Protein AF-A0A328VHL5-F1 (afdb_monomer_lite)

Radius of gyration: 34.49 Å; chains: 1; bounding box: 57×52×121 Å

Sequence (382 aa):
MWSIDPDNGRLPDLHAGSNGHANGQIAYGSPEPPWTVTADKSSWSPPAPPASGGRRRARRRLLLVALAATLLLALIAGAAFYYGSALHSTPEKSLAAFCSALSQGDPGSAYRYLDSALQRQASFLVFSGVLGKTERCSYEALHVRGTTATAVLRLTRAGQLQTQQVSLNEQGGIWLISEDETLTALPRSLSALCSGLEKGKAEAAYAKLTPLFQRHVSLGLFRLLVDGITSCSSQLERVAPTQAKALVVVRYQLEAQPEQGTALLVPAMDDWLIDALSSLSTPERSLLSFCKALQQGTYSIAYELLSLDFQAHFGSLRQFVNIVSPVIKSNGGIKSCSVGAVQKRADRFMVDGVITYANGKTETDEDELVLEADLWRLNSLS

pLDDT: mean 86.32, std 19.09, range [33.53, 98.44]

Structure (mmCIF, N/CA/C/O backbone):
data_AF-A0A328VHL5-F1
#
_entry.id   AF-A0A328VHL5-F1
#
loop_
_atom_site.group_PDB
_atom_site.id
_atom_site.type_symbol
_atom_site.label_atom_id
_atom_site.label_alt_id
_atom_site.label_comp_id
_atom_site.label_asym_id
_atom_site.label_entity_id
_atom_site.label_seq_id
_atom_site.pdbx_PDB_ins_code
_atom_site.Cartn_x
_atom_site.Cartn_y
_atom_site.Cartn_z
_atom_site.occupancy
_atom_site.B_iso_or_equiv
_atom_site.auth_seq_id
_atom_site.auth_comp_id
_atom_site.auth_asym_id
_atom_site.auth_atom_id
_atom_site.pdbx_PDB_model_num
ATOM 1 N N . MET A 1 1 ? -25.154 3.915 31.415 1.00 35.66 1 MET A N 1
ATOM 2 C CA . MET A 1 1 ? -25.114 4.938 32.504 1.00 35.66 1 MET A CA 1
ATOM 3 C C . MET A 1 1 ? -23.721 5.561 32.516 1.00 35.66 1 MET A C 1
ATOM 5 O O . MET A 1 1 ? -23.059 5.564 33.551 1.00 35.66 1 MET A O 1
ATOM 9 N N . TRP A 1 2 ? -23.287 6.052 31.350 1.00 39.56 2 TRP A N 1
ATOM 10 C CA . TRP A 1 2 ? -21.989 6.691 31.127 1.00 39.56 2 TRP A CA 1
ATOM 11 C C . TRP A 1 2 ? -22.145 8.148 30.689 1.00 39.56 2 TRP A C 1
ATOM 13 O O . TRP A 1 2 ? -21.194 8.735 30.191 1.00 39.56 2 TRP A O 1
ATOM 23 N N . SER A 1 3 ? -23.304 8.752 30.972 1.00 33.69 3 SER A N 1
ATOM 24 C CA . SER A 1 3 ? -23.569 10.163 30.712 1.00 33.69 3 SER A CA 1
ATOM 25 C C . SER A 1 3 ? -22.716 11.018 31.649 1.00 33.69 3 SER A C 1
ATOM 27 O O . SER A 1 3 ? -23.155 11.453 32.715 1.00 33.69 3 SER A O 1
ATOM 29 N N . ILE A 1 4 ? -21.458 11.217 31.273 1.00 43.84 4 ILE A N 1
ATOM 30 C CA . ILE A 1 4 ? -20.609 12.280 31.783 1.00 43.84 4 ILE A CA 1
ATOM 31 C C . ILE A 1 4 ? -21.061 13.520 31.019 1.00 43.84 4 ILE A C 1
ATOM 33 O O . ILE A 1 4 ? -20.635 13.749 29.895 1.00 43.84 4 ILE A O 1
ATOM 37 N N . ASP A 1 5 ? -22.002 14.258 31.604 1.00 36.72 5 ASP A N 1
ATOM 38 C CA . ASP A 1 5 ? -22.516 15.514 31.056 1.00 36.72 5 ASP A CA 1
ATOM 39 C C . ASP A 1 5 ? -21.376 16.561 31.061 1.00 36.72 5 ASP A C 1
ATOM 41 O O . ASP A 1 5 ? -20.951 16.969 32.151 1.00 36.72 5 ASP A O 1
ATOM 45 N N . PRO A 1 6 ? -20.798 16.956 29.905 1.00 43.09 6 PRO A N 1
ATOM 46 C CA . PRO A 1 6 ? -19.601 17.798 29.880 1.00 43.09 6 PRO A CA 1
ATOM 47 C C . PRO A 1 6 ? -19.900 19.299 30.036 1.00 43.09 6 PRO A C 1
ATOM 49 O O . PRO A 1 6 ? -18.969 20.096 30.170 1.00 43.09 6 PRO A O 1
ATOM 52 N N . ASP A 1 7 ? -21.166 19.719 30.051 1.00 43.19 7 ASP A N 1
ATOM 53 C CA . ASP A 1 7 ? -21.522 21.135 29.970 1.00 43.19 7 ASP A CA 1
ATOM 54 C C . ASP A 1 7 ? -21.804 21.768 31.338 1.00 43.19 7 ASP A C 1
ATOM 56 O O . ASP A 1 7 ? -22.934 21.863 31.810 1.00 43.19 7 ASP A O 1
ATOM 60 N N . ASN A 1 8 ? -20.754 22.307 31.966 1.00 39.56 8 ASN A N 1
ATOM 61 C CA . ASN A 1 8 ? -20.912 23.345 32.994 1.00 39.56 8 ASN A CA 1
ATOM 62 C C . ASN A 1 8 ? -19.814 24.422 32.951 1.00 39.56 8 ASN A C 1
ATOM 64 O O . ASN A 1 8 ? -19.371 24.942 33.976 1.00 39.56 8 ASN A O 1
ATOM 68 N N . GLY A 1 9 ? -19.388 24.799 31.743 1.00 37.69 9 GLY A N 1
ATOM 69 C CA . GLY A 1 9 ? -18.376 25.833 31.535 1.00 37.69 9 GLY A CA 1
ATOM 70 C C . GLY A 1 9 ? -18.680 26.735 30.346 1.00 37.69 9 GLY A C 1
ATOM 71 O O . GLY A 1 9 ? -18.034 26.628 29.313 1.00 37.69 9 GLY A O 1
ATOM 72 N N . ARG A 1 10 ? -19.635 27.662 30.502 1.00 43.75 10 ARG A N 1
ATOM 73 C CA . ARG A 1 10 ? -19.815 28.802 29.584 1.00 43.75 10 ARG A CA 1
ATOM 74 C C . ARG A 1 10 ? -18.494 29.565 29.421 1.00 43.75 10 ARG A C 1
ATOM 76 O O . ARG A 1 10 ? -18.049 30.220 30.363 1.00 43.75 10 ARG A O 1
ATOM 83 N N . LEU A 1 11 ? -17.950 29.572 28.209 1.00 40.38 11 LEU A N 1
ATOM 84 C CA . LEU A 1 11 ? -16.999 30.574 27.724 1.00 40.38 11 LEU A CA 1
ATOM 85 C C . LEU A 1 11 ? -17.484 31.126 26.370 1.00 40.38 11 LEU A C 1
ATOM 87 O O . LEU A 1 11 ? -18.180 30.418 25.645 1.00 40.38 11 LEU A O 1
ATOM 91 N N . PRO A 1 12 ? -17.204 32.408 26.074 1.00 46.34 12 PRO A N 1
ATOM 92 C CA . PRO A 1 12 ? -17.903 33.168 25.044 1.00 46.34 12 PRO A CA 1
ATOM 93 C C . PRO A 1 12 ? -17.405 32.901 23.619 1.00 46.34 12 PRO A C 1
ATOM 95 O O . PRO A 1 12 ? -16.234 32.608 23.383 1.00 46.34 12 PRO A O 1
ATOM 98 N N . ASP A 1 13 ? -18.345 33.092 22.694 1.00 39.69 13 ASP A N 1
ATOM 99 C CA . ASP A 1 13 ? -18.243 32.992 21.243 1.00 39.69 13 ASP A CA 1
ATOM 100 C C . ASP A 1 13 ? -17.010 33.682 20.640 1.00 39.69 13 ASP A C 1
ATOM 102 O O . ASP A 1 13 ? -16.784 34.884 20.812 1.00 39.69 13 ASP A O 1
ATOM 106 N N . LEU A 1 14 ? -16.274 32.931 19.819 1.00 37.25 14 LEU A N 1
ATOM 107 C CA . LEU A 1 14 ? -15.347 33.463 18.825 1.00 37.25 14 LEU A CA 1
ATOM 108 C C . LEU A 1 14 ? -15.795 32.994 17.439 1.00 37.25 14 LEU A C 1
ATOM 110 O O . LEU A 1 14 ? -15.586 31.855 17.031 1.00 37.25 14 LEU A O 1
ATOM 114 N N . HIS A 1 15 ? -16.430 33.916 16.718 1.00 40.69 15 HIS A N 1
ATOM 115 C CA . HIS A 1 15 ? -16.778 33.782 15.310 1.00 40.69 15 HIS A CA 1
ATOM 116 C C . HIS A 1 15 ? -15.520 33.622 14.443 1.00 40.69 15 HIS A C 1
ATOM 118 O O . HIS A 1 15 ? -14.730 34.558 14.312 1.00 40.69 15 HIS A O 1
ATOM 124 N N . ALA A 1 16 ? -15.383 32.473 13.779 1.00 37.38 16 ALA A N 1
ATOM 125 C CA . ALA A 1 16 ? -14.480 32.290 12.647 1.00 37.38 16 ALA A CA 1
ATOM 126 C C . ALA A 1 16 ? -15.303 32.174 11.354 1.00 37.38 16 ALA A C 1
ATOM 128 O O . ALA A 1 16 ? -16.179 31.321 11.220 1.00 37.38 16 ALA A O 1
ATOM 129 N N . GLY A 1 17 ? -15.047 33.098 10.426 1.00 33.69 17 GLY A N 1
ATOM 130 C CA . GLY A 1 17 ? -15.765 33.251 9.167 1.00 33.69 17 GLY A CA 1
ATOM 131 C C . GLY A 1 17 ? -15.572 32.075 8.209 1.00 33.69 17 GLY A C 1
ATOM 132 O O . GLY A 1 17 ? -14.455 31.720 7.841 1.00 33.69 17 GLY A O 1
ATOM 133 N N . SER A 1 18 ? -16.700 31.525 7.769 1.00 34.22 18 SER A N 1
ATOM 134 C CA . SER A 1 18 ? -16.831 30.555 6.683 1.00 34.22 18 SER A CA 1
ATOM 135 C C . SER A 1 18 ? -16.753 31.269 5.329 1.00 34.22 18 SER A C 1
ATOM 137 O O . SER A 1 18 ? -17.639 32.057 4.998 1.00 34.22 18 SER A O 1
ATOM 139 N N . ASN A 1 19 ? -15.745 30.945 4.516 1.00 39.47 19 ASN A N 1
ATOM 140 C CA . ASN A 1 19 ? -15.672 31.349 3.112 1.00 39.47 19 ASN A CA 1
ATOM 141 C C . ASN A 1 19 ? -15.980 30.162 2.184 1.00 39.47 19 ASN A C 1
ATOM 143 O O . ASN A 1 19 ? -15.134 29.310 1.942 1.00 39.47 19 ASN A O 1
ATOM 147 N N . GLY A 1 20 ? -17.206 30.171 1.652 1.00 33.53 20 GLY A N 1
ATOM 148 C CA . GLY A 1 20 ? -17.540 29.938 0.241 1.00 33.53 20 GLY A CA 1
ATOM 149 C C . GLY A 1 20 ? -17.137 28.623 -0.433 1.00 33.53 20 GLY A C 1
ATOM 150 O O . GLY A 1 20 ? -16.123 28.565 -1.123 1.00 33.53 20 GLY A O 1
ATOM 151 N N . HIS A 1 21 ? -18.039 27.637 -0.417 1.00 33.88 21 HIS A N 1
ATOM 152 C CA . HIS A 1 21 ? -18.101 26.607 -1.458 1.00 33.88 21 HIS A CA 1
ATOM 153 C C . HIS A 1 21 ? -18.924 27.107 -2.654 1.00 33.88 21 HIS A C 1
ATOM 155 O O . HIS A 1 21 ? -20.128 27.339 -2.545 1.00 33.88 21 HIS A O 1
ATOM 161 N N . ALA A 1 22 ? -18.273 27.246 -3.810 1.00 38.09 22 ALA A N 1
ATOM 162 C CA . ALA A 1 22 ? -18.936 27.411 -5.097 1.00 38.09 22 ALA A CA 1
ATOM 163 C C . ALA A 1 22 ? -19.363 26.033 -5.630 1.00 38.09 22 ALA A C 1
ATOM 165 O O . ALA A 1 22 ? -18.534 25.222 -6.040 1.00 38.09 22 ALA A O 1
ATOM 166 N N . ASN A 1 23 ? -20.672 25.782 -5.612 1.00 38.12 23 ASN A N 1
ATOM 167 C CA . ASN A 1 23 ? -21.317 24.665 -6.296 1.00 38.12 23 ASN A CA 1
ATOM 168 C C . ASN A 1 23 ? -21.364 24.960 -7.804 1.00 38.12 23 ASN A C 1
ATOM 170 O O . ASN A 1 23 ? -22.138 25.804 -8.251 1.00 38.12 23 ASN A O 1
ATOM 174 N N . GLY A 1 24 ? -20.538 24.267 -8.587 1.00 36.50 24 GLY A N 1
ATOM 175 C CA . GLY A 1 24 ? -20.575 24.291 -10.049 1.00 36.50 24 GLY A CA 1
ATOM 176 C C . GLY A 1 24 ? -21.117 22.977 -10.602 1.00 36.50 24 GLY A C 1
ATOM 177 O O . GLY A 1 24 ? -20.346 22.075 -10.910 1.00 36.50 24 GLY A O 1
ATOM 178 N N . GLN A 1 25 ? -22.441 22.869 -10.736 1.00 39.22 25 GLN A N 1
ATOM 179 C CA . GLN A 1 25 ? -23.075 21.871 -11.600 1.00 39.22 25 GLN A CA 1
ATOM 180 C C . GLN A 1 25 ? -22.823 22.255 -13.062 1.00 39.22 25 GLN A C 1
ATOM 182 O O . GLN A 1 25 ? -23.287 23.301 -13.511 1.00 39.22 25 GLN A O 1
ATOM 187 N N . ILE A 1 26 ? -22.144 21.395 -13.824 1.00 41.25 26 ILE A N 1
ATOM 188 C CA . ILE A 1 26 ? -22.188 21.431 -15.289 1.00 41.25 26 ILE A CA 1
ATOM 189 C C . ILE A 1 26 ? -22.570 20.037 -15.779 1.00 41.25 26 ILE A C 1
ATOM 191 O O . ILE A 1 26 ? -21.773 19.103 -15.754 1.00 41.25 26 ILE A O 1
ATOM 195 N N . ALA A 1 27 ? -23.819 19.926 -16.221 1.00 42.41 27 ALA A N 1
ATOM 196 C CA . ALA A 1 27 ? -24.297 18.874 -17.097 1.00 42.41 27 ALA A CA 1
ATOM 197 C C . ALA A 1 27 ? -24.183 19.379 -18.538 1.00 42.41 27 ALA A C 1
ATOM 199 O O . ALA A 1 27 ? -24.834 20.363 -18.867 1.00 42.41 27 ALA A O 1
ATOM 200 N N . TYR A 1 28 ? -23.401 18.713 -19.388 1.00 43.53 28 TYR A N 1
ATOM 201 C CA . TYR A 1 28 ? -23.548 18.787 -20.844 1.00 43.53 28 TYR A CA 1
ATOM 202 C C . TYR A 1 28 ? -23.125 17.453 -21.460 1.00 43.53 28 TYR A C 1
ATOM 204 O O . TYR A 1 28 ? -21.984 17.016 -21.322 1.00 43.53 28 TYR A O 1
ATOM 212 N N . GLY A 1 29 ? -24.090 16.796 -22.106 1.00 41.25 29 GLY A N 1
ATOM 213 C CA . GLY A 1 29 ? -23.880 15.596 -22.902 1.00 41.25 29 GLY A CA 1
ATOM 214 C C . GLY A 1 29 ? -23.071 15.888 -24.165 1.00 41.25 29 GLY A C 1
ATOM 215 O O . GLY A 1 29 ? -23.106 16.994 -24.701 1.00 41.25 29 GLY A O 1
ATOM 216 N N . SER A 1 30 ? -22.355 14.873 -24.643 1.00 40.81 30 SER A N 1
ATOM 217 C CA . SER A 1 30 ? -21.746 14.869 -25.973 1.00 40.81 30 SER A CA 1
ATOM 218 C C . SER A 1 30 ? -22.404 13.789 -26.837 1.00 40.81 30 SER A C 1
ATOM 220 O O . SER A 1 30 ? -22.582 12.671 -26.353 1.00 40.81 30 SER A O 1
ATOM 222 N N . PRO A 1 31 ? -22.784 14.111 -28.086 1.00 52.00 31 PRO A N 1
ATOM 223 C CA . PRO A 1 31 ? -23.364 13.161 -29.028 1.00 52.00 31 PRO A CA 1
ATOM 224 C C . PRO A 1 31 ? -22.300 12.261 -29.676 1.00 52.00 31 PRO A C 1
ATOM 226 O O . PRO A 1 31 ? -21.191 12.700 -29.983 1.00 52.00 31 PRO A O 1
ATOM 229 N N . GLU A 1 32 ? -22.669 10.999 -29.905 1.00 48.78 32 GLU A N 1
ATOM 230 C CA . GLU A 1 32 ? -21.903 10.013 -30.675 1.00 48.78 32 GLU A CA 1
ATOM 231 C C . GLU A 1 32 ? -21.758 10.420 -32.156 1.00 48.78 32 GLU A C 1
ATOM 233 O O . GLU A 1 32 ? -22.742 10.828 -32.781 1.00 48.78 32 GLU A O 1
ATOM 238 N N . PRO A 1 33 ? -20.571 10.252 -32.767 1.00 58.47 33 PRO A N 1
ATOM 239 C CA . PRO A 1 33 ? -20.410 10.332 -34.214 1.00 58.47 33 PRO A CA 1
ATOM 240 C C . PRO A 1 33 ? -20.705 8.978 -34.899 1.00 58.47 33 PRO A C 1
ATOM 242 O O . PRO A 1 33 ? -20.137 7.955 -34.506 1.00 58.47 33 PRO A O 1
ATOM 245 N N . PRO A 1 34 ? -21.519 8.945 -35.972 1.00 57.66 34 PRO A N 1
ATOM 246 C CA . PRO A 1 34 ? -21.677 7.761 -36.808 1.00 57.66 34 PRO A CA 1
ATOM 247 C C . PRO A 1 34 ? -20.540 7.691 -37.838 1.00 57.66 34 PRO A C 1
ATOM 249 O O . PRO A 1 34 ? -20.474 8.502 -38.760 1.00 57.66 34 PRO A O 1
ATOM 252 N N . TRP A 1 35 ? -19.655 6.701 -37.724 1.00 56.25 35 TRP A N 1
ATOM 253 C CA . TRP A 1 35 ? -18.686 6.399 -38.781 1.00 56.25 35 TRP A CA 1
ATOM 254 C C . TRP A 1 35 ? -19.244 5.311 -39.699 1.00 56.25 35 TRP A C 1
ATOM 256 O O . TRP A 1 35 ? -19.270 4.128 -39.367 1.00 56.25 35 TRP A O 1
ATOM 266 N N . THR A 1 36 ? -19.696 5.727 -40.879 1.00 44.16 36 THR A N 1
ATOM 267 C CA . THR A 1 36 ? -19.952 4.862 -42.033 1.00 44.16 36 THR A CA 1
ATOM 268 C C . THR A 1 36 ? -18.632 4.390 -42.638 1.00 44.16 36 THR A C 1
ATOM 270 O O . THR A 1 36 ? -17.821 5.200 -43.082 1.00 44.16 36 THR A O 1
ATOM 273 N N . VAL A 1 37 ? -18.434 3.072 -42.692 1.00 45.50 37 VAL A N 1
ATOM 274 C CA . VAL A 1 37 ? -17.329 2.422 -43.408 1.00 45.50 37 VAL A CA 1
ATOM 275 C C . VAL A 1 37 ? -17.693 2.327 -44.892 1.00 45.50 37 VAL A C 1
ATOM 277 O O . VAL A 1 37 ? -18.478 1.472 -45.295 1.00 45.50 37 VAL A O 1
ATOM 280 N N . THR A 1 38 ? -17.126 3.201 -45.721 1.00 44.66 38 THR A N 1
ATOM 281 C CA . THR A 1 38 ? -17.102 3.035 -47.182 1.00 44.66 38 THR A CA 1
ATOM 282 C C . THR A 1 38 ? -15.945 2.117 -47.568 1.00 44.66 38 THR A C 1
ATOM 284 O O . THR A 1 38 ? -14.778 2.476 -47.429 1.00 44.66 38 THR A O 1
ATOM 287 N N . ALA A 1 39 ? -16.279 0.916 -48.042 1.00 46.72 39 ALA A N 1
ATOM 288 C CA . ALA A 1 39 ? -15.344 -0.022 -48.648 1.00 46.72 39 ALA A CA 1
ATOM 289 C C . ALA A 1 39 ? -15.029 0.419 -50.085 1.00 46.72 39 ALA A C 1
ATOM 291 O O . ALA A 1 39 ? -15.861 0.265 -50.981 1.00 46.72 39 ALA A O 1
ATOM 292 N N . ASP A 1 40 ? -13.832 0.962 -50.299 1.00 39.38 40 ASP A N 1
ATOM 293 C CA . ASP A 1 40 ? -13.356 1.358 -51.622 1.00 39.38 40 ASP A CA 1
ATOM 294 C C . ASP A 1 40 ? -12.719 0.151 -52.336 1.00 39.38 40 ASP A C 1
ATOM 296 O O . ASP A 1 40 ? -11.706 -0.406 -51.905 1.00 39.38 40 ASP A O 1
ATOM 300 N N . LYS A 1 41 ? -13.359 -0.299 -53.422 1.00 44.94 41 LYS A N 1
ATOM 301 C CA . LYS A 1 41 ? -12.868 -1.346 -54.330 1.00 44.94 41 LYS A CA 1
ATOM 302 C C . LYS A 1 41 ? -11.931 -0.707 -55.355 1.00 44.94 41 LYS A C 1
ATOM 304 O O . LYS A 1 41 ? -12.391 -0.204 -56.377 1.00 44.94 41 LYS A O 1
ATOM 309 N N . SER A 1 42 ? -10.620 -0.794 -55.151 1.00 44.84 42 SER A N 1
ATOM 310 C CA . SER A 1 42 ? -9.650 -0.485 -56.205 1.00 44.84 42 SER A CA 1
ATOM 311 C C . SER A 1 42 ? -9.444 -1.706 -57.111 1.00 44.84 42 SER A C 1
ATOM 313 O O . SER A 1 42 ? -8.706 -2.641 -56.809 1.00 44.84 42 SER A O 1
ATOM 315 N N . SER A 1 43 ? -10.138 -1.713 -58.254 1.00 46.34 43 SER A N 1
ATOM 316 C CA . SER A 1 43 ? -9.869 -2.642 -59.352 1.00 46.34 43 SER A CA 1
ATOM 317 C C . SER A 1 43 ? -8.636 -2.171 -60.124 1.00 46.34 43 SER A C 1
ATOM 319 O O . SER A 1 43 ? -8.692 -1.171 -60.841 1.00 46.34 43 SER A O 1
ATOM 321 N N . TRP A 1 44 ? -7.526 -2.892 -60.005 1.00 50.09 44 TRP A N 1
ATOM 322 C CA . TRP A 1 44 ? -6.367 -2.707 -60.874 1.00 50.09 44 TRP A CA 1
ATOM 323 C C . TRP A 1 44 ? -6.363 -3.799 -61.945 1.00 50.09 44 TRP A C 1
ATOM 325 O O . TRP A 1 44 ? -6.221 -4.983 -61.646 1.00 50.09 44 TRP A O 1
ATOM 335 N N . SER A 1 45 ? -6.569 -3.386 -63.197 1.00 47.84 45 SER A N 1
ATOM 336 C CA . SER A 1 45 ? -6.456 -4.245 -64.379 1.00 47.84 45 SER A CA 1
ATOM 337 C C . SER A 1 45 ? -5.006 -4.257 -64.876 1.00 47.84 45 SER A C 1
ATOM 339 O O . SER A 1 45 ? -4.422 -3.183 -65.029 1.00 47.84 45 SER A O 1
ATOM 341 N N . PRO A 1 46 ? -4.412 -5.424 -65.167 1.00 59.53 46 PRO A N 1
ATOM 342 C CA . PRO A 1 46 ? -3.103 -5.494 -65.806 1.00 59.53 46 PRO A CA 1
ATOM 343 C C . PRO A 1 46 ? -3.199 -5.222 -67.324 1.00 59.53 46 PRO A C 1
ATOM 345 O O . PRO A 1 46 ? -4.115 -5.727 -67.978 1.00 59.53 46 PRO A O 1
ATOM 348 N N . PRO A 1 47 ? -2.258 -4.461 -67.917 1.00 60.19 47 PRO A N 1
ATOM 349 C CA . PRO A 1 47 ? -2.188 -4.273 -69.362 1.00 60.19 47 PRO A CA 1
ATOM 350 C C . PRO A 1 47 ? -1.602 -5.495 -70.090 1.00 60.19 47 PRO A C 1
ATOM 352 O O . PRO A 1 47 ? -0.756 -6.226 -69.573 1.00 60.19 47 PRO A O 1
ATOM 355 N N . ALA A 1 48 ? -2.076 -5.684 -71.323 1.00 62.06 48 ALA A N 1
ATOM 356 C CA . ALA A 1 48 ? -1.737 -6.778 -72.227 1.00 62.06 48 ALA A CA 1
ATOM 357 C C . ALA A 1 48 ? -0.253 -6.794 -72.667 1.00 62.06 48 ALA A C 1
ATOM 359 O O . ALA A 1 48 ? 0.353 -5.732 -72.836 1.00 62.06 48 ALA A O 1
ATOM 360 N N . PRO A 1 49 ? 0.329 -7.980 -72.932 1.00 57.88 49 PRO A N 1
ATOM 361 C CA . PRO A 1 49 ? 1.691 -8.099 -73.447 1.00 57.88 49 PRO A CA 1
ATOM 362 C C . PRO A 1 49 ? 1.764 -7.886 -74.977 1.00 57.88 49 PRO A C 1
ATOM 364 O O . PRO A 1 49 ? 0.969 -8.479 -75.711 1.00 57.88 49 PRO A O 1
ATOM 367 N N . PRO A 1 50 ? 2.738 -7.109 -75.497 1.00 59.66 50 PRO A N 1
ATOM 368 C CA . PRO A 1 50 ? 3.031 -7.053 -76.925 1.00 59.66 50 PRO A CA 1
ATOM 369 C C . PRO A 1 50 ? 3.950 -8.191 -77.399 1.00 59.66 50 PRO A C 1
ATOM 371 O O . PRO A 1 50 ? 4.738 -8.776 -76.656 1.00 59.66 50 PRO A O 1
ATOM 374 N N . ALA A 1 51 ? 3.801 -8.477 -78.689 1.00 50.88 51 ALA A N 1
ATOM 375 C CA . ALA A 1 51 ? 4.296 -9.637 -79.406 1.00 50.88 51 ALA A CA 1
ATOM 376 C C . ALA A 1 51 ? 5.820 -9.704 -79.631 1.00 50.88 51 ALA A C 1
ATOM 378 O O . ALA A 1 51 ? 6.562 -8.725 -79.615 1.00 50.88 51 ALA A O 1
ATOM 379 N N . SER A 1 52 ? 6.227 -10.941 -79.911 1.00 52.03 52 SER A N 1
ATOM 380 C CA . SER A 1 52 ? 7.543 -11.473 -80.253 1.00 52.03 52 SER A CA 1
ATOM 381 C C . SER A 1 52 ? 8.298 -10.766 -81.385 1.00 52.03 52 SER A C 1
ATOM 383 O O . SER A 1 52 ? 7.749 -10.535 -82.460 1.00 52.03 52 SER A O 1
ATOM 385 N N . GLY A 1 53 ? 9.618 -10.637 -81.219 1.00 49.94 53 GLY A N 1
ATOM 386 C CA . GLY A 1 53 ? 10.553 -10.410 -82.320 1.00 49.94 53 GLY A CA 1
ATOM 387 C C . GLY A 1 53 ? 12.007 -10.693 -81.930 1.00 49.94 53 GLY A C 1
ATOM 388 O O . GLY A 1 53 ? 12.491 -10.209 -80.914 1.00 49.94 53 GLY A O 1
ATOM 389 N N . GLY A 1 54 ? 12.724 -11.450 -82.770 1.00 46.47 54 GLY A N 1
ATOM 390 C CA . GLY A 1 54 ? 14.186 -11.330 -82.873 1.00 46.47 54 GLY A CA 1
ATOM 391 C C . GLY A 1 54 ? 15.053 -12.459 -82.304 1.00 46.47 54 GLY A C 1
ATOM 392 O O . GLY A 1 54 ? 15.856 -12.248 -81.398 1.00 46.47 54 GLY A O 1
ATOM 393 N N . ARG A 1 55 ? 15.013 -13.644 -82.930 1.00 54.47 55 ARG A N 1
ATOM 394 C CA . ARG A 1 55 ? 16.138 -14.601 -82.925 1.00 54.47 55 ARG A CA 1
ATOM 395 C C . ARG A 1 55 ? 17.359 -13.949 -83.590 1.00 54.47 55 ARG A C 1
ATOM 397 O O . ARG A 1 55 ? 17.299 -13.696 -84.789 1.00 54.47 55 ARG A O 1
ATOM 404 N N . ARG A 1 56 ? 18.478 -13.776 -82.866 1.00 52.69 56 ARG A N 1
ATOM 405 C CA . ARG A 1 56 ? 19.866 -13.970 -83.367 1.00 52.69 56 ARG A CA 1
ATOM 406 C C . ARG A 1 56 ? 20.925 -13.708 -82.275 1.00 52.69 56 ARG A C 1
ATOM 408 O O . ARG A 1 56 ? 20.857 -12.723 -81.552 1.00 52.69 56 ARG A O 1
ATOM 415 N N . ARG A 1 57 ? 21.947 -14.582 -82.253 1.00 53.50 57 ARG A N 1
ATOM 416 C CA . ARG A 1 57 ? 23.217 -14.574 -81.473 1.00 53.50 57 ARG A CA 1
ATOM 417 C C . ARG A 1 57 ? 23.164 -15.073 -80.015 1.00 53.50 57 ARG A C 1
ATOM 419 O O . ARG A 1 57 ? 23.389 -14.339 -79.058 1.00 53.50 57 ARG A O 1
ATOM 426 N N . ALA A 1 58 ? 22.988 -16.390 -79.876 1.00 55.75 58 ALA A N 1
ATOM 427 C CA . ALA A 1 58 ? 22.834 -17.139 -78.624 1.00 55.75 58 ALA A CA 1
ATOM 428 C C . ALA A 1 58 ? 24.115 -17.817 -78.073 1.00 55.75 58 ALA A C 1
ATOM 430 O O . ALA A 1 58 ? 24.048 -18.942 -77.594 1.00 55.75 58 ALA A O 1
ATOM 431 N N . ARG A 1 59 ? 25.294 -17.174 -78.102 1.00 56.53 59 ARG A N 1
ATOM 432 C CA . ARG A 1 59 ? 26.478 -17.754 -77.411 1.00 56.53 59 ARG A CA 1
ATOM 433 C C . ARG A 1 59 ? 27.260 -16.827 -76.479 1.00 56.53 59 ARG A C 1
ATOM 435 O O . ARG A 1 59 ? 27.913 -17.329 -75.579 1.00 56.53 59 ARG A O 1
ATOM 442 N N . ARG A 1 60 ? 27.126 -15.497 -76.59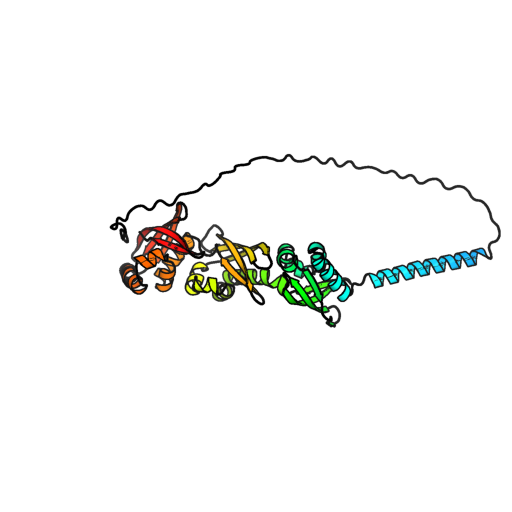3 1.00 55.31 60 ARG A N 1
ATOM 443 C CA . ARG A 1 60 ? 27.670 -14.544 -75.593 1.00 55.31 60 ARG A CA 1
ATOM 444 C C . ARG A 1 60 ? 26.641 -14.062 -74.558 1.00 55.31 60 ARG A C 1
ATOM 446 O O . ARG A 1 60 ? 27.030 -13.674 -73.466 1.00 55.31 60 ARG A O 1
ATOM 453 N N . ARG A 1 61 ? 25.334 -14.130 -74.860 1.00 55.53 61 ARG A N 1
ATOM 454 C CA . ARG A 1 61 ? 24.257 -13.705 -73.938 1.00 55.53 61 ARG A CA 1
ATOM 455 C C . ARG A 1 61 ? 23.971 -14.705 -72.810 1.00 55.53 61 ARG A C 1
ATOM 457 O O . ARG A 1 61 ? 23.560 -14.282 -71.742 1.00 55.53 61 ARG A O 1
ATOM 464 N N . LEU A 1 62 ? 24.241 -15.998 -73.010 1.00 57.88 62 LEU A N 1
ATOM 465 C CA . LEU A 1 62 ? 24.058 -17.027 -71.974 1.00 57.88 62 LEU A CA 1
ATOM 466 C C . LEU A 1 62 ? 25.039 -16.865 -70.802 1.00 57.88 62 LEU A C 1
ATOM 468 O O . LEU A 1 62 ? 24.637 -17.033 -69.658 1.00 57.88 62 LEU A O 1
ATOM 472 N N . LEU A 1 63 ? 26.282 -16.451 -71.073 1.00 65.94 63 LEU A N 1
ATOM 473 C CA . LEU A 1 63 ? 27.255 -16.136 -70.020 1.00 65.94 63 LEU A CA 1
ATOM 474 C C . LEU A 1 63 ? 26.848 -14.895 -69.212 1.00 65.94 63 LEU A C 1
ATOM 476 O O . LEU A 1 63 ? 26.976 -14.899 -67.995 1.00 65.94 63 LEU A O 1
ATOM 480 N N . LEU A 1 64 ? 26.301 -13.862 -69.864 1.00 69.88 64 LEU A N 1
ATOM 481 C CA . LEU A 1 64 ? 25.834 -12.653 -69.174 1.00 69.88 64 LEU A CA 1
ATOM 482 C C . LEU A 1 64 ? 24.566 -12.900 -68.343 1.00 69.88 64 LEU A C 1
ATOM 484 O O . LEU A 1 64 ? 24.455 -12.366 -67.247 1.00 69.88 64 LEU A O 1
ATOM 488 N N . VAL A 1 65 ? 23.635 -13.734 -68.821 1.00 78.62 65 VAL A N 1
ATOM 489 C CA . VAL A 1 65 ? 22.434 -14.111 -68.052 1.00 78.62 65 VAL A CA 1
ATOM 490 C C . VAL A 1 65 ? 22.798 -14.998 -66.862 1.00 78.62 65 VAL A C 1
ATOM 492 O O . VAL A 1 65 ? 22.280 -14.774 -65.774 1.00 78.62 65 VAL A O 1
ATOM 495 N N . ALA A 1 66 ? 23.722 -15.950 -67.032 1.00 78.25 66 ALA A N 1
ATOM 496 C CA . ALA A 1 66 ? 24.208 -16.768 -65.922 1.00 78.25 66 ALA A CA 1
ATOM 497 C C . ALA A 1 66 ? 24.908 -15.914 -64.852 1.00 78.25 66 ALA A C 1
ATOM 499 O O . ALA A 1 66 ? 24.651 -16.104 -63.670 1.00 78.25 66 ALA A O 1
ATOM 500 N N . LEU A 1 67 ? 25.722 -14.933 -65.262 1.00 83.56 67 LEU A N 1
ATOM 501 C CA . LEU A 1 67 ? 26.424 -14.032 -64.344 1.00 83.56 67 LEU A CA 1
ATOM 502 C C . LEU A 1 67 ? 25.477 -13.044 -63.640 1.00 83.56 67 LEU A C 1
ATOM 504 O O . LEU A 1 67 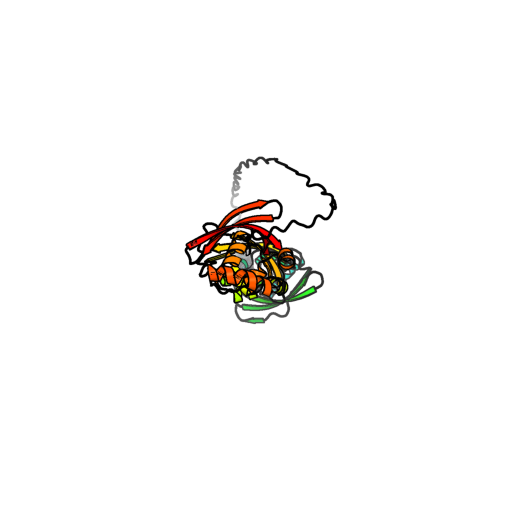? 25.648 -12.756 -62.461 1.00 83.56 67 LEU A O 1
ATOM 508 N N . ALA A 1 68 ? 24.440 -12.561 -64.330 1.00 86.19 68 ALA A N 1
ATOM 509 C CA . ALA A 1 68 ? 23.395 -11.747 -63.713 1.00 86.19 68 ALA A CA 1
ATOM 510 C C . ALA A 1 68 ? 22.550 -12.559 -62.716 1.00 86.19 68 ALA A C 1
ATOM 512 O O . ALA A 1 68 ? 22.233 -12.064 -61.639 1.00 86.19 68 ALA A O 1
ATOM 513 N N . ALA A 1 69 ? 22.223 -13.813 -63.043 1.00 88.06 69 ALA A N 1
ATOM 514 C CA . ALA A 1 69 ? 21.475 -14.699 -62.157 1.00 88.06 69 ALA A CA 1
ATOM 515 C C . ALA A 1 69 ? 22.276 -15.072 -60.902 1.00 88.06 69 ALA A C 1
ATOM 517 O O . ALA A 1 69 ? 21.715 -15.056 -59.809 1.00 88.06 69 ALA A O 1
ATOM 518 N N . THR A 1 70 ? 23.581 -15.348 -61.021 1.00 84.81 70 THR A N 1
ATOM 519 C CA . THR A 1 70 ? 24.437 -15.619 -59.855 1.00 84.81 70 THR A CA 1
ATOM 520 C C . THR A 1 70 ? 24.654 -14.378 -58.998 1.00 84.81 70 THR A C 1
ATOM 522 O O . THR A 1 70 ? 24.621 -14.494 -57.776 1.00 84.81 70 THR A O 1
ATOM 525 N N . LEU A 1 71 ? 24.802 -13.192 -59.598 1.00 90.12 71 LEU A N 1
ATOM 526 C CA . LEU A 1 71 ? 24.872 -11.933 -58.852 1.00 90.12 71 LEU A CA 1
ATOM 527 C C . LEU A 1 71 ? 23.565 -11.662 -58.093 1.00 90.12 71 LEU A C 1
ATOM 529 O O . LEU A 1 71 ? 23.600 -11.299 -56.922 1.00 90.12 71 LEU A O 1
ATOM 533 N N . LEU A 1 72 ? 22.411 -11.884 -58.729 1.00 90.19 72 LEU A N 1
ATOM 534 C CA . LEU A 1 72 ? 21.108 -11.725 -58.085 1.00 90.19 72 LEU A CA 1
ATOM 535 C C . LEU A 1 72 ? 20.937 -12.717 -56.924 1.00 90.19 72 LEU A C 1
ATOM 537 O O . LEU A 1 72 ? 20.497 -12.326 -55.848 1.00 90.19 72 LEU A O 1
ATOM 541 N N . LEU A 1 73 ? 21.339 -13.979 -57.106 1.00 89.38 73 LEU A N 1
ATOM 542 C CA . LEU A 1 73 ? 21.305 -14.988 -56.043 1.00 89.38 73 LEU A CA 1
ATOM 543 C C . LEU A 1 73 ? 22.257 -14.642 -54.893 1.00 89.38 73 LEU A C 1
ATOM 545 O O . LEU A 1 73 ? 21.887 -14.810 -53.735 1.00 89.38 73 LEU A O 1
ATOM 549 N N . ALA A 1 74 ? 23.446 -14.117 -55.195 1.00 87.44 74 ALA A N 1
ATOM 550 C CA . ALA A 1 74 ? 24.395 -13.650 -54.189 1.00 87.44 74 ALA A CA 1
ATOM 551 C C . ALA A 1 74 ? 23.864 -12.429 -53.421 1.00 87.44 74 ALA A C 1
ATOM 553 O O . ALA A 1 74 ? 24.059 -12.344 -52.213 1.00 87.44 74 ALA A O 1
ATOM 554 N N . LEU A 1 75 ? 23.140 -11.520 -54.083 1.00 87.12 75 LEU A N 1
ATOM 555 C CA . LEU A 1 75 ? 22.480 -10.387 -53.430 1.00 87.12 75 LEU A CA 1
ATOM 556 C C . LEU A 1 75 ? 21.307 -10.831 -52.553 1.00 87.12 75 LEU A C 1
ATOM 558 O O . LEU A 1 75 ? 21.159 -10.318 -51.450 1.00 87.12 75 LEU A O 1
ATOM 562 N N . ILE A 1 76 ? 20.507 -11.805 -52.993 1.00 85.31 76 ILE A N 1
ATOM 563 C CA . ILE A 1 76 ? 19.399 -12.350 -52.194 1.00 85.31 76 ILE A CA 1
ATOM 564 C C . ILE A 1 76 ? 19.939 -13.131 -50.989 1.00 85.31 76 ILE A C 1
ATOM 566 O O . ILE A 1 76 ? 19.460 -12.935 -49.876 1.00 85.31 76 ILE A O 1
ATOM 570 N N . ALA A 1 77 ? 20.961 -13.969 -51.179 1.00 79.81 77 ALA A N 1
ATOM 571 C CA . ALA A 1 77 ? 21.604 -14.705 -50.091 1.00 79.81 77 ALA A CA 1
ATOM 572 C C . ALA A 1 77 ? 22.329 -13.762 -49.116 1.00 79.81 77 ALA A C 1
ATOM 574 O O . ALA A 1 77 ? 22.211 -13.919 -47.903 1.00 79.81 77 ALA A O 1
ATOM 575 N N . GLY A 1 78 ? 23.019 -12.744 -49.638 1.00 76.06 78 GLY A N 1
ATOM 576 C CA . GLY A 1 78 ? 23.661 -11.700 -48.843 1.00 76.06 78 GLY A CA 1
ATOM 577 C C . GLY A 1 78 ? 22.653 -10.864 -48.056 1.00 76.06 78 GLY A C 1
ATOM 578 O O . GLY A 1 78 ? 22.877 -10.597 -46.880 1.00 76.06 78 GLY A O 1
ATOM 579 N N . ALA A 1 79 ? 21.509 -10.522 -48.656 1.00 72.88 79 ALA A N 1
ATOM 580 C CA . ALA A 1 79 ? 20.413 -9.851 -47.969 1.00 72.88 79 ALA A CA 1
ATOM 581 C C . ALA A 1 79 ? 19.803 -10.751 -46.887 1.00 72.88 79 ALA A C 1
ATOM 583 O O . ALA A 1 79 ? 19.670 -10.309 -45.756 1.00 72.88 79 ALA A O 1
ATOM 584 N N . ALA A 1 80 ? 19.492 -12.017 -47.178 1.00 69.88 80 ALA A N 1
ATOM 585 C CA . ALA A 1 80 ? 18.938 -12.945 -46.191 1.00 69.88 80 ALA A CA 1
ATOM 586 C C . ALA A 1 80 ? 19.884 -13.152 -44.993 1.00 69.88 80 ALA A C 1
ATOM 588 O O . ALA A 1 80 ? 19.431 -13.165 -43.851 1.00 69.88 80 ALA A O 1
ATOM 589 N N . PHE A 1 81 ? 21.195 -13.239 -45.237 1.00 73.19 81 PHE A N 1
ATOM 590 C CA . PHE A 1 81 ? 22.202 -13.320 -44.178 1.00 73.19 81 PHE A CA 1
ATOM 591 C C . PHE A 1 81 ? 22.323 -12.005 -43.397 1.00 73.19 81 PHE A C 1
ATOM 593 O O . PHE A 1 81 ? 22.337 -12.022 -42.169 1.00 73.19 81 PHE A O 1
ATOM 600 N N . TYR A 1 82 ? 22.356 -10.856 -44.077 1.00 71.12 82 TYR A N 1
ATOM 601 C CA . TYR A 1 82 ? 22.403 -9.544 -43.429 1.00 71.12 82 TYR A CA 1
ATOM 602 C C . TYR A 1 82 ? 21.147 -9.265 -42.596 1.00 71.12 82 TYR A C 1
ATOM 604 O O . TYR A 1 82 ? 21.277 -8.882 -41.442 1.00 71.12 82 TYR A O 1
ATOM 612 N N . TYR A 1 83 ? 19.945 -9.527 -43.114 1.00 67.81 83 TYR A N 1
ATOM 613 C CA . TYR A 1 83 ? 18.697 -9.387 -42.362 1.00 67.81 83 TYR A CA 1
ATOM 614 C C . TYR A 1 83 ? 18.611 -10.412 -41.225 1.00 67.81 83 TYR A C 1
ATOM 616 O O . TYR A 1 83 ? 18.281 -10.029 -40.112 1.00 67.81 83 TYR A O 1
ATOM 624 N N . GLY A 1 84 ? 18.997 -11.674 -41.439 1.00 62.78 84 GLY A N 1
ATOM 625 C CA . GLY A 1 84 ? 19.027 -12.681 -40.371 1.00 62.78 84 GLY A CA 1
ATOM 626 C C . GLY A 1 84 ? 19.981 -12.320 -39.227 1.00 62.78 84 GLY A C 1
ATOM 627 O O . GLY A 1 84 ? 19.646 -12.501 -38.065 1.00 62.78 84 GLY A O 1
ATOM 628 N N . SER A 1 85 ? 21.138 -11.732 -39.544 1.00 58.72 85 SER A N 1
ATOM 629 C CA . SER A 1 85 ? 22.162 -11.359 -38.555 1.00 58.72 85 SER A CA 1
ATOM 630 C C . SER A 1 85 ? 21.907 -9.994 -37.907 1.00 58.72 85 SER A C 1
ATOM 632 O O . SER A 1 85 ? 22.225 -9.789 -36.740 1.00 58.72 85 SER A O 1
ATOM 634 N N . ALA A 1 86 ? 21.353 -9.036 -38.655 1.00 58.56 86 ALA A N 1
ATOM 635 C CA . ALA A 1 86 ? 21.069 -7.684 -38.176 1.00 58.56 86 ALA A CA 1
ATOM 636 C C . ALA A 1 86 ? 19.785 -7.602 -37.337 1.00 58.56 86 ALA A C 1
ATOM 638 O O . ALA A 1 86 ? 19.621 -6.634 -36.593 1.00 58.56 86 ALA A O 1
ATOM 639 N N . LEU A 1 87 ? 18.902 -8.603 -37.439 1.00 62.31 87 LEU A N 1
ATOM 640 C CA . LEU A 1 87 ? 17.688 -8.709 -36.628 1.00 62.31 87 LEU A CA 1
ATOM 641 C C . LEU A 1 87 ? 17.932 -9.302 -35.238 1.00 62.31 87 LEU A C 1
ATOM 643 O O . LEU A 1 87 ? 17.088 -9.110 -34.364 1.00 62.31 87 LEU A O 1
ATOM 647 N N . HIS A 1 88 ? 19.068 -9.967 -35.000 1.00 77.06 88 HIS A N 1
ATOM 648 C CA . HIS A 1 88 ? 19.431 -10.348 -33.640 1.00 77.06 88 HIS A CA 1
ATOM 649 C C . HIS A 1 88 ? 19.792 -9.086 -32.861 1.00 77.06 88 HIS A C 1
ATOM 651 O O . HIS A 1 88 ? 20.812 -8.426 -33.107 1.00 77.06 88 HIS A O 1
ATOM 657 N N . SER A 1 89 ? 18.907 -8.718 -31.937 1.00 88.75 89 SER A N 1
ATOM 658 C CA . SER A 1 89 ? 19.215 -7.662 -30.989 1.00 88.75 89 SER A CA 1
ATOM 659 C C . SER A 1 89 ? 20.398 -8.130 -30.146 1.00 88.75 89 SER A C 1
ATOM 661 O O . SER A 1 89 ? 20.492 -9.307 -29.811 1.00 88.75 89 SER A O 1
ATOM 663 N N . THR A 1 90 ? 21.321 -7.236 -29.813 1.00 95.06 90 THR A N 1
ATOM 664 C CA . THR A 1 90 ? 22.299 -7.514 -28.755 1.00 95.06 90 THR A CA 1
ATOM 665 C C . THR A 1 90 ? 21.764 -6.895 -27.463 1.00 95.06 90 THR A C 1
ATOM 667 O O . THR A 1 90 ? 20.932 -5.970 -27.525 1.00 95.06 90 THR A O 1
ATOM 670 N N . PRO A 1 91 ? 22.185 -7.365 -26.282 1.00 96.56 91 PRO A N 1
ATOM 671 C CA . PRO A 1 91 ? 21.723 -6.762 -25.041 1.00 96.56 91 PRO A CA 1
ATOM 672 C C . PRO A 1 91 ? 22.151 -5.285 -24.945 1.00 96.56 91 PRO A C 1
ATOM 674 O O . PRO A 1 91 ? 21.369 -4.460 -24.478 1.00 96.56 91 PRO A O 1
ATOM 677 N N . GLU A 1 92 ? 23.307 -4.904 -25.508 1.00 97.12 92 GLU A N 1
ATOM 678 C CA . GLU A 1 92 ? 23.750 -3.505 -25.604 1.00 97.12 92 GLU A CA 1
ATOM 679 C C . GLU A 1 92 ? 22.801 -2.662 -26.456 1.00 97.12 92 GLU A C 1
ATOM 681 O O . GLU A 1 92 ? 22.405 -1.580 -26.035 1.00 97.12 92 GLU A O 1
ATOM 686 N N . LYS A 1 93 ? 22.400 -3.146 -27.642 1.00 95.56 93 LYS A N 1
ATOM 687 C CA . LYS A 1 93 ? 21.454 -2.422 -28.508 1.00 95.56 93 LYS A CA 1
ATOM 688 C C . LYS A 1 93 ? 20.109 -2.214 -27.813 1.00 95.56 93 LYS A C 1
ATOM 690 O O . LYS A 1 93 ? 19.521 -1.142 -27.939 1.00 95.56 93 LYS A O 1
ATOM 695 N N . SER A 1 94 ? 19.642 -3.219 -27.074 1.00 96.69 94 SER A N 1
ATOM 696 C CA . SER A 1 94 ? 18.361 -3.164 -26.359 1.00 96.69 94 SER A CA 1
ATOM 697 C C . SER A 1 94 ? 18.408 -2.163 -25.205 1.00 96.69 94 SER A C 1
ATOM 699 O O . SER A 1 94 ? 17.530 -1.310 -25.108 1.00 96.69 94 SER A O 1
ATOM 701 N N . LEU A 1 95 ? 19.470 -2.187 -24.389 1.00 97.81 95 LEU A N 1
ATOM 702 C CA . LEU A 1 95 ? 19.672 -1.203 -23.319 1.00 97.81 95 LEU A CA 1
ATOM 703 C C . LEU A 1 95 ? 19.906 0.212 -23.850 1.00 97.81 95 LEU A C 1
ATOM 705 O O . LEU A 1 95 ? 19.372 1.168 -23.291 1.00 97.81 95 LEU A O 1
ATOM 709 N N . ALA A 1 96 ? 20.664 0.366 -24.936 1.00 97.69 96 ALA A N 1
ATOM 710 C CA . ALA A 1 96 ? 20.877 1.662 -25.571 1.00 97.69 96 ALA A CA 1
ATOM 711 C C . ALA A 1 96 ? 19.561 2.256 -26.077 1.00 97.69 96 ALA A C 1
ATOM 713 O O . ALA A 1 96 ? 19.288 3.431 -25.837 1.00 97.69 96 ALA A O 1
ATOM 714 N N . ALA A 1 97 ? 18.720 1.447 -26.722 1.00 96.88 97 ALA A N 1
ATOM 715 C CA . ALA A 1 97 ? 17.416 1.894 -27.187 1.00 96.88 97 ALA A CA 1
ATOM 716 C C . ALA A 1 97 ? 16.461 2.210 -26.023 1.00 96.88 97 ALA A C 1
ATOM 718 O O . ALA A 1 97 ? 15.816 3.258 -26.039 1.00 96.88 97 ALA A O 1
ATOM 719 N N . PHE A 1 98 ? 16.442 1.378 -24.976 1.00 98.12 98 PHE A N 1
ATOM 720 C CA . PHE A 1 98 ? 15.701 1.639 -23.739 1.00 98.12 98 PHE A CA 1
ATOM 721 C C . PHE A 1 98 ? 16.110 2.972 -23.094 1.00 98.12 98 PHE A C 1
ATOM 723 O O . PHE A 1 98 ? 15.265 3.833 -22.843 1.00 98.12 98 PHE A O 1
ATOM 730 N N . CYS A 1 99 ? 17.411 3.185 -22.882 1.00 98.31 99 CYS A N 1
ATOM 731 C CA . CYS A 1 99 ? 17.923 4.416 -22.292 1.00 98.31 99 CYS A CA 1
ATOM 732 C C . CYS A 1 99 ? 17.706 5.641 -23.180 1.00 98.31 99 CYS A C 1
ATOM 734 O O . CYS A 1 99 ? 17.416 6.725 -22.665 1.00 98.31 99 CYS A O 1
ATOM 736 N N . SER A 1 100 ? 17.828 5.490 -24.500 1.00 97.94 100 SER A N 1
ATOM 737 C CA . SER A 1 100 ? 17.542 6.579 -25.432 1.00 97.94 100 SER A CA 1
ATOM 738 C C . SER A 1 100 ? 16.074 6.986 -25.359 1.00 97.94 100 SER A C 1
ATOM 740 O O . SER A 1 100 ? 15.792 8.178 -25.297 1.00 97.94 100 SER A O 1
ATOM 742 N N . ALA A 1 101 ? 15.151 6.021 -25.319 1.00 97.81 101 ALA A N 1
ATOM 743 C CA . ALA A 1 101 ? 13.724 6.298 -25.202 1.00 97.81 101 ALA A CA 1
ATOM 744 C C . ALA A 1 101 ? 13.392 7.004 -23.875 1.00 97.81 101 ALA A C 1
ATOM 746 O O . ALA A 1 101 ? 12.711 8.029 -23.879 1.00 97.81 101 ALA A O 1
ATOM 747 N N . LEU A 1 102 ? 13.950 6.535 -22.749 1.00 97.62 102 LEU A N 1
ATOM 748 C CA . LEU A 1 102 ? 13.781 7.203 -21.452 1.00 97.62 102 LEU A CA 1
ATOM 749 C C . LEU A 1 102 ? 14.321 8.638 -21.457 1.00 97.62 102 LEU A C 1
ATOM 751 O O . LEU A 1 102 ? 13.622 9.547 -21.024 1.00 97.62 102 LEU A O 1
ATOM 755 N N . SER A 1 103 ? 15.532 8.852 -21.981 1.00 97.38 103 SER A N 1
ATOM 756 C CA . SER A 1 103 ? 16.164 10.183 -22.022 1.00 97.38 103 SER A CA 1
ATOM 757 C C . SER A 1 103 ? 15.447 11.157 -22.965 1.00 97.38 103 SER A C 1
ATOM 759 O O . SER A 1 103 ? 15.578 12.368 -22.820 1.00 97.38 103 SER A O 1
ATOM 761 N N . GLN A 1 104 ? 14.694 10.641 -23.940 1.00 97.12 104 GLN A N 1
ATOM 762 C CA . GLN A 1 104 ? 13.855 11.431 -24.847 1.00 97.12 104 GLN A CA 1
ATOM 763 C C . GLN A 1 104 ? 12.462 11.722 -24.269 1.00 97.12 104 GLN A C 1
ATOM 765 O O . GLN A 1 104 ? 11.661 12.382 -24.928 1.00 97.12 104 GLN A O 1
ATOM 770 N N . GLY A 1 105 ? 12.155 11.247 -23.056 1.00 96.31 105 GLY A N 1
ATOM 771 C CA . GLY A 1 105 ? 10.827 11.390 -22.464 1.00 96.31 105 GLY A CA 1
ATOM 772 C C . GLY A 1 105 ? 9.762 10.533 -23.153 1.00 96.31 105 GLY A C 1
ATOM 773 O O . GLY A 1 105 ? 8.584 10.878 -23.096 1.00 96.31 105 GLY A O 1
ATOM 774 N N . ASP A 1 106 ? 10.156 9.424 -23.790 1.00 97.44 106 ASP A N 1
ATOM 775 C CA . ASP A 1 106 ? 9.252 8.446 -24.401 1.00 97.44 106 ASP A CA 1
ATOM 776 C C . ASP A 1 106 ? 9.210 7.141 -23.578 1.00 97.44 106 ASP A C 1
ATOM 778 O O . ASP A 1 106 ? 9.809 6.119 -23.945 1.00 97.44 106 ASP A O 1
ATOM 782 N N . PRO A 1 107 ? 8.486 7.133 -22.440 1.00 96.88 107 PRO A N 1
ATOM 783 C CA . PRO A 1 107 ? 8.325 5.926 -21.643 1.00 96.88 107 PRO A CA 1
ATOM 784 C C . PRO A 1 107 ? 7.541 4.838 -22.391 1.00 96.88 107 PRO A C 1
ATOM 786 O O . PRO A 1 107 ? 7.686 3.662 -22.072 1.00 96.88 107 PRO A O 1
ATOM 789 N N . GLY A 1 108 ? 6.724 5.194 -23.388 1.00 97.31 108 GLY A N 1
ATOM 790 C CA . GLY A 1 108 ? 5.963 4.233 -24.187 1.00 97.31 108 GLY A CA 1
ATOM 791 C C . GLY A 1 108 ? 6.880 3.314 -24.986 1.00 97.31 108 GLY A C 1
ATOM 792 O O . GLY A 1 108 ? 6.721 2.092 -24.944 1.00 97.31 108 GLY A O 1
ATOM 793 N N . SER A 1 109 ? 7.871 3.890 -25.667 1.00 97.38 109 SER A N 1
ATOM 794 C CA . SER A 1 109 ? 8.885 3.119 -26.389 1.00 97.38 109 SER A CA 1
ATOM 795 C C . SER A 1 109 ? 9.808 2.356 -25.443 1.00 97.38 109 SER A C 1
ATOM 797 O O . SER A 1 109 ? 10.090 1.187 -25.694 1.00 97.38 109 SER A O 1
ATOM 799 N N . ALA A 1 110 ? 10.219 2.962 -24.324 1.00 98.06 110 ALA A N 1
ATOM 800 C CA . ALA A 1 110 ? 11.055 2.284 -23.334 1.00 98.06 110 ALA A CA 1
ATOM 801 C C . ALA A 1 110 ? 10.358 1.045 -22.732 1.00 98.06 110 ALA A C 1
ATOM 803 O O . ALA A 1 110 ? 10.967 -0.017 -22.626 1.00 98.06 110 ALA A O 1
ATOM 804 N N . TYR A 1 111 ? 9.060 1.131 -22.423 1.00 98.25 111 TYR A N 1
ATOM 805 C CA . TYR A 1 111 ? 8.285 0.025 -21.845 1.00 98.25 111 TYR A CA 1
ATOM 806 C C . TYR A 1 111 ? 8.255 -1.234 -22.727 1.00 98.25 111 TYR A C 1
ATOM 808 O O . TYR A 1 111 ? 8.160 -2.354 -22.223 1.00 98.25 111 TYR A O 1
ATOM 816 N N . ARG A 1 112 ? 8.385 -1.078 -24.051 1.00 97.50 112 ARG A N 1
ATOM 817 C CA . ARG A 1 112 ? 8.421 -2.200 -25.006 1.00 97.50 112 ARG A CA 1
ATOM 818 C C . ARG A 1 112 ? 9.688 -3.049 -24.907 1.00 97.50 112 ARG A C 1
ATOM 820 O O . ARG A 1 112 ? 9.692 -4.158 -25.426 1.00 97.50 112 ARG A O 1
ATOM 827 N N . TYR A 1 113 ? 10.734 -2.544 -24.252 1.00 97.94 113 TYR A N 1
ATOM 828 C CA . TYR A 1 113 ? 11.956 -3.301 -23.977 1.00 97.94 113 TYR A CA 1
ATOM 829 C C . TYR A 1 113 ? 11.883 -4.105 -22.676 1.00 97.94 113 TYR A C 1
ATOM 831 O O . TYR A 1 113 ? 12.850 -4.782 -22.340 1.00 97.94 113 TYR A O 1
ATOM 839 N N . LEU A 1 114 ? 10.766 -4.051 -21.944 1.00 98.25 114 LEU A N 1
ATOM 840 C CA . LEU A 1 114 ? 10.510 -4.960 -20.830 1.00 98.25 114 LEU A CA 1
ATOM 841 C C . LEU A 1 114 ? 9.917 -6.269 -21.350 1.00 98.25 114 LEU A C 1
ATOM 843 O O . LEU A 1 114 ? 9.130 -6.269 -22.299 1.00 98.25 114 LEU A O 1
ATOM 847 N N . ASP A 1 115 ? 10.248 -7.380 -20.705 1.00 97.75 115 ASP A N 1
ATOM 848 C CA . ASP A 1 115 ? 9.615 -8.652 -21.017 1.00 97.75 115 ASP A CA 1
ATOM 849 C C . ASP A 1 115 ? 8.160 -8.706 -20.519 1.00 97.75 115 ASP A C 1
ATOM 851 O O . ASP A 1 115 ? 7.720 -7.929 -19.667 1.00 97.75 115 ASP A O 1
ATOM 855 N N . SER A 1 116 ? 7.380 -9.648 -21.050 1.00 97.25 116 SER A N 1
ATOM 856 C CA . SER A 1 116 ? 5.957 -9.755 -20.698 1.00 97.25 116 SER A CA 1
ATOM 857 C C . SER A 1 116 ? 5.702 -10.097 -19.222 1.00 97.25 116 SER A C 1
ATOM 859 O O . SER A 1 116 ? 4.630 -9.788 -18.699 1.00 97.25 116 SER A O 1
ATOM 861 N N . ALA A 1 117 ? 6.645 -10.746 -18.532 1.00 96.81 117 ALA A N 1
ATOM 862 C CA . ALA A 1 117 ? 6.498 -11.079 -17.120 1.00 96.81 117 ALA A CA 1
ATOM 863 C C . ALA A 1 117 ? 6.685 -9.832 -16.250 1.00 96.81 117 ALA A C 1
ATOM 865 O O . ALA A 1 117 ? 5.844 -9.566 -15.390 1.00 96.81 117 ALA A O 1
ATOM 866 N N . LEU A 1 118 ? 7.712 -9.036 -16.535 1.00 97.38 118 LEU A N 1
ATOM 867 C CA . LEU A 1 118 ? 7.975 -7.762 -15.889 1.00 97.38 118 LEU A CA 1
ATOM 868 C C . LEU A 1 118 ? 6.879 -6.741 -16.207 1.00 97.38 118 LEU A C 1
ATOM 870 O O . LEU A 1 118 ? 6.425 -6.062 -15.295 1.00 97.38 118 LEU A O 1
ATOM 874 N N . GLN A 1 119 ? 6.359 -6.692 -17.439 1.00 97.69 119 GLN A N 1
ATOM 875 C CA . GLN A 1 119 ? 5.209 -5.842 -17.789 1.00 97.69 119 GLN A CA 1
ATOM 876 C C . GLN A 1 119 ? 3.940 -6.197 -16.995 1.00 97.69 119 GLN A C 1
ATOM 878 O O . GLN A 1 119 ? 3.161 -5.313 -16.637 1.00 97.69 119 GLN A O 1
ATOM 883 N N . ARG A 1 120 ? 3.722 -7.483 -16.680 1.00 95.75 120 ARG A N 1
ATOM 884 C CA . ARG A 1 120 ? 2.605 -7.906 -15.816 1.00 95.75 120 ARG A CA 1
ATOM 885 C C . ARG A 1 120 ? 2.801 -7.496 -14.359 1.00 95.75 120 ARG A C 1
ATOM 887 O O . ARG A 1 120 ? 1.821 -7.182 -13.693 1.00 95.75 120 ARG A O 1
ATOM 894 N N . GLN A 1 121 ? 4.037 -7.514 -13.864 1.00 95.25 121 GLN A N 1
ATOM 895 C CA . GLN A 1 121 ? 4.350 -7.105 -12.491 1.00 95.25 121 GLN A CA 1
ATOM 896 C C . GLN A 1 121 ? 4.345 -5.579 -12.337 1.00 95.25 121 GLN A C 1
ATOM 898 O O . GLN A 1 121 ? 3.812 -5.055 -11.363 1.00 95.25 121 GLN A O 1
ATOM 903 N N . ALA A 1 122 ? 4.901 -4.870 -13.316 1.00 96.06 122 ALA A N 1
ATOM 904 C CA . ALA A 1 122 ? 4.988 -3.423 -13.385 1.00 96.06 122 ALA A CA 1
ATOM 905 C C . ALA A 1 122 ? 4.158 -2.923 -14.571 1.00 96.06 122 ALA A C 1
ATOM 907 O O . ALA A 1 122 ? 4.605 -2.890 -15.722 1.00 96.06 122 ALA A O 1
ATOM 908 N N . SER A 1 123 ? 2.922 -2.516 -14.277 1.00 96.62 123 SER A N 1
ATOM 909 C CA . SER A 1 123 ? 2.048 -1.902 -15.277 1.00 96.62 123 SER A CA 1
ATOM 910 C C . SER A 1 123 ? 2.696 -0.658 -15.895 1.00 96.62 123 SER A C 1
ATOM 912 O O . SER A 1 123 ? 3.567 -0.023 -15.294 1.00 96.62 123 SER A O 1
ATOM 914 N N . PHE A 1 124 ? 2.219 -0.246 -17.071 1.00 97.69 124 PHE A N 1
ATOM 915 C CA . PHE A 1 124 ? 2.686 0.991 -17.698 1.00 97.69 124 PHE A CA 1
ATOM 916 C C . PHE A 1 124 ? 2.541 2.219 -16.775 1.00 97.69 124 PHE A C 1
ATOM 918 O O . PHE A 1 124 ? 3.374 3.122 -16.812 1.00 97.69 124 PHE A O 1
ATOM 925 N N . LEU A 1 125 ? 1.524 2.242 -15.902 1.00 97.06 125 LEU A N 1
ATOM 926 C CA . LEU A 1 125 ? 1.350 3.287 -14.887 1.00 97.06 125 LEU A CA 1
ATOM 927 C C . LEU A 1 125 ? 2.524 3.330 -13.895 1.00 97.06 125 LEU A C 1
ATOM 929 O O . LEU A 1 125 ? 3.054 4.404 -13.627 1.00 97.06 125 LEU A O 1
ATOM 933 N N . VAL A 1 126 ? 2.954 2.173 -13.377 1.00 96.88 126 VAL A N 1
ATOM 934 C CA . VAL A 1 126 ? 4.139 2.075 -12.505 1.00 96.88 126 VAL A CA 1
ATOM 935 C C . VAL A 1 126 ? 5.378 2.513 -13.265 1.00 96.88 126 VAL A C 1
ATOM 937 O O . VAL A 1 126 ? 6.120 3.371 -12.796 1.00 96.88 126 VAL A O 1
ATOM 940 N N . PHE A 1 127 ? 5.570 1.968 -14.464 1.00 97.75 127 PHE A N 1
ATOM 941 C CA . PHE A 1 127 ? 6.732 2.262 -15.286 1.00 97.75 127 PHE A CA 1
ATOM 942 C C . PHE A 1 127 ? 6.873 3.759 -15.580 1.00 97.75 127 PHE A C 1
ATOM 944 O O . PHE A 1 127 ? 7.916 4.351 -15.319 1.00 97.75 127 PHE A O 1
ATOM 951 N N . SER A 1 128 ? 5.814 4.390 -16.085 1.00 97.06 128 SER A N 1
ATOM 952 C CA . SER A 1 128 ? 5.803 5.820 -16.407 1.00 97.06 128 SER A CA 1
ATOM 953 C C . SER A 1 128 ? 5.909 6.700 -15.160 1.00 97.06 128 SER A C 1
ATOM 955 O O . SER A 1 128 ? 6.622 7.701 -15.181 1.00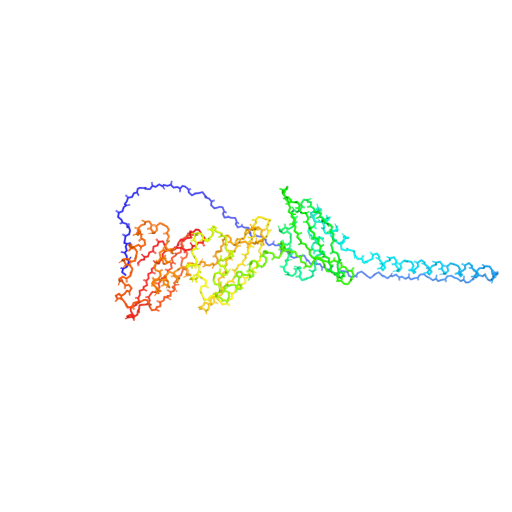 97.06 128 SER A O 1
ATOM 957 N N . GLY A 1 129 ? 5.263 6.322 -14.056 1.00 95.25 129 GLY A N 1
ATOM 958 C CA . GLY A 1 129 ? 5.326 7.073 -12.805 1.00 95.25 129 GLY A CA 1
ATOM 959 C C . GLY A 1 129 ? 6.702 7.032 -12.139 1.00 95.25 129 GLY A C 1
ATOM 960 O O . GLY A 1 129 ? 7.149 8.036 -11.585 1.00 95.25 129 GLY A O 1
ATOM 961 N N . VAL A 1 130 ? 7.391 5.891 -12.226 1.00 94.50 130 VAL A N 1
ATOM 962 C CA . VAL A 1 130 ? 8.733 5.699 -11.668 1.00 94.50 130 VAL A CA 1
ATOM 963 C C . VAL A 1 130 ? 9.795 6.233 -12.636 1.00 94.50 130 VAL A C 1
ATOM 965 O O . VAL A 1 130 ? 10.572 7.111 -12.273 1.00 94.50 130 VAL A O 1
ATOM 968 N N . LEU A 1 131 ? 9.826 5.769 -13.884 1.00 95.44 131 LEU A N 1
ATOM 969 C CA . LEU A 1 131 ? 10.920 6.038 -14.827 1.00 95.44 131 LEU A CA 1
ATOM 970 C C . LEU A 1 131 ? 10.618 7.126 -15.867 1.00 95.44 131 LEU A C 1
ATOM 972 O O . LEU A 1 131 ? 11.544 7.620 -16.507 1.00 95.44 131 LEU A O 1
ATOM 976 N N . GLY A 1 132 ? 9.367 7.558 -16.036 1.00 92.12 132 GLY A N 1
ATOM 977 C CA . GLY A 1 132 ? 8.975 8.466 -17.125 1.00 92.12 132 GLY A CA 1
ATOM 978 C C . GLY A 1 132 ? 9.538 9.889 -17.041 1.00 92.12 132 GLY A C 1
ATOM 979 O O . GLY A 1 132 ? 9.501 10.607 -18.033 1.00 92.12 132 GLY A O 1
ATOM 980 N N . LYS A 1 133 ? 10.085 10.301 -15.889 1.00 93.75 133 LYS A N 1
ATOM 981 C CA . LYS A 1 133 ? 10.762 11.602 -15.696 1.00 93.75 133 LYS A CA 1
ATOM 982 C C . LYS A 1 133 ? 12.291 11.483 -15.652 1.00 93.75 133 LYS A C 1
ATOM 984 O O . LYS A 1 133 ? 12.956 12.235 -14.942 1.00 93.75 133 LYS A O 1
ATOM 989 N N . THR A 1 134 ? 12.845 10.498 -16.349 1.00 96.56 134 THR A N 1
ATOM 990 C CA . THR A 1 134 ? 14.296 10.313 -16.452 1.00 96.56 134 THR A CA 1
ATOM 991 C C . THR A 1 134 ? 14.899 11.365 -17.380 1.00 96.56 134 THR A C 1
ATOM 993 O O . THR A 1 134 ? 14.557 11.429 -18.552 1.00 96.56 134 THR A O 1
ATOM 996 N N . GLU A 1 135 ? 15.810 12.187 -16.859 1.00 97.31 135 GLU A N 1
ATOM 997 C CA . GLU A 1 135 ? 16.521 13.221 -17.624 1.00 97.31 135 GLU A CA 1
ATOM 998 C C . GLU A 1 135 ? 17.659 12.619 -18.450 1.00 97.31 135 GLU A C 1
ATOM 1000 O O . GLU A 1 135 ? 17.926 13.041 -19.573 1.00 97.31 135 GLU A O 1
ATOM 1005 N N . ARG A 1 136 ? 18.363 11.639 -17.873 1.00 97.56 136 ARG A N 1
ATOM 1006 C CA . ARG A 1 136 ? 19.453 10.911 -18.529 1.00 97.56 136 ARG A CA 1
ATOM 1007 C C . ARG A 1 136 ? 19.408 9.450 -18.127 1.00 97.56 136 ARG A C 1
ATOM 1009 O O . ARG A 1 136 ? 19.280 9.146 -16.946 1.00 97.56 136 ARG A O 1
ATOM 1016 N N . CYS A 1 137 ? 19.568 8.560 -19.094 1.00 98.38 137 CYS A N 1
ATOM 1017 C CA . CYS A 1 137 ? 19.773 7.137 -18.869 1.00 98.38 137 CYS A CA 1
ATOM 1018 C C . CYS A 1 137 ? 21.061 6.704 -19.559 1.00 98.38 137 CYS A C 1
ATOM 1020 O O . CYS A 1 137 ? 21.302 7.014 -20.725 1.00 98.38 137 CYS A O 1
ATOM 1022 N N . SER A 1 138 ? 21.886 5.974 -18.827 1.00 98.19 138 SER A N 1
ATOM 1023 C CA . SER A 1 138 ? 23.051 5.267 -19.348 1.00 98.19 138 SER A CA 1
ATOM 1024 C C . SER A 1 138 ? 23.158 3.917 -18.648 1.00 98.19 138 SER A C 1
ATOM 1026 O O . SER A 1 138 ? 22.420 3.649 -17.702 1.00 98.19 138 SER A O 1
ATOM 1028 N N . TYR A 1 139 ? 24.054 3.056 -19.107 1.00 98.19 139 TYR A N 1
ATOM 1029 C CA . TYR A 1 139 ? 24.296 1.760 -18.487 1.00 98.19 139 TYR A CA 1
ATOM 1030 C C . TYR A 1 139 ? 25.800 1.484 -18.431 1.00 98.19 139 TYR A C 1
ATOM 1032 O O . TYR A 1 139 ? 26.568 1.995 -19.249 1.00 98.19 139 TYR A O 1
ATOM 1040 N N . GLU A 1 140 ? 26.224 0.729 -17.422 1.00 97.12 140 GLU A N 1
ATOM 1041 C CA . GLU A 1 140 ? 27.609 0.282 -17.259 1.00 97.12 140 GLU A CA 1
ATOM 1042 C C . GLU A 1 140 ? 27.914 -0.958 -18.114 1.00 97.12 140 GLU A C 1
ATOM 1044 O O . GLU A 1 140 ? 27.083 -1.411 -18.895 1.00 97.12 140 GLU A O 1
ATOM 1049 N N . ALA A 1 141 ? 29.122 -1.515 -17.992 1.00 93.31 141 ALA A N 1
ATOM 1050 C CA . ALA A 1 141 ? 29.500 -2.718 -18.727 1.00 93.31 141 ALA A CA 1
ATOM 1051 C C . ALA A 1 141 ? 28.513 -3.873 -18.470 1.00 93.31 141 ALA A C 1
ATOM 1053 O O . ALA A 1 141 ? 28.127 -4.137 -17.330 1.00 93.31 141 ALA A O 1
ATOM 1054 N N . LEU A 1 142 ? 28.124 -4.569 -19.541 1.00 96.44 142 LEU A N 1
ATOM 1055 C CA . LEU A 1 142 ? 27.253 -5.735 -19.457 1.00 96.44 142 LEU A CA 1
ATOM 1056 C C . LEU A 1 142 ? 28.055 -6.988 -19.122 1.00 96.44 142 LEU A C 1
ATOM 1058 O O . LEU A 1 142 ? 29.161 -7.195 -19.625 1.00 96.44 142 LEU A O 1
ATOM 1062 N N . HIS A 1 143 ? 27.439 -7.874 -18.349 1.00 97.44 143 HIS A N 1
ATOM 1063 C CA . HIS A 1 143 ? 27.913 -9.237 -18.165 1.00 97.44 143 HIS A CA 1
ATOM 1064 C C . HIS A 1 143 ? 26.937 -10.210 -18.830 1.00 97.44 143 HIS A C 1
ATOM 1066 O O . HIS A 1 143 ? 25.826 -10.405 -18.342 1.00 97.44 143 HIS A O 1
ATOM 1072 N N . VAL A 1 144 ? 27.338 -10.797 -19.960 1.00 97.69 144 VAL A N 1
ATOM 1073 C CA . VAL A 1 144 ? 26.506 -11.718 -20.753 1.00 97.69 144 VAL A CA 1
ATOM 1074 C C . VAL A 1 144 ? 26.892 -13.164 -20.449 1.00 97.69 144 VAL A C 1
ATOM 1076 O O . VAL A 1 144 ? 28.067 -13.528 -20.500 1.00 97.69 144 VAL A O 1
ATOM 1079 N N . ARG A 1 145 ? 25.898 -14.009 -20.166 1.00 97.44 145 ARG A N 1
ATOM 1080 C CA . ARG A 1 145 ? 26.062 -15.439 -19.893 1.00 97.44 145 ARG A CA 1
ATOM 1081 C C . ARG A 1 145 ? 24.974 -16.246 -20.604 1.00 97.44 145 ARG A C 1
ATOM 1083 O O . ARG A 1 145 ? 23.890 -16.457 -20.073 1.00 97.44 145 ARG A O 1
ATOM 1090 N N . GLY A 1 146 ? 25.281 -16.739 -21.803 1.00 95.62 146 GLY A N 1
ATOM 1091 C CA . GLY A 1 146 ? 24.311 -17.478 -22.618 1.00 95.62 146 GLY A CA 1
ATOM 1092 C C . GLY A 1 146 ? 23.158 -16.571 -23.050 1.00 95.62 146 GLY A C 1
ATOM 1093 O O . GLY A 1 146 ? 23.402 -15.541 -23.666 1.00 95.62 146 GLY A O 1
ATOM 1094 N N . THR A 1 147 ? 21.927 -16.941 -22.697 1.00 96.75 147 THR A N 1
ATOM 1095 C CA . THR A 1 147 ? 20.693 -16.200 -23.023 1.00 96.75 147 THR A CA 1
ATOM 1096 C C . THR A 1 147 ? 20.294 -15.175 -21.955 1.00 96.75 147 THR A C 1
ATOM 1098 O O . THR A 1 147 ? 19.174 -14.669 -21.988 1.00 96.75 147 THR A O 1
ATOM 1101 N N . THR A 1 148 ? 21.166 -14.901 -20.979 1.00 97.81 148 THR A N 1
ATOM 1102 C CA . THR A 1 148 ? 20.930 -13.913 -19.916 1.00 97.81 148 THR A CA 1
ATOM 1103 C C . THR A 1 148 ? 22.055 -12.885 -19.872 1.00 97.81 148 THR A C 1
ATOM 1105 O O . THR A 1 148 ? 23.214 -13.216 -20.124 1.00 97.81 148 THR A O 1
ATOM 1108 N N . ALA A 1 149 ? 21.743 -11.644 -19.517 1.00 98.12 149 ALA A N 1
ATOM 1109 C CA . ALA A 1 149 ? 22.720 -10.579 -19.336 1.00 98.12 149 ALA A CA 1
ATOM 1110 C C . ALA A 1 149 ? 22.350 -9.717 -18.129 1.00 98.12 149 ALA A C 1
ATOM 1112 O O . ALA A 1 149 ? 21.175 -9.530 -17.843 1.00 98.12 149 ALA A O 1
ATOM 1113 N N . THR A 1 150 ? 23.339 -9.170 -17.431 1.00 98.19 150 THR A N 1
ATOM 1114 C CA . THR A 1 150 ? 23.119 -8.234 -16.319 1.00 98.19 150 THR A CA 1
ATOM 1115 C C . THR A 1 150 ? 23.845 -6.924 -16.575 1.00 98.19 150 THR A C 1
ATOM 1117 O O . THR A 1 150 ? 24.963 -6.929 -17.097 1.00 98.19 150 THR A O 1
ATOM 1120 N N . ALA A 1 151 ? 23.233 -5.811 -16.180 1.00 98.12 151 ALA A N 1
ATOM 1121 C CA . ALA A 1 151 ? 23.807 -4.475 -16.294 1.00 98.12 151 ALA A CA 1
ATOM 1122 C C . ALA A 1 151 ? 23.418 -3.605 -15.094 1.00 98.12 151 ALA A C 1
ATOM 1124 O O . ALA A 1 151 ? 22.426 -3.874 -14.418 1.00 98.12 151 ALA A O 1
ATOM 1125 N N . VAL A 1 152 ? 24.169 -2.530 -14.863 1.00 97.94 152 VAL A N 1
ATOM 1126 C CA . VAL A 1 152 ? 23.779 -1.457 -13.940 1.00 97.94 152 VAL A CA 1
ATOM 1127 C C . VAL A 1 152 ? 23.321 -0.264 -14.767 1.00 97.94 152 VAL A C 1
ATOM 1129 O O . VAL A 1 152 ? 24.102 0.301 -15.533 1.00 97.94 152 VAL A O 1
ATOM 1132 N N . LEU A 1 153 ? 22.055 0.120 -14.629 1.00 98.12 153 LEU A N 1
ATOM 1133 C CA . LEU A 1 153 ? 21.520 1.355 -15.190 1.00 98.12 153 LEU A CA 1
ATOM 1134 C C . LEU A 1 153 ? 21.895 2.537 -14.304 1.00 98.12 153 LEU A C 1
ATOM 1136 O O . LEU A 1 153 ? 21.839 2.451 -13.082 1.00 98.12 153 LEU A O 1
ATOM 1140 N N . ARG A 1 154 ? 22.218 3.661 -14.937 1.00 98.00 154 ARG A N 1
ATOM 1141 C CA . ARG A 1 154 ? 22.482 4.967 -14.333 1.00 98.00 154 ARG A CA 1
ATOM 1142 C C . ARG A 1 154 ? 21.426 5.947 -14.823 1.00 98.00 154 ARG A C 1
ATOM 1144 O O . ARG A 1 154 ? 21.469 6.385 -15.975 1.00 98.00 154 ARG A O 1
ATOM 1151 N N . LEU A 1 155 ? 20.492 6.278 -13.944 1.00 96.94 155 LEU A N 1
ATOM 1152 C CA . LEU A 1 155 ? 19.346 7.139 -14.208 1.00 96.94 155 LEU A CA 1
ATOM 1153 C C . LEU A 1 155 ? 19.546 8.474 -13.491 1.00 96.94 155 LEU A C 1
ATOM 1155 O O . LEU A 1 155 ? 19.791 8.500 -12.291 1.00 96.94 155 LEU A O 1
ATOM 1159 N N . THR A 1 156 ? 19.441 9.595 -14.197 1.00 97.12 156 THR A N 1
ATOM 1160 C CA . THR A 1 156 ? 19.392 10.927 -13.583 1.00 97.12 156 THR A CA 1
ATOM 1161 C C . THR A 1 156 ? 17.952 11.418 -13.558 1.00 97.12 156 THR A C 1
ATOM 1163 O O . THR A 1 156 ? 17.305 11.468 -14.604 1.00 97.12 156 THR A O 1
ATOM 1166 N N . ARG A 1 157 ? 17.443 11.770 -12.375 1.00 93.81 157 ARG A N 1
ATOM 1167 C CA . ARG A 1 157 ? 16.083 12.283 -12.152 1.00 93.81 157 ARG A CA 1
ATOM 1168 C C . ARG A 1 157 ? 16.148 13.487 -11.223 1.00 93.81 157 ARG A C 1
ATOM 1170 O O . ARG A 1 157 ? 16.685 13.359 -10.127 1.00 93.81 157 ARG A O 1
ATOM 1177 N N . ALA A 1 158 ? 15.608 14.635 -11.634 1.00 92.81 158 ALA A N 1
ATOM 1178 C CA . ALA A 1 158 ? 15.661 15.872 -10.851 1.00 92.81 158 ALA A CA 1
ATOM 1179 C C . ALA A 1 158 ? 17.093 16.207 -10.377 1.00 92.81 158 ALA A C 1
ATOM 1181 O O . ALA A 1 158 ? 17.317 16.547 -9.215 1.00 92.81 158 ALA A O 1
ATOM 1182 N N . GLY A 1 159 ? 18.083 16.019 -11.258 1.00 93.50 159 GLY A N 1
ATOM 1183 C CA . GLY A 1 159 ? 19.503 16.195 -10.939 1.00 93.50 159 GLY A CA 1
ATOM 1184 C C . GLY A 1 159 ? 20.139 15.133 -10.026 1.00 93.50 159 GLY A C 1
ATOM 1185 O O . GLY A 1 159 ? 21.347 15.191 -9.801 1.00 93.50 159 GLY A O 1
ATOM 1186 N N . GLN A 1 160 ? 19.389 14.147 -9.522 1.00 94.50 160 GLN A N 1
ATOM 1187 C CA . GLN A 1 160 ? 19.929 13.053 -8.710 1.00 94.50 160 GLN A CA 1
ATOM 1188 C C . GLN A 1 160 ? 20.272 11.839 -9.571 1.00 94.50 160 GLN A C 1
ATOM 1190 O O . GLN A 1 160 ? 19.435 11.351 -10.330 1.00 94.50 160 GLN A O 1
ATOM 1195 N N . LEU A 1 161 ? 21.502 11.338 -9.435 1.00 96.12 161 LEU A N 1
ATOM 1196 C CA . LEU A 1 161 ? 21.938 10.088 -10.051 1.00 96.12 161 LEU A CA 1
ATOM 1197 C C . LEU A 1 161 ? 21.514 8.901 -9.183 1.00 96.12 161 LEU A C 1
ATOM 1199 O O . LEU A 1 161 ? 21.805 8.863 -7.991 1.00 96.12 161 LEU A O 1
ATOM 1203 N N . GLN A 1 162 ? 20.885 7.916 -9.805 1.00 93.88 162 GLN A N 1
ATOM 1204 C CA . GLN A 1 162 ? 20.503 6.652 -9.199 1.00 93.88 162 GLN A CA 1
ATOM 1205 C C . GLN A 1 162 ? 21.032 5.501 -10.038 1.00 93.88 162 GLN A C 1
ATOM 1207 O O . GLN A 1 162 ? 21.040 5.558 -11.270 1.00 93.88 162 GLN A O 1
ATOM 1212 N N . THR A 1 163 ? 21.471 4.457 -9.354 1.00 95.44 163 THR A N 1
ATOM 1213 C CA . THR A 1 163 ? 21.963 3.228 -9.965 1.00 95.44 163 THR A CA 1
ATOM 1214 C C . THR A 1 163 ? 21.025 2.088 -9.630 1.00 95.44 163 THR A C 1
ATOM 1216 O O . THR A 1 163 ? 20.666 1.937 -8.467 1.00 95.44 163 THR A O 1
ATOM 1219 N N . GLN A 1 164 ? 20.663 1.275 -10.615 1.00 95.25 164 GLN A N 1
ATOM 1220 C CA . GLN A 1 164 ? 19.860 0.075 -10.386 1.00 95.25 164 GLN A CA 1
ATOM 1221 C C . GLN A 1 164 ? 20.358 -1.076 -11.250 1.00 95.25 164 GLN A C 1
ATOM 1223 O O . GLN A 1 164 ? 20.723 -0.876 -12.410 1.00 95.25 164 GLN A O 1
ATOM 1228 N N . GLN A 1 165 ? 20.388 -2.279 -10.687 1.00 96.38 165 GLN A N 1
ATOM 1229 C CA . GLN A 1 165 ? 20.734 -3.477 -11.436 1.00 96.38 165 GLN A CA 1
ATOM 1230 C C . GLN A 1 165 ? 19.521 -3.957 -12.235 1.00 96.38 165 GLN A C 1
ATOM 1232 O O . GLN A 1 165 ? 18.395 -3.952 -11.740 1.00 96.38 165 GLN A O 1
ATOM 1237 N N . VAL A 1 166 ? 19.766 -4.375 -13.474 1.00 97.94 166 VAL A N 1
ATOM 1238 C CA . VAL A 1 166 ? 18.761 -4.996 -14.337 1.00 97.94 166 VAL A CA 1
ATOM 1239 C C . VAL A 1 166 ? 19.287 -6.300 -14.915 1.00 97.94 166 VAL A C 1
ATOM 1241 O O . VAL A 1 166 ? 20.475 -6.419 -15.239 1.00 97.94 166 VAL A O 1
ATOM 1244 N N . SER A 1 167 ? 18.381 -7.257 -15.079 1.00 98.12 167 SER A N 1
ATOM 1245 C CA . SER A 1 167 ? 18.628 -8.499 -15.813 1.00 98.12 167 SER A CA 1
ATOM 1246 C C . SER A 1 167 ? 17.889 -8.445 -17.145 1.00 98.12 167 SER A C 1
ATOM 1248 O O . SER A 1 167 ? 16.772 -7.933 -17.228 1.00 98.12 167 SER A O 1
ATOM 1250 N N . LEU A 1 168 ? 18.509 -8.977 -18.192 1.00 98.44 168 LEU A N 1
ATOM 1251 C CA . LEU A 1 168 ? 17.931 -9.141 -19.515 1.00 98.44 168 LEU A CA 1
ATOM 1252 C C . LEU A 1 168 ? 17.920 -10.614 -19.893 1.00 98.44 168 LEU A C 1
ATOM 1254 O O . LEU A 1 168 ? 18.905 -11.316 -19.662 1.00 98.44 168 LEU A O 1
ATOM 1258 N N . ASN A 1 169 ? 16.858 -11.035 -20.569 1.00 98.06 169 ASN A N 1
ATOM 1259 C CA . ASN A 1 169 ? 16.717 -12.372 -21.129 1.00 98.06 169 ASN A CA 1
ATOM 1260 C C . ASN A 1 169 ? 16.482 -12.295 -22.640 1.00 98.06 169 ASN A C 1
ATOM 1262 O O . ASN A 1 169 ? 15.737 -11.440 -23.126 1.00 98.06 169 ASN A O 1
ATOM 1266 N N . GLU A 1 170 ? 17.096 -13.213 -23.383 1.00 97.06 170 GLU A N 1
ATOM 1267 C CA . GLU A 1 170 ? 16.856 -13.374 -24.814 1.00 97.06 170 GLU A CA 1
ATOM 1268 C C . GLU A 1 170 ? 15.570 -14.179 -25.059 1.00 97.06 170 GLU A C 1
ATOM 1270 O O . GLU A 1 170 ? 15.432 -15.323 -24.624 1.00 97.06 170 GLU A O 1
ATOM 1275 N N . GLN A 1 171 ? 14.622 -13.588 -25.785 1.00 95.31 171 GLN A N 1
ATOM 1276 C CA . GLN A 1 171 ? 13.354 -14.199 -26.175 1.00 95.31 171 GLN A CA 1
ATOM 1277 C C . GLN A 1 171 ? 13.182 -14.067 -27.690 1.00 95.31 171 GLN A C 1
ATOM 1279 O O . GLN A 1 171 ? 12.967 -12.977 -28.215 1.00 95.31 171 GLN A O 1
ATOM 1284 N N . GLY A 1 172 ? 13.310 -15.184 -28.413 1.00 90.69 172 GLY A N 1
ATOM 1285 C CA . GLY A 1 172 ? 13.137 -15.203 -29.870 1.00 90.69 172 GLY A CA 1
ATOM 1286 C C . GLY A 1 172 ? 14.130 -14.313 -30.630 1.00 90.69 172 GLY A C 1
ATOM 1287 O O . GLY A 1 172 ? 13.756 -13.713 -31.633 1.00 90.69 172 GLY A O 1
ATOM 1288 N N . GLY A 1 173 ? 15.373 -14.192 -30.146 1.00 91.12 173 GLY A N 1
ATOM 1289 C CA . GLY A 1 173 ? 16.404 -13.339 -30.753 1.00 91.12 173 GLY A CA 1
ATOM 1290 C C . GLY A 1 173 ? 16.347 -11.861 -30.347 1.00 91.12 173 GLY A C 1
ATOM 1291 O O . GLY A 1 173 ? 17.112 -11.052 -30.878 1.00 91.12 173 GLY A O 1
ATOM 1292 N N . ILE A 1 174 ? 15.451 -11.494 -29.424 1.00 94.00 174 ILE A N 1
ATOM 1293 C CA . ILE A 1 174 ? 15.302 -10.137 -28.886 1.00 94.00 174 ILE A CA 1
ATOM 1294 C C . ILE A 1 174 ? 15.680 -10.152 -27.406 1.00 94.00 174 ILE A C 1
ATOM 1296 O O . ILE A 1 174 ? 15.200 -10.993 -26.652 1.00 94.00 174 ILE A O 1
ATOM 1300 N N . TRP A 1 175 ? 16.513 -9.207 -26.978 1.00 97.62 175 TRP A N 1
ATOM 1301 C CA . TRP A 1 175 ? 16.854 -9.035 -25.567 1.00 97.62 175 TRP A CA 1
ATOM 1302 C C . TRP A 1 175 ? 15.876 -8.075 -24.907 1.00 97.62 175 TRP A C 1
ATOM 1304 O O . TRP A 1 175 ? 15.694 -6.950 -25.373 1.00 97.62 175 TRP A O 1
ATOM 1314 N N . LEU A 1 176 ? 15.258 -8.524 -23.821 1.00 97.88 176 LEU A N 1
ATOM 1315 C CA . LEU A 1 176 ? 14.277 -7.760 -23.058 1.00 97.88 176 LEU A CA 1
ATOM 1316 C C . LEU A 1 176 ? 14.697 -7.716 -21.593 1.00 97.88 176 LEU A C 1
ATOM 1318 O O . LEU A 1 176 ? 15.233 -8.694 -21.078 1.00 97.88 176 LEU A O 1
ATOM 1322 N N . ILE A 1 177 ? 14.443 -6.595 -20.926 1.00 98.31 177 ILE A N 1
ATOM 1323 C CA . ILE A 1 177 ? 14.648 -6.439 -19.486 1.00 98.31 177 ILE A CA 1
ATOM 1324 C C . ILE A 1 177 ? 13.625 -7.324 -18.775 1.00 98.31 177 ILE A C 1
ATOM 1326 O O . ILE A 1 177 ? 12.419 -7.117 -18.903 1.00 98.31 177 ILE A O 1
ATOM 1330 N N . SER A 1 178 ? 14.114 -8.324 -18.054 1.00 97.69 178 SER A N 1
ATOM 1331 C CA . SER A 1 178 ? 13.302 -9.322 -17.360 1.00 97.69 178 SER A CA 1
ATOM 1332 C C . SER A 1 178 ? 13.182 -9.059 -15.867 1.00 97.69 178 SER A C 1
ATOM 1334 O O . SER A 1 178 ? 12.204 -9.465 -15.245 1.00 97.69 178 SER A O 1
ATOM 1336 N N . GLU A 1 179 ? 14.167 -8.379 -15.279 1.00 96.44 179 GLU A N 1
ATOM 1337 C CA . GLU A 1 179 ? 14.171 -8.044 -13.858 1.00 96.44 179 GLU A CA 1
ATOM 1338 C C . GLU A 1 179 ? 14.633 -6.605 -13.659 1.00 96.44 179 GLU A C 1
ATOM 1340 O O . GLU A 1 179 ? 15.637 -6.173 -14.228 1.00 96.44 179 GLU A O 1
ATOM 1345 N N . ASP A 1 180 ? 13.884 -5.886 -12.830 1.00 95.81 180 ASP A N 1
ATOM 1346 C CA . ASP A 1 180 ? 14.174 -4.528 -12.390 1.00 95.81 180 ASP A CA 1
ATOM 1347 C C . ASP A 1 180 ? 13.578 -4.366 -10.982 1.00 95.81 180 ASP A C 1
ATOM 1349 O O . ASP A 1 180 ? 12.355 -4.431 -10.781 1.00 95.81 180 ASP A O 1
ATOM 1353 N N . GLU A 1 181 ? 14.448 -4.238 -9.978 1.00 93.75 181 GLU A N 1
ATOM 1354 C CA . GLU A 1 181 ? 14.023 -4.156 -8.578 1.00 93.75 181 GLU A CA 1
ATOM 1355 C C . GLU A 1 181 ? 13.197 -2.897 -8.311 1.00 93.75 181 GLU A C 1
ATOM 1357 O O . GLU A 1 181 ? 12.165 -2.974 -7.642 1.00 93.75 181 GLU A O 1
ATOM 1362 N N . THR A 1 182 ? 13.570 -1.766 -8.910 1.00 92.62 182 THR A N 1
ATOM 1363 C CA . THR A 1 182 ? 12.878 -0.484 -8.744 1.00 92.62 182 THR A CA 1
ATOM 1364 C C . THR A 1 182 ? 11.452 -0.546 -9.287 1.00 92.62 182 THR A C 1
ATOM 1366 O O . THR A 1 182 ? 10.517 -0.059 -8.646 1.00 92.62 182 THR A O 1
ATOM 1369 N N . LEU A 1 183 ? 11.256 -1.164 -10.458 1.00 95.06 183 LEU A N 1
ATOM 1370 C CA . LEU A 1 183 ? 9.931 -1.302 -11.073 1.00 95.06 183 LEU A CA 1
ATOM 1371 C C . LEU A 1 183 ? 9.014 -2.264 -10.313 1.00 95.06 183 LEU A C 1
ATOM 1373 O O . LEU A 1 183 ? 7.793 -2.098 -10.329 1.00 95.06 183 LEU A O 1
ATOM 1377 N N . THR A 1 184 ? 9.586 -3.264 -9.645 1.00 95.94 184 THR A N 1
ATOM 1378 C CA . THR A 1 184 ? 8.814 -4.290 -8.935 1.00 95.94 184 THR A CA 1
ATOM 1379 C C . THR A 1 184 ? 8.621 -3.988 -7.450 1.00 95.94 184 THR A C 1
ATOM 1381 O O . THR A 1 184 ? 7.708 -4.554 -6.851 1.00 95.94 184 THR A O 1
ATOM 1384 N N . ALA A 1 185 ? 9.397 -3.075 -6.856 1.00 95.81 185 ALA A N 1
ATOM 1385 C CA . ALA A 1 185 ? 9.320 -2.726 -5.435 1.00 95.81 185 ALA A CA 1
ATOM 1386 C C . ALA A 1 185 ? 7.918 -2.258 -5.004 1.00 95.81 185 ALA A C 1
ATOM 1388 O O . ALA A 1 185 ? 7.353 -2.792 -4.050 1.00 95.81 185 ALA A O 1
ATOM 1389 N N . LEU A 1 186 ? 7.309 -1.319 -5.739 1.00 96.38 186 LEU A N 1
ATOM 1390 C CA . LEU A 1 186 ? 5.989 -0.774 -5.396 1.00 96.38 186 LEU A CA 1
ATOM 1391 C C . LEU A 1 186 ? 4.871 -1.844 -5.434 1.00 96.38 186 LEU A C 1
ATOM 1393 O O . LEU A 1 186 ? 4.200 -2.031 -4.414 1.00 96.38 186 LEU A O 1
ATOM 1397 N N . PRO A 1 187 ? 4.670 -2.592 -6.541 1.00 96.69 187 PRO A N 1
ATOM 1398 C CA . PRO A 1 187 ? 3.717 -3.706 -6.571 1.00 96.69 187 PRO A CA 1
ATOM 1399 C C . PRO A 1 187 ? 3.996 -4.776 -5.509 1.00 96.69 187 PRO A C 1
ATOM 1401 O O . PRO A 1 187 ? 3.066 -5.302 -4.896 1.00 96.69 187 PRO A O 1
ATOM 1404 N N . ARG A 1 188 ? 5.274 -5.089 -5.260 1.00 96.62 188 ARG A N 1
ATOM 1405 C CA . ARG A 1 188 ? 5.690 -6.079 -4.260 1.00 96.62 188 ARG A CA 1
ATOM 1406 C C . ARG A 1 188 ? 5.331 -5.638 -2.845 1.00 96.62 188 ARG A C 1
ATOM 1408 O O . ARG A 1 188 ? 4.874 -6.474 -2.072 1.00 96.62 188 ARG A O 1
ATOM 1415 N N . SER A 1 189 ? 5.491 -4.358 -2.510 1.00 97.25 189 SER A N 1
ATOM 1416 C CA . SER A 1 189 ? 5.107 -3.821 -1.201 1.00 97.25 189 SER A CA 1
ATOM 1417 C C . SER A 1 189 ? 3.603 -3.950 -0.945 1.00 97.25 189 SER A C 1
ATOM 1419 O O . SER A 1 189 ? 3.198 -4.512 0.074 1.00 97.25 189 SER A O 1
ATOM 1421 N N . LEU A 1 190 ? 2.770 -3.546 -1.911 1.00 97.38 190 LEU A N 1
ATOM 1422 C CA . LEU A 1 190 ? 1.312 -3.696 -1.825 1.00 97.38 190 LEU A CA 1
ATOM 1423 C C . LEU A 1 190 ? 0.880 -5.165 -1.730 1.00 97.38 190 LEU A C 1
ATOM 1425 O O . LEU A 1 190 ? 0.044 -5.520 -0.900 1.00 97.38 190 LEU A O 1
ATOM 1429 N N . SER A 1 191 ? 1.488 -6.040 -2.536 1.00 97.31 191 SER A N 1
ATOM 1430 C CA . SER A 1 191 ? 1.228 -7.480 -2.477 1.00 97.31 191 SER A CA 1
ATOM 1431 C C . SER A 1 191 ? 1.645 -8.081 -1.131 1.00 97.31 191 SER A C 1
ATOM 1433 O O . SER A 1 191 ? 0.920 -8.908 -0.580 1.00 97.31 191 SER A O 1
ATOM 1435 N N . ALA A 1 192 ? 2.774 -7.644 -0.567 1.00 97.88 192 ALA A N 1
ATOM 1436 C CA . ALA A 1 192 ? 3.237 -8.082 0.744 1.00 97.88 192 ALA A CA 1
ATOM 1437 C C . ALA A 1 192 ? 2.310 -7.609 1.871 1.00 97.88 192 ALA A C 1
ATOM 1439 O O . ALA A 1 192 ? 2.005 -8.409 2.756 1.00 97.88 192 ALA A O 1
ATOM 1440 N N . LEU A 1 193 ? 1.818 -6.362 1.816 1.00 97.75 193 LEU A N 1
ATOM 1441 C CA . LEU A 1 193 ? 0.782 -5.873 2.727 1.00 97.75 193 LEU A CA 1
ATOM 1442 C C . LEU A 1 193 ? -0.452 -6.774 2.642 1.00 97.75 193 LEU A C 1
ATOM 1444 O O . LEU A 1 193 ? -0.822 -7.386 3.641 1.00 97.75 193 LEU A O 1
ATOM 1448 N N . CYS A 1 194 ? -1.057 -6.899 1.457 1.00 98.00 194 CYS A N 1
ATOM 1449 C CA . CYS A 1 194 ? -2.297 -7.653 1.301 1.00 98.00 194 CYS A CA 1
ATOM 1450 C C . CYS A 1 194 ? -2.137 -9.124 1.681 1.00 98.00 194 CYS A C 1
ATOM 1452 O O . CYS A 1 194 ? -2.931 -9.639 2.463 1.00 98.00 194 CYS A O 1
ATOM 1454 N N . SER A 1 195 ? -1.067 -9.786 1.234 1.00 98.06 195 SER A N 1
ATOM 1455 C CA . SER A 1 195 ? -0.798 -11.165 1.643 1.00 98.06 195 SER A CA 1
ATOM 1456 C C . SER A 1 195 ? -0.549 -11.286 3.149 1.00 98.06 195 SER A C 1
ATOM 1458 O O . SER A 1 195 ? -0.786 -12.364 3.696 1.00 98.06 195 SER A O 1
ATOM 1460 N N . GLY A 1 196 ? -0.007 -10.257 3.803 1.00 97.88 196 GLY A N 1
ATOM 1461 C CA . GLY A 1 196 ? 0.147 -10.215 5.253 1.00 97.88 196 GLY A CA 1
ATOM 1462 C C . GLY A 1 196 ? -1.210 -10.184 5.948 1.00 97.88 196 GLY A C 1
ATOM 1463 O O . GLY A 1 196 ? -1.462 -11.020 6.813 1.00 97.88 196 GLY A O 1
ATOM 1464 N N . LEU A 1 197 ? -2.097 -9.289 5.505 1.00 96.94 197 LEU A N 1
ATOM 1465 C CA . LEU A 1 197 ? -3.457 -9.141 6.029 1.00 96.94 197 LEU A CA 1
ATOM 1466 C C . LEU A 1 197 ? -4.284 -10.425 5.849 1.00 96.94 197 LEU A C 1
ATOM 1468 O O . LEU A 1 197 ? -4.812 -10.948 6.822 1.00 96.94 197 LEU A O 1
ATOM 1472 N N . GLU A 1 198 ? -4.309 -11.001 4.645 1.00 97.12 198 GLU A N 1
ATOM 1473 C CA . GLU A 1 198 ? -5.061 -12.233 4.342 1.00 97.12 198 GLU A CA 1
ATOM 1474 C C . GLU A 1 198 ? -4.615 -13.447 5.159 1.00 97.12 198 GLU A C 1
ATOM 1476 O O . GLU A 1 198 ? -5.411 -14.321 5.492 1.00 97.12 198 GLU A O 1
ATOM 1481 N N . LYS A 1 199 ? -3.317 -13.527 5.471 1.00 97.50 199 LYS A N 1
ATOM 1482 C CA . LYS A 1 199 ? -2.739 -14.641 6.234 1.00 97.50 199 LYS A CA 1
ATOM 1483 C C . LYS A 1 199 ? -2.786 -14.402 7.746 1.00 97.50 199 LYS A C 1
ATOM 1485 O O . LYS A 1 199 ? -2.167 -15.173 8.478 1.00 97.50 199 LYS A O 1
ATOM 1490 N N . GLY A 1 200 ? -3.425 -13.322 8.208 1.00 96.31 200 GLY A N 1
ATOM 1491 C CA . GLY A 1 200 ? -3.428 -12.915 9.616 1.00 96.31 200 GLY A CA 1
ATOM 1492 C C . GLY A 1 200 ? -2.034 -12.574 10.163 1.00 96.31 200 GLY A C 1
ATOM 1493 O O . GLY A 1 200 ? -1.815 -12.608 11.370 1.00 96.31 200 GLY A O 1
ATOM 1494 N N . LYS A 1 201 ? -1.062 -12.270 9.293 1.00 97.88 201 LYS A N 1
ATOM 1495 C CA . LYS A 1 201 ? 0.320 -11.913 9.655 1.00 97.88 201 LYS A CA 1
ATOM 1496 C C . LYS A 1 201 ? 0.440 -10.403 9.835 1.00 97.88 201 LYS A C 1
ATOM 1498 O O . LYS A 1 201 ? 1.109 -9.721 9.052 1.00 97.88 201 LYS A O 1
ATOM 1503 N N . ALA A 1 202 ? -0.226 -9.887 10.862 1.00 97.00 202 ALA A N 1
ATOM 1504 C CA . ALA A 1 202 ? -0.311 -8.457 11.133 1.00 97.00 202 ALA A CA 1
ATOM 1505 C C . ALA A 1 202 ? 1.069 -7.791 11.279 1.00 97.00 202 ALA A C 1
ATOM 1507 O O . ALA A 1 202 ? 1.255 -6.680 10.809 1.00 97.00 202 ALA A O 1
ATOM 1508 N N . GLU A 1 203 ? 2.069 -8.465 11.847 1.00 98.12 203 GLU A N 1
ATOM 1509 C CA . GLU A 1 203 ? 3.427 -7.927 12.015 1.00 98.12 203 GLU A CA 1
ATOM 1510 C C . GLU A 1 203 ? 4.123 -7.713 10.669 1.00 98.12 203 GLU A C 1
ATOM 1512 O O . GLU A 1 203 ? 4.799 -6.707 10.469 1.00 98.12 203 GLU A O 1
ATOM 1517 N N . ALA A 1 204 ? 3.938 -8.647 9.731 1.00 97.44 204 ALA A N 1
ATOM 1518 C CA . ALA A 1 204 ? 4.512 -8.545 8.394 1.00 97.44 204 ALA A CA 1
ATOM 1519 C C . ALA A 1 204 ? 3.852 -7.416 7.587 1.00 97.44 204 ALA A C 1
ATOM 1521 O O . ALA A 1 204 ? 4.543 -6.693 6.874 1.00 97.44 204 ALA A O 1
ATOM 1522 N N . ALA A 1 205 ? 2.534 -7.242 7.733 1.00 97.81 205 ALA A N 1
ATOM 1523 C CA . ALA A 1 205 ? 1.806 -6.119 7.147 1.00 97.81 205 ALA A CA 1
ATOM 1524 C C . ALA A 1 205 ? 2.218 -4.781 7.792 1.00 97.81 205 ALA A C 1
ATOM 1526 O O . ALA A 1 205 ? 2.500 -3.817 7.086 1.00 97.81 205 ALA A O 1
ATOM 1527 N N . TYR A 1 206 ? 2.347 -4.740 9.120 1.00 97.94 206 TYR A N 1
ATOM 1528 C CA . TYR A 1 206 ? 2.773 -3.561 9.876 1.00 97.94 206 TYR A CA 1
ATOM 1529 C C . TYR A 1 206 ? 4.192 -3.105 9.506 1.00 97.94 206 TYR A C 1
ATOM 1531 O O . TYR A 1 206 ? 4.468 -1.909 9.426 1.00 97.94 206 TYR A O 1
ATOM 1539 N N . ALA A 1 207 ? 5.088 -4.046 9.197 1.00 97.56 207 ALA A N 1
ATOM 1540 C CA . ALA A 1 207 ? 6.436 -3.749 8.713 1.00 97.56 207 ALA A CA 1
ATOM 1541 C C . ALA A 1 207 ? 6.464 -3.041 7.342 1.00 97.56 207 ALA A C 1
ATOM 1543 O O . ALA A 1 207 ? 7.505 -2.509 6.964 1.00 97.56 207 ALA A O 1
ATOM 1544 N N . LYS A 1 208 ? 5.344 -3.015 6.603 1.00 97.75 208 LYS A N 1
ATOM 1545 C CA . LYS A 1 208 ? 5.196 -2.259 5.348 1.00 97.75 208 LYS A CA 1
ATOM 1546 C C . LYS A 1 208 ? 4.707 -0.826 5.548 1.00 97.75 208 LYS A C 1
ATOM 1548 O O . LYS A 1 208 ? 4.584 -0.094 4.571 1.00 97.75 208 LYS A O 1
ATOM 1553 N N . LEU A 1 209 ? 4.455 -0.411 6.787 1.00 97.06 209 LEU A N 1
ATOM 1554 C CA . LEU A 1 209 ? 4.060 0.954 7.130 1.00 97.06 209 LEU A CA 1
ATOM 1555 C C . LEU A 1 209 ? 5.295 1.836 7.365 1.00 97.06 209 LEU A C 1
ATOM 1557 O O . LEU A 1 209 ? 6.352 1.344 7.765 1.00 97.06 209 LEU A O 1
ATOM 1561 N N . THR A 1 210 ? 5.174 3.146 7.148 1.00 97.25 210 THR A N 1
ATOM 1562 C CA . THR A 1 210 ? 6.258 4.086 7.466 1.00 97.25 210 THR A CA 1
ATOM 1563 C C . THR A 1 210 ? 6.475 4.182 8.979 1.00 97.25 210 THR A C 1
ATOM 1565 O O . THR A 1 210 ? 5.527 4.046 9.756 1.00 97.25 210 THR A O 1
ATOM 1568 N N . PRO A 1 211 ? 7.698 4.500 9.447 1.00 96.69 211 PRO A N 1
ATOM 1569 C CA . PRO A 1 211 ? 7.937 4.770 10.865 1.00 96.69 211 PRO A CA 1
ATOM 1570 C C . PRO A 1 211 ? 7.066 5.902 11.424 1.00 96.69 211 PRO A C 1
ATOM 1572 O O . PRO A 1 211 ? 6.799 5.926 12.621 1.00 96.69 211 PRO A O 1
ATOM 1575 N N . LEU A 1 212 ? 6.639 6.848 10.579 1.00 93.75 212 LEU A N 1
ATOM 1576 C CA . LEU A 1 212 ? 5.717 7.909 10.974 1.00 93.75 212 LEU A CA 1
ATOM 1577 C C . LEU A 1 212 ? 4.335 7.332 11.292 1.00 93.75 212 LEU A C 1
ATOM 1579 O O . LEU A 1 212 ? 3.812 7.592 12.373 1.00 93.75 212 LEU A O 1
ATOM 1583 N N . PHE A 1 213 ? 3.783 6.501 10.409 1.00 94.19 213 PHE A N 1
ATOM 1584 C CA . PHE A 1 213 ? 2.507 5.830 10.650 1.00 94.19 213 PHE A CA 1
ATOM 1585 C C . PHE A 1 213 ? 2.575 4.917 11.886 1.00 94.19 213 PHE A C 1
ATOM 1587 O O . PHE A 1 213 ? 1.720 4.982 12.767 1.00 94.19 213 PHE A O 1
ATOM 1594 N N . GLN A 1 214 ? 3.660 4.147 12.024 1.00 96.00 214 GLN A N 1
ATOM 1595 C CA . GLN A 1 214 ? 3.905 3.256 13.170 1.00 96.00 214 GLN A CA 1
ATOM 1596 C C . GLN A 1 214 ? 4.026 3.984 14.524 1.00 96.00 214 GLN A C 1
ATOM 1598 O O . GLN A 1 214 ? 3.926 3.351 15.573 1.00 96.00 214 GLN A O 1
ATOM 1603 N N . ARG A 1 215 ? 4.271 5.302 14.539 1.00 94.62 215 ARG A N 1
ATOM 1604 C CA . ARG A 1 215 ? 4.232 6.103 15.777 1.00 94.62 215 ARG A CA 1
ATOM 1605 C C . ARG A 1 215 ? 2.812 6.463 16.202 1.00 94.62 215 ARG A C 1
ATOM 1607 O O . ARG A 1 215 ? 2.591 6.660 17.391 1.00 94.62 215 ARG A O 1
ATOM 1614 N N . HIS A 1 216 ? 1.884 6.573 15.254 1.00 91.81 216 HIS A N 1
ATOM 1615 C CA . HIS A 1 216 ? 0.498 6.977 15.510 1.00 91.81 216 HIS A CA 1
ATOM 1616 C C . HIS A 1 216 ? -0.425 5.781 15.750 1.00 91.81 216 HIS A C 1
ATOM 1618 O O . HIS A 1 216 ? -1.405 5.893 16.484 1.00 91.81 216 HIS A O 1
ATOM 1624 N N . VAL A 1 217 ? -0.102 4.635 15.149 1.00 94.50 217 VAL A N 1
ATOM 1625 C CA . VAL A 1 217 ? -0.850 3.388 15.296 1.00 94.50 217 VAL A CA 1
ATOM 1626 C C . VAL A 1 217 ? 0.093 2.340 15.856 1.00 94.50 217 VAL A C 1
ATOM 1628 O O . VAL A 1 217 ? 0.992 1.895 15.153 1.00 94.50 217 VAL A O 1
ATOM 1631 N N . SER A 1 218 ? -0.102 1.933 17.112 1.00 96.44 218 SER A N 1
ATOM 1632 C CA . SER A 1 218 ? 0.702 0.864 17.706 1.00 96.44 218 SER A CA 1
ATOM 1633 C C . SER A 1 218 ? 0.450 -0.474 17.002 1.00 96.44 218 SER A C 1
ATOM 1635 O O . SER A 1 218 ? -0.625 -0.720 16.452 1.00 96.44 218 SER A O 1
ATOM 1637 N N . LEU A 1 219 ? 1.411 -1.401 17.069 1.00 97.19 219 LEU A N 1
ATOM 1638 C CA . LEU A 1 219 ? 1.220 -2.758 16.536 1.00 97.19 219 LEU A CA 1
ATOM 1639 C C . LEU A 1 219 ? 0.014 -3.471 17.179 1.00 97.19 219 LEU A C 1
ATOM 1641 O O . LEU A 1 219 ? -0.661 -4.259 16.521 1.00 97.19 219 LEU A O 1
ATOM 1645 N N . GLY A 1 220 ? -0.255 -3.210 18.463 1.00 97.19 220 GLY A N 1
ATOM 1646 C CA . GLY A 1 220 ? -1.405 -3.776 19.170 1.00 97.19 220 GLY A CA 1
ATOM 1647 C C . GLY A 1 220 ? -2.728 -3.276 18.598 1.00 97.19 220 GLY A C 1
ATOM 1648 O O . GLY A 1 220 ? -3.607 -4.084 18.302 1.00 97.19 220 GLY A O 1
ATOM 1649 N N . LEU A 1 221 ? -2.834 -1.965 18.380 1.00 96.69 221 LEU A N 1
ATOM 1650 C CA . LEU A 1 221 ? -3.989 -1.357 17.734 1.00 96.69 221 LEU A CA 1
ATOM 1651 C C . LEU A 1 221 ? -4.151 -1.844 16.290 1.00 96.69 221 LEU A C 1
ATOM 1653 O O . LEU A 1 221 ? -5.229 -2.292 15.911 1.00 96.69 221 LEU A O 1
ATOM 1657 N N . PHE A 1 2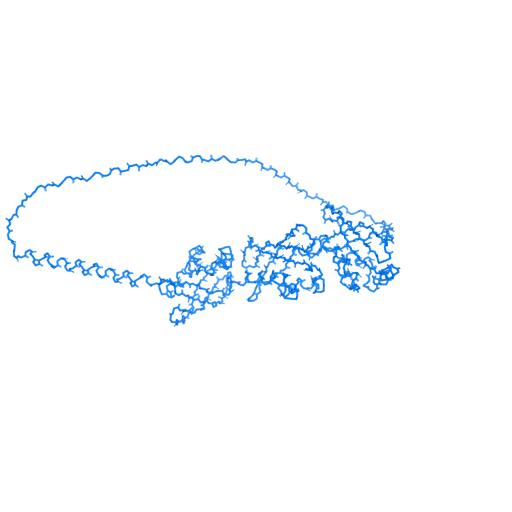22 ? -3.067 -1.847 15.512 1.00 97.25 222 PHE A N 1
ATOM 1658 C CA . PHE A 1 222 ? -3.074 -2.351 14.142 1.00 97.25 222 PHE A CA 1
ATOM 1659 C C . PHE A 1 222 ? -3.612 -3.782 14.069 1.00 97.25 222 PHE A C 1
ATOM 1661 O O . PHE A 1 222 ? -4.504 -4.049 13.272 1.00 97.25 222 PHE A O 1
ATOM 1668 N N . ARG A 1 223 ? -3.134 -4.687 14.939 1.00 97.31 223 ARG A N 1
ATOM 1669 C CA . ARG A 1 223 ? -3.621 -6.076 15.029 1.00 97.31 223 ARG A CA 1
ATOM 1670 C C . ARG A 1 223 ? -5.131 -6.163 15.250 1.00 97.31 223 ARG A C 1
ATOM 1672 O O . ARG A 1 223 ? -5.741 -7.067 14.696 1.00 97.31 223 ARG A O 1
ATOM 1679 N N . LEU A 1 224 ? -5.720 -5.275 16.055 1.00 95.88 224 LEU A N 1
ATOM 1680 C CA . LEU A 1 224 ? -7.172 -5.258 16.259 1.00 95.88 224 LEU A CA 1
ATOM 1681 C C . LEU A 1 224 ? -7.917 -4.765 15.019 1.00 95.88 224 LEU A C 1
ATOM 1683 O O . LEU A 1 224 ? -8.900 -5.393 14.640 1.00 95.88 224 LEU A O 1
ATOM 1687 N N . LEU A 1 225 ? -7.422 -3.701 14.381 1.00 95.25 225 LEU A N 1
ATOM 1688 C CA . LEU A 1 225 ? -8.030 -3.124 13.179 1.00 95.25 225 LEU A CA 1
ATOM 1689 C C . LEU A 1 225 ? -8.041 -4.112 12.006 1.00 95.25 225 LEU A C 1
ATOM 1691 O O . LEU A 1 225 ? -9.014 -4.173 11.265 1.00 95.25 225 LEU A O 1
ATOM 1695 N N . VAL A 1 226 ? -6.977 -4.908 11.852 1.00 95.69 226 VAL A N 1
ATOM 1696 C CA . VAL A 1 226 ? -6.847 -5.875 10.747 1.00 95.69 226 VAL A CA 1
ATOM 1697 C C . VAL A 1 226 ? -7.390 -7.268 11.065 1.00 95.69 226 VAL A C 1
ATOM 1699 O O . VAL A 1 226 ? -7.279 -8.180 10.241 1.00 95.69 226 VAL A O 1
ATOM 1702 N N . ASP A 1 227 ? -7.926 -7.475 12.266 1.00 94.69 227 ASP A N 1
ATOM 1703 C CA . ASP A 1 227 ? -8.415 -8.786 12.671 1.00 94.69 227 ASP A CA 1
ATOM 1704 C C . ASP A 1 227 ? -9.642 -9.202 11.854 1.00 94.69 227 ASP A C 1
ATOM 1706 O O . ASP A 1 227 ? -10.553 -8.415 11.604 1.00 94.69 227 ASP A O 1
ATOM 1710 N N . GLY A 1 228 ? -9.677 -10.470 11.445 1.00 94.25 228 GLY A N 1
ATOM 1711 C CA . GLY A 1 228 ? -10.798 -11.020 10.686 1.00 94.25 228 GLY A CA 1
ATOM 1712 C C . GLY A 1 228 ? -10.813 -10.656 9.198 1.00 94.25 228 GLY A C 1
ATOM 1713 O O . GLY A 1 228 ? -11.782 -11.009 8.521 1.00 94.25 228 GLY A O 1
ATOM 1714 N N . ILE A 1 229 ? -9.770 -10.003 8.663 1.00 96.19 229 ILE A N 1
ATOM 1715 C CA . ILE A 1 229 ? -9.602 -9.839 7.211 1.00 96.19 229 ILE A CA 1
ATOM 1716 C C . ILE A 1 229 ? -9.429 -11.218 6.558 1.00 96.19 229 ILE A C 1
ATOM 1718 O O . ILE A 1 229 ? -8.594 -12.023 6.961 1.00 96.19 229 ILE A O 1
ATOM 1722 N N . THR A 1 230 ? -10.217 -11.476 5.516 1.00 96.94 230 THR A N 1
ATOM 1723 C CA . THR A 1 230 ? -10.240 -12.743 4.759 1.00 96.94 230 THR A CA 1
ATOM 1724 C C . THR A 1 230 ? -9.744 -12.598 3.325 1.00 96.94 230 THR A C 1
ATOM 1726 O O . THR A 1 230 ? -9.287 -13.571 2.733 1.00 96.94 230 THR A O 1
ATOM 1729 N N . SER A 1 231 ? -9.816 -11.392 2.758 1.00 97.12 231 SER A N 1
ATOM 1730 C CA . SER A 1 231 ? -9.258 -11.072 1.442 1.00 97.12 231 SER A CA 1
ATOM 1731 C C . SER A 1 231 ? -8.756 -9.633 1.416 1.00 97.12 231 SER A C 1
ATOM 1733 O O . SER A 1 231 ? -9.402 -8.759 1.999 1.00 97.12 231 SER A O 1
ATOM 1735 N N . CYS A 1 232 ? -7.676 -9.375 0.685 1.00 97.88 232 CYS A N 1
ATOM 1736 C CA . CYS A 1 232 ? -7.149 -8.044 0.422 1.00 97.88 232 CYS A CA 1
ATOM 1737 C C . CYS A 1 232 ? -6.722 -7.936 -1.038 1.00 97.88 232 CYS A C 1
ATOM 1739 O O . CYS A 1 232 ? -5.980 -8.764 -1.559 1.00 97.88 232 CYS A O 1
ATOM 1741 N N . SER A 1 233 ? -7.147 -6.868 -1.698 1.00 97.19 233 SER A N 1
ATOM 1742 C CA . SER A 1 233 ? -6.677 -6.529 -3.036 1.00 97.19 233 SER A CA 1
ATOM 1743 C C . SER A 1 233 ? -6.270 -5.068 -3.097 1.00 97.19 233 SER A C 1
ATOM 1745 O O . SER A 1 233 ? -6.750 -4.237 -2.328 1.00 97.19 233 SER A O 1
ATOM 1747 N N . SER A 1 234 ? -5.364 -4.758 -4.016 1.00 96.88 234 SER A N 1
ATOM 1748 C CA . SER A 1 234 ? -4.868 -3.404 -4.217 1.00 96.88 234 SER A CA 1
ATOM 1749 C C . SER A 1 234 ? -4.798 -3.074 -5.698 1.00 96.88 234 SER A C 1
ATOM 1751 O O . SER A 1 234 ? -4.339 -3.899 -6.490 1.00 96.88 234 SER A O 1
ATOM 1753 N N . GLN A 1 235 ? -5.165 -1.851 -6.057 1.00 96.69 235 GLN A N 1
ATOM 1754 C CA . GLN A 1 235 ? -5.051 -1.323 -7.407 1.00 96.69 235 GLN A CA 1
ATOM 1755 C C . GLN A 1 235 ? -4.369 0.042 -7.366 1.00 96.69 235 GLN A C 1
ATOM 1757 O O . GLN A 1 235 ? -4.825 0.959 -6.693 1.00 96.69 235 GLN A O 1
ATOM 1762 N N . LEU A 1 236 ? -3.272 0.191 -8.105 1.00 97.31 236 LEU A N 1
ATOM 1763 C CA . LEU A 1 236 ? -2.587 1.475 -8.230 1.00 97.31 236 LEU A CA 1
ATOM 1764 C C . LEU A 1 236 ? -3.432 2.453 -9.056 1.00 97.31 236 LEU A C 1
ATOM 1766 O O . LEU A 1 236 ? -3.840 2.134 -10.170 1.00 97.31 236 LEU A O 1
ATOM 1770 N N . GLU A 1 237 ? -3.656 3.649 -8.516 1.00 97.38 237 GLU A N 1
ATOM 1771 C CA . GLU A 1 237 ? -4.415 4.722 -9.173 1.00 97.38 237 GLU A CA 1
ATOM 1772 C C . GLU A 1 237 ? -3.492 5.795 -9.752 1.00 97.38 237 GLU A C 1
ATOM 1774 O O . GLU A 1 237 ? -3.753 6.365 -10.811 1.00 97.38 237 GLU A O 1
ATOM 1779 N N . ARG A 1 238 ? -2.401 6.097 -9.041 1.00 97.06 238 ARG A N 1
ATOM 1780 C CA . ARG A 1 238 ? -1.440 7.131 -9.425 1.00 97.06 238 ARG A CA 1
ATOM 1781 C C . ARG A 1 238 ? -0.051 6.748 -8.948 1.00 97.06 238 ARG A C 1
ATOM 1783 O O . ARG A 1 238 ? 0.111 6.319 -7.811 1.00 97.06 238 ARG A O 1
ATOM 1790 N N . VAL A 1 239 ? 0.953 6.966 -9.788 1.00 97.19 239 VAL A N 1
ATOM 1791 C CA . VAL A 1 239 ? 2.357 6.754 -9.430 1.00 97.19 239 VAL A CA 1
ATOM 1792 C C . VAL A 1 239 ? 3.160 7.975 -9.859 1.00 97.19 239 VAL A C 1
ATOM 1794 O O . VAL A 1 239 ? 3.054 8.432 -10.995 1.00 97.19 239 VAL A O 1
ATOM 1797 N N . ALA A 1 240 ? 3.942 8.516 -8.935 1.00 94.69 240 ALA A N 1
ATOM 1798 C CA . ALA A 1 240 ? 4.916 9.572 -9.155 1.00 94.69 240 ALA A CA 1
ATOM 1799 C C . ALA A 1 240 ? 6.236 9.189 -8.461 1.00 94.69 240 ALA A C 1
ATOM 1801 O O . ALA A 1 240 ? 6.229 8.325 -7.585 1.00 94.69 240 ALA A O 1
ATOM 1802 N N . PRO A 1 241 ? 7.370 9.837 -8.784 1.00 90.50 241 PRO A N 1
ATOM 1803 C CA . PRO A 1 241 ? 8.666 9.450 -8.221 1.00 90.50 241 PRO A CA 1
ATOM 1804 C C . PRO A 1 241 ? 8.758 9.542 -6.693 1.00 90.50 241 PRO A C 1
ATOM 1806 O O . PRO A 1 241 ? 9.545 8.823 -6.093 1.00 90.50 241 PRO A O 1
ATOM 1809 N N . THR A 1 242 ? 7.976 10.427 -6.072 1.00 93.94 242 THR A N 1
ATOM 1810 C CA . THR A 1 242 ? 8.004 10.694 -4.625 1.00 93.94 242 THR A CA 1
ATOM 1811 C C . THR A 1 242 ? 6.805 10.125 -3.875 1.00 93.94 242 THR A C 1
ATOM 1813 O O . THR A 1 242 ? 6.799 10.146 -2.649 1.00 93.94 242 THR A O 1
ATOM 1816 N N . GLN A 1 243 ? 5.770 9.669 -4.582 1.00 96.69 243 GLN A N 1
ATOM 1817 C CA . GLN A 1 243 ? 4.545 9.179 -3.961 1.00 96.69 243 GLN A CA 1
ATOM 1818 C C . GLN A 1 243 ? 3.736 8.330 -4.942 1.00 96.69 243 GLN A C 1
ATOM 1820 O O . GLN A 1 243 ? 3.645 8.647 -6.129 1.00 96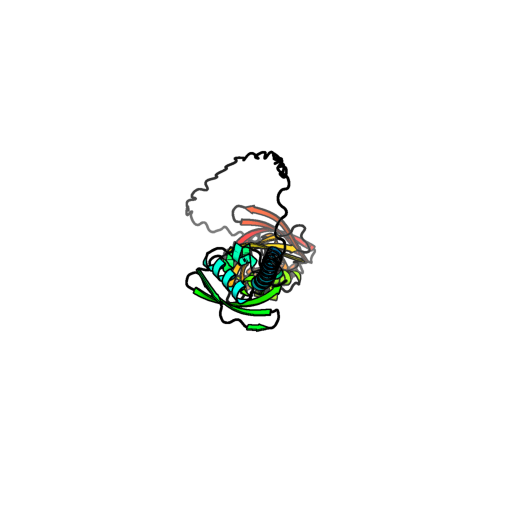.69 243 GLN A O 1
ATOM 1825 N N . ALA A 1 244 ? 3.075 7.298 -4.435 1.00 97.75 244 ALA A N 1
ATOM 1826 C CA . ALA A 1 244 ? 2.050 6.558 -5.150 1.00 97.75 244 ALA A CA 1
ATOM 1827 C C . ALA A 1 244 ? 0.748 6.532 -4.344 1.00 97.75 244 ALA A C 1
ATOM 1829 O O . ALA A 1 244 ? 0.746 6.640 -3.120 1.00 97.75 244 ALA A O 1
ATOM 1830 N N . LYS A 1 245 ? -0.368 6.394 -5.054 1.00 97.62 245 LYS A N 1
ATOM 1831 C CA . LYS A 1 245 ? -1.705 6.224 -4.494 1.00 97.62 245 LYS A CA 1
ATOM 1832 C C . LYS A 1 245 ? -2.280 4.911 -5.007 1.00 97.62 245 LYS A C 1
ATOM 1834 O O . LYS A 1 245 ? -2.268 4.671 -6.219 1.00 97.62 245 LYS A O 1
ATOM 1839 N N . ALA A 1 246 ? -2.797 4.091 -4.103 1.00 97.88 246 ALA A N 1
ATOM 1840 C CA . ALA A 1 246 ? -3.495 2.856 -4.431 1.00 97.88 246 ALA A CA 1
ATOM 1841 C C . ALA A 1 246 ? -4.863 2.804 -3.750 1.00 97.88 246 ALA A C 1
ATOM 1843 O O . ALA A 1 246 ? -5.007 3.230 -2.608 1.00 97.88 246 ALA A O 1
ATOM 1844 N N . LEU A 1 247 ? -5.847 2.237 -4.435 1.00 97.00 247 LEU A N 1
ATOM 1845 C CA . LEU A 1 247 ? -7.075 1.751 -3.830 1.00 97.00 247 LEU A CA 1
ATOM 1846 C C . LEU A 1 247 ? -6.777 0.398 -3.178 1.00 97.00 247 LEU A C 1
ATOM 1848 O O . LEU A 1 247 ? -6.253 -0.498 -3.838 1.00 97.00 247 LEU A O 1
ATOM 1852 N N . VAL A 1 248 ? -7.107 0.245 -1.902 1.00 96.94 248 VAL A N 1
ATOM 1853 C CA . VAL A 1 248 ? -7.016 -1.009 -1.153 1.00 96.94 248 VAL A CA 1
ATOM 1854 C C . VAL A 1 248 ? -8.421 -1.427 -0.757 1.00 96.94 248 VAL A C 1
ATOM 1856 O O . VAL A 1 248 ? -9.168 -0.649 -0.166 1.00 96.94 248 VAL A O 1
ATOM 1859 N N . VAL A 1 249 ? -8.772 -2.662 -1.093 1.00 96.69 249 VAL A N 1
ATOM 1860 C CA . VAL A 1 249 ? -10.080 -3.253 -0.825 1.00 96.69 249 VAL A CA 1
ATOM 1861 C C . VAL A 1 249 ? -9.881 -4.469 0.064 1.00 96.69 249 VAL A C 1
ATOM 1863 O O . VAL A 1 249 ? -9.200 -5.416 -0.334 1.00 96.69 249 VAL A O 1
ATOM 1866 N N . VAL A 1 250 ? -10.486 -4.452 1.247 1.00 96.38 250 VAL A N 1
ATOM 1867 C CA . VAL A 1 250 ? -10.421 -5.540 2.230 1.00 96.38 250 VAL A CA 1
ATOM 1868 C C . VAL A 1 250 ? -11.815 -6.111 2.479 1.00 96.38 250 VAL A C 1
ATOM 1870 O O . VAL A 1 250 ? -12.816 -5.407 2.373 1.00 96.38 250 VAL A O 1
ATOM 1873 N N . ARG A 1 251 ? -11.902 -7.407 2.785 1.00 95.69 251 ARG A N 1
ATOM 1874 C CA . ARG A 1 251 ? -13.149 -8.046 3.238 1.00 95.69 251 ARG A CA 1
ATOM 1875 C C . ARG A 1 251 ? -12.935 -8.694 4.584 1.00 95.69 251 ARG A C 1
ATOM 1877 O O . ARG A 1 251 ? -11.968 -9.438 4.751 1.00 95.69 251 ARG A O 1
ATOM 1884 N N . TYR A 1 252 ? -13.881 -8.490 5.486 1.00 93.88 252 TYR A N 1
ATOM 1885 C CA . TYR A 1 252 ? -13.891 -9.118 6.798 1.00 93.88 252 TYR A CA 1
ATOM 1886 C C . TYR A 1 252 ? -14.842 -10.309 6.809 1.00 93.88 252 TYR A C 1
ATOM 1888 O O . TYR A 1 252 ? -15.823 -10.352 6.072 1.00 93.88 252 TYR A O 1
ATOM 1896 N N . GLN A 1 253 ? -14.549 -11.290 7.657 1.00 91.50 253 GLN A N 1
ATOM 1897 C CA . GLN A 1 253 ? -15.310 -12.537 7.734 1.00 91.50 253 GLN A CA 1
ATOM 1898 C C . GLN A 1 253 ? -16.799 -12.336 8.063 1.00 91.50 253 GLN A C 1
ATOM 1900 O O . GLN A 1 253 ? -17.634 -13.125 7.627 1.00 91.50 253 GLN A O 1
ATOM 1905 N N . LEU A 1 254 ? -17.126 -11.314 8.856 1.00 86.38 254 LEU A N 1
ATOM 1906 C CA . LEU A 1 254 ? -18.471 -11.082 9.394 1.00 86.38 254 LEU A CA 1
ATOM 1907 C C . LEU A 1 254 ? -19.236 -9.970 8.665 1.00 86.38 254 LEU A C 1
ATOM 1909 O O . LEU A 1 254 ? -20.336 -9.617 9.083 1.00 86.38 254 LEU A O 1
ATOM 1913 N N . GLU A 1 255 ? -18.681 -9.428 7.581 1.00 86.50 255 GLU A N 1
ATOM 1914 C CA . GLU A 1 255 ? -19.250 -8.271 6.893 1.00 86.50 255 GLU A CA 1
ATOM 1915 C C . GLU A 1 255 ? -19.663 -8.586 5.467 1.00 86.50 255 GLU A C 1
ATOM 1917 O O . GLU A 1 255 ? -18.956 -9.243 4.705 1.00 86.50 255 GLU A O 1
ATOM 1922 N N . ALA A 1 256 ? -20.844 -8.088 5.102 1.00 84.75 256 ALA A N 1
ATOM 1923 C CA . ALA A 1 256 ? -21.426 -8.334 3.792 1.00 84.75 256 ALA A CA 1
ATOM 1924 C C . ALA A 1 256 ? -20.728 -7.544 2.674 1.00 84.75 256 ALA A C 1
ATOM 1926 O O . ALA A 1 256 ? -20.733 -7.986 1.525 1.00 84.75 256 ALA A O 1
ATOM 1927 N N . GLN A 1 257 ? -20.157 -6.378 2.991 1.00 88.38 257 GLN A N 1
ATOM 1928 C CA . GLN A 1 257 ? -19.553 -5.479 2.011 1.00 88.38 257 GLN A CA 1
ATOM 1929 C C . GLN A 1 257 ? -18.047 -5.340 2.246 1.00 88.38 257 GLN A C 1
ATOM 1931 O O . GLN A 1 257 ? -17.613 -5.283 3.393 1.00 88.38 257 GLN A O 1
ATOM 1936 N N . PRO A 1 258 ? -17.237 -5.287 1.173 1.00 92.44 258 PRO A N 1
ATOM 1937 C CA . PRO A 1 258 ? -15.832 -4.942 1.298 1.00 92.44 258 PRO A CA 1
ATOM 1938 C C . PRO A 1 258 ? -15.671 -3.490 1.756 1.00 92.44 258 PRO A C 1
ATOM 1940 O O . PRO A 1 258 ? -16.346 -2.598 1.241 1.00 92.44 258 PRO A O 1
ATOM 1943 N N . GLU A 1 259 ? -14.702 -3.246 2.630 1.00 92.31 259 GLU A N 1
ATOM 1944 C CA . GLU A 1 259 ? -14.242 -1.893 2.922 1.00 92.31 259 GLU A CA 1
ATOM 1945 C C . GLU A 1 259 ? -13.231 -1.464 1.855 1.00 92.31 259 GLU A C 1
ATOM 1947 O O . GLU A 1 259 ? -12.360 -2.233 1.434 1.00 92.31 259 GLU A O 1
ATOM 1952 N N . GLN A 1 260 ? -13.361 -0.222 1.398 1.00 93.94 260 GLN A N 1
ATOM 1953 C CA . GLN A 1 260 ? -12.469 0.380 0.416 1.00 93.94 260 GLN A CA 1
ATOM 1954 C C . GLN A 1 260 ? -11.790 1.591 1.032 1.00 93.94 260 GLN A C 1
ATOM 1956 O O . GLN A 1 260 ? -12.425 2.397 1.709 1.00 93.94 260 GLN A O 1
ATOM 1961 N N . GLY A 1 261 ? -10.508 1.763 0.747 1.00 91.94 261 GLY A N 1
ATOM 1962 C CA . GLY A 1 261 ? -9.775 2.937 1.186 1.00 91.94 261 GLY A CA 1
ATOM 1963 C C . GLY A 1 261 ? -8.539 3.178 0.353 1.00 91.94 261 GLY A C 1
ATOM 1964 O O . GLY A 1 261 ? -8.194 2.416 -0.546 1.00 91.94 261 GLY A O 1
ATOM 1965 N N . THR A 1 262 ? -7.893 4.297 0.624 1.00 95.19 262 THR A N 1
ATOM 1966 C CA . THR A 1 262 ? -6.709 4.730 -0.100 1.00 95.19 262 THR A CA 1
ATOM 1967 C C . THR A 1 262 ? -5.466 4.405 0.715 1.00 95.19 262 THR A C 1
ATOM 1969 O O . THR A 1 262 ? -5.376 4.780 1.881 1.00 95.19 262 THR A O 1
ATOM 1972 N N . ALA A 1 263 ? -4.488 3.773 0.072 1.00 96.69 263 ALA A N 1
ATOM 1973 C CA . ALA A 1 263 ? -3.110 3.729 0.531 1.00 96.69 263 ALA A CA 1
ATOM 1974 C C . ALA A 1 263 ? -2.302 4.841 -0.144 1.00 96.69 263 ALA A C 1
ATOM 1976 O O . ALA A 1 263 ? -2.279 4.940 -1.377 1.00 96.69 263 ALA A O 1
ATOM 1977 N N . LEU A 1 264 ? -1.607 5.645 0.654 1.00 97.25 264 LEU A N 1
ATOM 1978 C CA . LEU A 1 264 ? -0.535 6.511 0.178 1.00 97.25 264 LEU A CA 1
ATOM 1979 C C . LEU A 1 264 ? 0.790 5.809 0.436 1.00 97.25 264 LEU A C 1
ATOM 1981 O O . LEU A 1 264 ? 1.042 5.355 1.547 1.00 97.25 264 LEU A O 1
ATOM 1985 N N . LEU A 1 265 ? 1.625 5.706 -0.593 1.00 97.88 265 LEU A N 1
ATOM 1986 C CA . LEU A 1 265 ? 2.927 5.061 -0.512 1.00 97.88 265 LEU A CA 1
ATOM 1987 C C . LEU A 1 265 ? 4.024 6.060 -0.836 1.00 97.88 265 LEU A C 1
ATOM 1989 O O . LEU A 1 265 ? 3.877 6.873 -1.748 1.00 97.88 265 LEU A O 1
ATOM 1993 N N . VAL A 1 266 ? 5.135 5.958 -0.123 1.00 97.25 266 VAL A N 1
ATOM 1994 C CA . VAL A 1 266 ? 6.326 6.784 -0.318 1.00 97.25 266 VAL A CA 1
ATOM 1995 C C . VAL A 1 266 ? 7.537 5.888 -0.576 1.00 97.25 266 VAL A C 1
ATOM 1997 O O . VAL A 1 266 ? 7.605 4.779 -0.031 1.00 97.25 266 VAL A O 1
ATOM 2000 N N . PRO A 1 267 ? 8.488 6.323 -1.418 1.00 95.38 267 PRO A N 1
ATOM 2001 C CA . PRO A 1 267 ? 9.704 5.564 -1.651 1.00 95.38 267 PRO A CA 1
ATOM 2002 C C . PRO A 1 267 ? 10.556 5.530 -0.374 1.00 95.38 267 PRO A C 1
ATOM 2004 O O . PRO A 1 267 ? 10.777 6.550 0.278 1.00 95.38 267 PRO A O 1
ATOM 2007 N N . ALA A 1 268 ? 11.056 4.347 -0.045 1.00 94.56 268 ALA A N 1
ATOM 2008 C CA . ALA A 1 268 ? 12.149 4.100 0.886 1.00 94.56 268 ALA A CA 1
ATOM 2009 C C . ALA A 1 268 ? 13.350 3.556 0.088 1.00 94.56 268 ALA A C 1
ATOM 2011 O O . ALA A 1 268 ? 13.216 3.310 -1.106 1.00 94.56 268 ALA A O 1
ATOM 2012 N N . MET A 1 269 ? 14.523 3.404 0.718 1.00 86.50 269 MET A N 1
ATOM 2013 C CA . MET A 1 269 ? 15.790 3.095 0.019 1.00 86.50 269 MET A CA 1
ATOM 2014 C C . MET A 1 269 ? 15.646 2.026 -1.081 1.00 86.50 269 MET A C 1
ATOM 2016 O O . MET A 1 269 ? 15.920 2.331 -2.236 1.00 86.50 269 MET A O 1
ATOM 2020 N N . ASP A 1 270 ? 15.116 0.849 -0.735 1.00 87.75 270 ASP A N 1
ATOM 2021 C CA . ASP A 1 270 ? 14.957 -0.290 -1.658 1.00 87.75 270 ASP A CA 1
ATOM 2022 C C . ASP A 1 270 ? 13.516 -0.842 -1.681 1.00 87.75 270 ASP A C 1
ATOM 2024 O O . ASP A 1 270 ? 13.259 -1.967 -2.114 1.00 87.75 270 ASP A O 1
ATOM 2028 N N . ASP A 1 271 ? 12.552 -0.082 -1.157 1.00 94.81 271 ASP A N 1
ATOM 2029 C CA . ASP A 1 271 ? 11.158 -0.519 -1.027 1.00 94.81 271 ASP A CA 1
ATOM 2030 C C . ASP A 1 271 ? 10.201 0.674 -1.133 1.00 94.81 271 ASP A C 1
ATOM 2032 O O . ASP A 1 271 ? 10.607 1.832 -1.168 1.00 94.81 271 ASP A O 1
ATOM 2036 N N . TRP A 1 272 ? 8.905 0.398 -1.157 1.00 97.38 272 TRP A N 1
ATOM 2037 C CA . TRP A 1 272 ? 7.870 1.403 -0.948 1.00 97.38 272 TRP A CA 1
ATOM 2038 C C . TRP A 1 272 ? 7.182 1.128 0.378 1.00 97.38 272 TRP A C 1
ATOM 2040 O O . TRP A 1 272 ? 6.832 -0.013 0.667 1.00 97.38 272 TRP A O 1
ATOM 2050 N N . LEU A 1 273 ? 6.973 2.159 1.187 1.00 97.88 273 LEU A N 1
ATOM 2051 C CA . LEU A 1 273 ? 6.279 2.036 2.466 1.00 97.88 273 LEU A CA 1
ATOM 2052 C C . LEU A 1 273 ? 4.949 2.775 2.410 1.00 97.88 273 LEU A C 1
ATOM 2054 O O . LEU A 1 273 ? 4.811 3.769 1.701 1.00 97.88 273 LEU A O 1
ATOM 2058 N N . ILE A 1 274 ? 3.972 2.278 3.157 1.00 97.19 274 ILE A N 1
ATOM 2059 C CA . ILE A 1 274 ? 2.630 2.849 3.249 1.00 97.19 274 ILE A CA 1
ATOM 2060 C C . ILE A 1 274 ? 2.643 3.912 4.339 1.00 97.19 274 ILE A C 1
ATOM 2062 O O . ILE A 1 274 ? 2.858 3.612 5.512 1.00 97.19 274 ILE A O 1
ATOM 2066 N N . ASP A 1 275 ? 2.450 5.154 3.927 1.00 95.94 275 ASP A N 1
ATOM 2067 C CA . ASP A 1 275 ? 2.487 6.321 4.801 1.00 95.94 275 ASP A CA 1
ATOM 2068 C C . ASP A 1 275 ? 1.119 6.659 5.392 1.00 95.94 275 ASP A C 1
ATOM 2070 O O . ASP A 1 275 ? 1.045 7.195 6.488 1.00 95.94 275 ASP A O 1
ATOM 2074 N N . ALA A 1 276 ? 0.044 6.299 4.689 1.00 93.44 276 ALA A N 1
ATOM 2075 C CA . ALA A 1 276 ? -1.328 6.420 5.168 1.00 93.44 276 ALA A CA 1
ATOM 2076 C C . ALA A 1 276 ? -2.192 5.305 4.578 1.00 93.44 276 ALA A C 1
ATOM 2078 O O . ALA A 1 276 ? -1.974 4.890 3.434 1.00 93.44 276 ALA A O 1
ATOM 2079 N N . LEU A 1 277 ? -3.181 4.834 5.341 1.00 91.62 277 LEU A N 1
ATOM 2080 C CA . LEU A 1 277 ? -4.089 3.774 4.911 1.00 91.62 277 LEU A CA 1
ATOM 2081 C C . LEU A 1 277 ? -5.503 3.994 5.454 1.00 91.62 277 LEU A C 1
ATOM 2083 O O . LEU A 1 277 ? -5.859 3.507 6.524 1.00 91.62 277 LEU A O 1
ATOM 2087 N N . SER A 1 278 ? -6.326 4.700 4.679 1.00 87.56 278 SER A N 1
ATOM 2088 C CA . SER A 1 278 ? -7.655 5.133 5.127 1.00 87.56 278 SER A CA 1
ATOM 2089 C C . SER A 1 278 ? -8.679 3.997 5.244 1.00 87.56 278 SER A C 1
ATOM 2091 O O . SER A 1 278 ? -9.757 4.218 5.777 1.00 87.56 278 SER A O 1
ATOM 2093 N N . SER A 1 279 ? -8.396 2.805 4.703 1.00 75.31 279 SER A N 1
ATOM 2094 C CA . SER A 1 279 ? -9.296 1.641 4.776 1.00 75.31 279 SER A CA 1
ATOM 2095 C C . SER A 1 279 ? -9.233 0.897 6.100 1.00 75.31 279 SER A C 1
ATOM 2097 O O . SER A 1 279 ? -10.140 0.125 6.376 1.00 75.31 279 SER A O 1
ATOM 2099 N N . LEU A 1 280 ? -8.163 1.045 6.888 1.00 80.50 280 LEU A N 1
ATOM 2100 C CA . LEU A 1 280 ? -7.999 0.222 8.094 1.00 80.50 280 LEU A CA 1
ATOM 2101 C C . LEU A 1 280 ? -8.818 0.706 9.280 1.00 80.50 280 LEU A C 1
ATOM 2103 O O . LEU A 1 280 ? -8.977 -0.018 10.256 1.00 80.50 280 LEU A O 1
ATOM 2107 N N . SER A 1 281 ? -9.317 1.929 9.206 1.00 88.06 281 SER A N 1
ATOM 2108 C CA . SER A 1 281 ? -10.157 2.509 10.228 1.00 88.06 281 SER A CA 1
ATOM 2109 C C . SER A 1 281 ? -11.361 3.102 9.524 1.00 88.06 281 SER A C 1
ATOM 2111 O O . SER A 1 281 ? -11.262 4.099 8.815 1.00 88.06 281 SER A O 1
ATOM 2113 N N . THR A 1 282 ? -12.491 2.430 9.682 1.00 92.50 282 THR A N 1
ATOM 2114 C CA . THR A 1 282 ? -13.830 2.986 9.495 1.00 92.50 282 THR A CA 1
ATOM 2115 C C . THR A 1 282 ? -14.384 3.336 10.880 1.00 92.50 282 THR A C 1
ATOM 2117 O O . THR A 1 282 ? -13.892 2.786 11.876 1.00 92.50 282 THR A O 1
ATOM 2120 N N . PRO A 1 283 ? -15.376 4.236 10.997 1.00 93.81 283 PRO A N 1
ATOM 2121 C CA . PRO A 1 283 ? -16.014 4.511 12.282 1.00 93.81 283 PRO A CA 1
ATOM 2122 C C . PRO A 1 283 ? -16.486 3.227 12.989 1.00 93.81 283 PRO A C 1
ATOM 2124 O O . PRO A 1 283 ? -16.207 3.009 14.168 1.00 93.81 283 PRO A O 1
ATOM 2127 N N . GLU A 1 284 ? -17.100 2.319 12.231 1.00 93.38 284 GLU A N 1
ATOM 2128 C CA . GLU A 1 284 ? -17.565 1.012 12.684 1.00 93.38 284 GLU A CA 1
ATOM 2129 C C . GLU A 1 284 ? -16.408 0.143 13.195 1.00 93.38 284 GLU A C 1
ATOM 2131 O O . GLU A 1 284 ? -16.479 -0.409 14.298 1.00 93.38 284 GLU A O 1
ATOM 2136 N N . ARG A 1 285 ? -15.310 0.038 12.431 1.00 92.88 285 ARG A N 1
ATOM 2137 C CA . ARG A 1 285 ? -14.141 -0.768 12.821 1.00 92.88 285 ARG A CA 1
ATOM 2138 C C . ARG A 1 285 ? -13.474 -0.233 14.074 1.00 92.88 285 ARG A C 1
ATOM 2140 O O . ARG A 1 285 ? -13.056 -1.029 14.918 1.00 92.88 285 ARG A O 1
ATOM 2147 N N . SER A 1 286 ? -13.350 1.084 14.196 1.00 95.31 286 SER A N 1
ATOM 2148 C CA . SER A 1 286 ? -12.749 1.714 15.368 1.00 95.31 286 SER A CA 1
ATOM 2149 C C . SER A 1 286 ? -13.559 1.425 16.626 1.00 95.31 286 SER A C 1
ATOM 2151 O O . SER A 1 286 ? -12.980 1.007 17.630 1.00 95.31 286 SER A O 1
ATOM 2153 N N . LEU A 1 287 ? -14.890 1.527 16.555 1.00 95.75 287 LEU A N 1
ATOM 2154 C CA . LEU A 1 287 ? -15.766 1.201 17.679 1.00 95.75 287 LEU A CA 1
ATOM 2155 C C . LEU A 1 287 ? -15.723 -0.295 18.042 1.00 95.75 287 LEU A C 1
ATOM 2157 O O . LEU A 1 287 ? -15.570 -0.655 19.213 1.00 95.75 287 LEU A O 1
ATOM 2161 N N . LEU A 1 288 ? -15.760 -1.190 17.046 1.00 94.94 288 LEU A N 1
ATOM 2162 C CA . LEU A 1 288 ? -15.598 -2.633 17.273 1.00 94.94 288 LEU A CA 1
ATOM 2163 C C . LEU A 1 288 ? -14.239 -2.968 17.896 1.00 94.94 288 LEU A C 1
ATOM 2165 O O . LEU A 1 288 ? -14.164 -3.790 18.811 1.00 94.94 288 LEU A O 1
ATOM 2169 N N . SER A 1 289 ? -13.169 -2.326 17.428 1.00 95.75 289 SER A N 1
ATOM 2170 C CA . SER A 1 289 ? -11.811 -2.524 17.942 1.00 95.75 289 SER A CA 1
ATOM 2171 C C . SER A 1 289 ? -11.682 -2.023 19.377 1.00 95.75 289 SER A C 1
ATOM 2173 O O . SER A 1 289 ? -11.072 -2.704 20.202 1.00 95.75 289 SER A O 1
ATOM 2175 N N . PHE A 1 290 ? -12.310 -0.889 19.701 1.00 97.31 290 PHE A N 1
ATOM 2176 C CA . PHE A 1 290 ? -12.374 -0.351 21.058 1.00 97.31 290 PHE A CA 1
ATOM 2177 C C . PHE A 1 290 ? -13.063 -1.346 21.991 1.00 97.31 290 PHE A C 1
ATOM 2179 O O . PHE A 1 290 ? -12.496 -1.754 23.008 1.00 97.31 290 PHE A O 1
ATOM 2186 N N . CYS A 1 291 ? -14.239 -1.834 21.598 1.00 96.88 291 CYS A N 1
ATOM 2187 C CA . CYS A 1 291 ? -14.988 -2.789 22.402 1.00 96.88 291 CYS A CA 1
ATOM 2188 C C . CYS A 1 291 ? -14.261 -4.137 22.547 1.00 96.88 291 CYS A C 1
ATOM 2190 O O . CYS A 1 291 ? -14.208 -4.707 23.639 1.00 96.88 291 CYS A O 1
ATOM 2192 N N . LYS A 1 292 ? -13.608 -4.622 21.485 1.00 96.69 292 LYS A N 1
ATOM 2193 C CA . LYS A 1 292 ? -12.774 -5.829 21.533 1.00 96.69 292 LYS A CA 1
ATOM 2194 C C . LYS A 1 292 ? -11.565 -5.655 22.457 1.00 96.69 292 LYS A C 1
ATOM 2196 O O . LYS A 1 292 ? -11.239 -6.579 23.203 1.00 96.69 292 LYS A O 1
ATOM 2201 N N . ALA A 1 293 ? -10.928 -4.485 22.463 1.00 97.81 293 ALA A N 1
ATOM 2202 C CA . ALA A 1 293 ? -9.844 -4.185 23.395 1.00 97.81 293 ALA A CA 1
ATOM 2203 C C . ALA A 1 293 ? -10.331 -4.220 24.855 1.00 97.81 293 ALA A C 1
ATOM 2205 O O . ALA A 1 293 ? -9.706 -4.849 25.712 1.00 97.81 293 ALA A O 1
ATOM 2206 N N . LEU A 1 294 ? -11.497 -3.624 25.135 1.00 97.69 294 LEU A N 1
ATOM 2207 C CA . LEU A 1 294 ? -12.138 -3.704 26.451 1.00 97.69 294 LEU A CA 1
ATOM 2208 C C . LEU A 1 294 ? -12.470 -5.148 26.847 1.00 97.69 294 LEU A C 1
ATOM 2210 O O . LEU A 1 294 ? -12.183 -5.559 27.972 1.00 97.69 294 LEU A O 1
ATOM 2214 N N . GLN A 1 295 ? -13.011 -5.940 25.918 1.00 97.06 295 GLN A N 1
ATOM 2215 C CA . GLN A 1 295 ? -13.316 -7.356 26.123 1.00 97.06 295 GLN A CA 1
ATOM 2216 C C . GLN A 1 295 ? -12.064 -8.174 26.476 1.00 97.06 295 GLN A C 1
ATOM 2218 O O . GLN A 1 295 ? -12.120 -9.054 27.333 1.00 97.06 295 GLN A O 1
ATOM 2223 N N . GLN A 1 296 ? -10.928 -7.869 25.847 1.00 97.31 296 GLN A N 1
ATOM 2224 C CA . GLN A 1 296 ? -9.641 -8.528 26.091 1.00 97.31 296 GLN A CA 1
ATOM 2225 C C . GLN A 1 296 ? -8.897 -7.984 27.321 1.00 97.31 296 GLN A C 1
ATOM 2227 O O . GLN A 1 296 ? -7.846 -8.513 27.686 1.00 97.31 296 GLN A O 1
ATOM 2232 N N . GLY A 1 297 ? -9.404 -6.923 27.958 1.00 97.31 297 GLY A N 1
ATOM 2233 C CA . GLY A 1 297 ? -8.715 -6.225 29.043 1.00 97.31 297 GLY A CA 1
ATOM 2234 C C . GLY A 1 297 ? -7.453 -5.479 28.593 1.00 97.31 297 GLY A C 1
ATOM 2235 O O . GLY A 1 297 ? -6.635 -5.098 29.433 1.00 97.31 297 GLY A O 1
ATOM 2236 N N . THR A 1 298 ? -7.275 -5.247 27.289 1.00 97.81 298 THR A N 1
ATOM 2237 C CA . THR A 1 298 ? -6.153 -4.493 26.712 1.00 97.81 298 THR A CA 1
ATOM 2238 C C . THR A 1 298 ? -6.450 -2.993 26.740 1.00 97.81 298 THR A C 1
ATOM 2240 O O . THR A 1 298 ? -6.465 -2.305 25.722 1.00 97.81 298 THR A O 1
ATOM 2243 N N . TYR A 1 299 ? -6.680 -2.460 27.944 1.00 97.75 299 TYR A N 1
ATOM 2244 C CA . TYR A 1 299 ? -7.148 -1.084 28.143 1.00 97.75 299 TYR A CA 1
ATOM 2245 C C . TYR A 1 299 ? -6.226 -0.005 27.574 1.00 97.75 299 TYR A C 1
ATOM 2247 O O . TYR A 1 299 ? -6.710 1.070 27.247 1.00 97.75 299 TYR A O 1
ATOM 2255 N N . SER A 1 300 ? -4.922 -0.266 27.439 1.00 97.94 300 SER A N 1
ATOM 2256 C CA . SER A 1 300 ? -4.016 0.665 26.759 1.00 97.94 300 SER A CA 1
ATOM 2257 C C . SER A 1 300 ? -4.401 0.852 25.291 1.00 97.94 300 SER A C 1
ATOM 2259 O O . SER A 1 300 ? -4.422 1.979 24.823 1.00 97.94 300 SER A O 1
ATOM 2261 N N . ILE A 1 301 ? -4.787 -0.224 24.597 1.00 97.38 301 ILE A N 1
ATOM 2262 C CA . ILE A 1 301 ? -5.221 -0.168 23.195 1.00 97.38 301 ILE A CA 1
ATOM 2263 C C . ILE A 1 301 ? -6.600 0.493 23.082 1.00 97.38 301 ILE A C 1
ATOM 2265 O O . ILE A 1 301 ? -6.820 1.299 22.186 1.00 97.38 301 ILE A O 1
ATOM 2269 N N . ALA A 1 302 ? -7.519 0.197 24.009 1.00 97.81 302 ALA A N 1
ATOM 2270 C CA . ALA A 1 302 ? -8.812 0.884 24.064 1.00 97.81 302 ALA A CA 1
ATOM 2271 C C . ALA A 1 302 ? -8.630 2.397 24.278 1.00 97.81 302 ALA A C 1
ATOM 2273 O O . ALA A 1 302 ? -9.234 3.205 23.586 1.00 97.81 302 ALA A O 1
ATOM 2274 N N . TYR A 1 303 ? -7.745 2.787 25.195 1.00 97.69 303 TYR A N 1
ATOM 2275 C CA . TYR A 1 303 ? -7.425 4.189 25.449 1.00 97.69 303 TYR A CA 1
ATOM 2276 C C . TYR A 1 303 ? -6.741 4.855 24.241 1.00 97.69 303 TYR A C 1
ATOM 2278 O O . TYR A 1 303 ? -7.055 5.992 23.911 1.00 97.69 303 TYR A O 1
ATOM 2286 N N . GLU A 1 304 ? -5.873 4.134 23.521 1.00 96.75 304 GLU A N 1
ATOM 2287 C CA . GLU A 1 304 ? -5.288 4.580 22.247 1.00 96.75 304 GLU A CA 1
ATOM 2288 C C . GLU A 1 304 ? -6.321 4.785 21.129 1.00 96.75 304 GLU A C 1
ATOM 2290 O O . GLU A 1 304 ? -5.970 5.391 20.124 1.00 96.75 304 GLU A O 1
ATOM 2295 N N . LEU A 1 305 ? -7.560 4.305 21.259 1.00 96.88 305 LEU A N 1
ATOM 2296 C CA . LEU A 1 305 ? -8.648 4.547 20.301 1.00 96.88 305 LEU A CA 1
ATOM 2297 C C . LEU A 1 305 ? -9.498 5.777 20.642 1.00 96.88 305 LEU A C 1
ATOM 2299 O O . LEU A 1 305 ? -10.362 6.155 19.855 1.00 96.88 305 LEU A O 1
ATOM 2303 N N . LEU A 1 306 ? -9.246 6.420 21.781 1.00 97.44 306 LEU A N 1
ATOM 2304 C CA . LEU A 1 306 ? -9.876 7.685 22.149 1.00 97.44 306 LEU A CA 1
ATOM 2305 C C . LEU A 1 306 ? -9.198 8.850 21.411 1.00 97.44 306 LEU A C 1
ATOM 2307 O O . LEU A 1 306 ? -7.990 8.794 21.139 1.00 97.44 306 LEU A O 1
ATOM 2311 N N . SER A 1 307 ? -9.962 9.898 21.096 1.00 96.94 307 SER A N 1
ATOM 2312 C CA . SER A 1 307 ? -9.441 11.139 20.509 1.00 96.94 307 SER A CA 1
ATOM 2313 C C . SER A 1 307 ? -8.498 11.834 21.489 1.00 96.94 307 SER A C 1
ATOM 2315 O O . SER A 1 307 ? -8.592 11.631 22.704 1.00 96.94 307 SER A O 1
ATOM 2317 N N . LEU A 1 308 ? -7.568 12.648 20.991 1.00 96.25 308 LEU A N 1
ATOM 2318 C CA . LEU A 1 308 ? -6.669 13.399 21.876 1.00 96.25 308 LEU A CA 1
ATOM 2319 C C . LEU A 1 308 ? -7.442 14.361 22.787 1.00 96.25 308 LEU A C 1
ATOM 2321 O O . LEU A 1 308 ? -7.102 14.485 23.965 1.00 96.25 308 LEU A O 1
ATOM 2325 N N . ASP A 1 309 ? -8.506 14.976 22.269 1.00 96.50 309 ASP A N 1
ATOM 2326 C CA . ASP A 1 309 ? -9.383 15.864 23.034 1.00 96.50 309 ASP A CA 1
ATOM 2327 C C . ASP A 1 309 ? -10.110 15.105 24.154 1.00 96.50 309 ASP A C 1
ATOM 2329 O O . ASP A 1 309 ? -10.114 15.541 25.310 1.00 96.50 309 ASP A O 1
ATOM 2333 N N . PHE A 1 310 ? -10.648 13.919 23.855 1.00 96.50 310 PHE A N 1
ATOM 2334 C CA . PHE A 1 310 ? -11.305 13.088 24.860 1.00 96.50 310 PHE A CA 1
ATOM 2335 C C . PHE A 1 310 ? -10.308 12.560 25.895 1.00 96.50 310 PHE A C 1
ATOM 2337 O O . PHE A 1 310 ? -10.603 12.566 27.086 1.00 96.50 310 PHE A O 1
ATOM 2344 N N . GLN A 1 311 ? -9.098 12.166 25.485 1.00 97.12 311 GLN A N 1
ATOM 2345 C CA . GLN A 1 311 ? -8.028 11.779 26.411 1.00 97.12 311 GLN A CA 1
ATOM 2346 C C . GLN A 1 311 ? -7.629 12.931 27.342 1.00 97.12 311 GLN A C 1
ATOM 2348 O O . GLN A 1 311 ? -7.428 12.719 28.540 1.00 97.12 311 GLN A O 1
ATOM 2353 N N . ALA A 1 312 ? -7.536 14.156 26.818 1.00 96.56 312 ALA A N 1
ATOM 2354 C CA . ALA A 1 312 ? -7.233 15.338 27.617 1.00 96.56 312 ALA A CA 1
ATOM 2355 C C . ALA A 1 312 ? -8.336 15.634 28.646 1.00 96.56 312 ALA A C 1
ATOM 2357 O O . ALA A 1 312 ? -8.028 16.030 29.771 1.00 96.56 312 ALA A O 1
ATOM 2358 N N . HIS A 1 313 ? -9.601 15.405 28.284 1.00 95.38 313 HIS A N 1
ATOM 2359 C CA . HIS A 1 313 ? -10.744 15.594 29.175 1.00 95.38 313 HIS A CA 1
ATOM 2360 C C . HIS A 1 313 ? -10.882 14.472 30.219 1.00 95.38 313 HIS A C 1
ATOM 2362 O O . HIS A 1 313 ? -11.071 14.739 31.405 1.00 95.38 313 HIS A O 1
ATOM 2368 N N . PHE A 1 314 ? -10.754 13.213 29.796 1.00 93.75 314 PHE A N 1
ATOM 2369 C CA . PHE A 1 314 ? -10.912 12.034 30.649 1.00 93.75 314 PHE A CA 1
ATOM 2370 C C . PHE A 1 314 ? -9.751 11.885 31.650 1.00 93.75 314 PHE A C 1
ATOM 2372 O O . PHE A 1 314 ? -9.937 11.454 32.793 1.00 93.75 314 PHE A O 1
ATOM 2379 N N . GLY A 1 315 ? -8.536 12.248 31.231 1.00 96.44 315 GLY A N 1
ATOM 2380 C CA . GLY A 1 315 ? -7.307 12.101 32.003 1.00 96.44 315 GLY A CA 1
ATOM 2381 C C . GLY A 1 315 ? -6.529 10.833 31.649 1.00 96.44 315 GLY A C 1
ATOM 2382 O O . GLY A 1 315 ? -6.789 10.170 30.661 1.00 96.44 315 GLY A O 1
ATOM 2383 N N . SER A 1 316 ? -5.540 10.480 32.469 1.00 97.38 316 SER A N 1
ATOM 2384 C CA . SER A 1 316 ? -4.568 9.414 32.185 1.00 9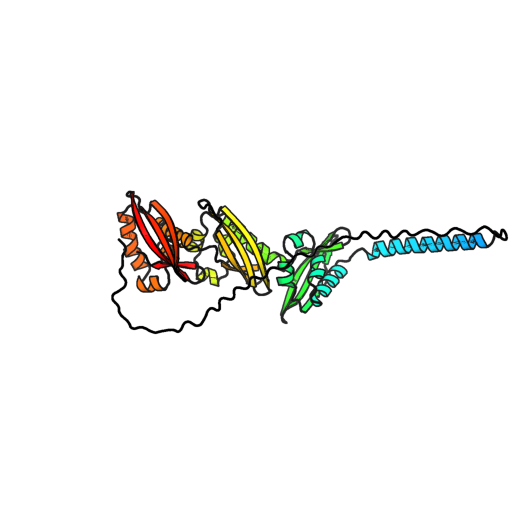7.38 316 SER A CA 1
ATOM 2385 C C . SER A 1 316 ? -5.180 8.021 31.969 1.00 97.38 316 SER A C 1
ATOM 2387 O O . SER A 1 316 ? -6.208 7.670 32.551 1.00 97.38 316 SER A O 1
ATOM 2389 N N . LEU A 1 317 ? -4.437 7.142 31.282 1.00 97.38 317 LEU A N 1
ATOM 2390 C CA . LEU A 1 317 ? -4.762 5.714 31.151 1.00 97.38 317 LEU A CA 1
ATOM 2391 C C . LEU A 1 317 ? -5.124 5.053 32.495 1.00 97.38 317 LEU A C 1
ATOM 2393 O O . LEU A 1 317 ? -6.029 4.227 32.565 1.00 97.38 317 LEU A O 1
ATOM 2397 N N . ARG A 1 318 ? -4.449 5.414 33.594 1.00 97.81 318 ARG A N 1
ATOM 2398 C CA . ARG A 1 318 ? -4.763 4.856 34.918 1.00 97.81 318 ARG A CA 1
ATOM 2399 C C . ARG A 1 318 ? -6.164 5.255 35.390 1.00 97.81 318 ARG A C 1
ATOM 2401 O O . ARG A 1 318 ? -6.855 4.421 35.968 1.00 97.81 318 ARG A O 1
ATOM 2408 N N . GLN A 1 319 ? -6.579 6.500 35.149 1.00 97.44 319 GLN A N 1
ATOM 2409 C CA . GLN A 1 319 ? -7.938 6.963 35.452 1.00 97.44 319 GLN A CA 1
ATOM 2410 C C . GLN A 1 319 ? -8.960 6.222 34.587 1.00 97.44 319 GLN A C 1
ATOM 2412 O O . GLN A 1 319 ? -9.940 5.714 35.128 1.00 97.44 319 GLN A O 1
ATOM 2417 N N . PHE A 1 320 ? -8.671 6.050 33.293 1.00 97.38 320 PHE A N 1
ATOM 2418 C CA . PHE A 1 320 ? -9.488 5.242 32.381 1.00 97.38 320 PHE A CA 1
ATOM 2419 C C . PHE A 1 320 ? -9.702 3.817 32.888 1.00 97.38 320 PHE A C 1
ATOM 2421 O O . PHE A 1 320 ? -10.841 3.391 33.069 1.00 97.38 320 PHE A O 1
ATOM 2428 N N . VAL A 1 321 ? -8.631 3.101 33.238 1.00 97.62 321 VAL A N 1
ATOM 2429 C CA . VAL A 1 321 ? -8.747 1.733 33.770 1.00 97.62 321 VAL A CA 1
ATOM 2430 C C . VAL A 1 321 ? -9.521 1.691 35.088 1.00 97.62 321 VAL A C 1
ATOM 2432 O O . VAL A 1 321 ? -10.343 0.794 35.281 1.00 97.62 321 VAL A O 1
ATOM 2435 N N . ASN A 1 322 ? -9.278 2.646 35.991 1.00 97.44 322 ASN A N 1
ATOM 2436 C CA . ASN A 1 322 ? -9.951 2.702 37.290 1.00 97.44 322 ASN A CA 1
ATOM 2437 C C . ASN A 1 322 ? -11.465 2.911 37.169 1.00 97.44 322 ASN A C 1
ATOM 2439 O O . ASN A 1 322 ? -12.197 2.463 38.047 1.00 97.44 322 ASN A O 1
ATOM 2443 N N . ILE A 1 323 ? -11.924 3.574 36.107 1.00 96.69 323 ILE A N 1
ATOM 2444 C CA . ILE A 1 323 ? -13.345 3.815 35.846 1.00 96.69 323 ILE A CA 1
ATOM 2445 C C . ILE A 1 323 ? -13.960 2.637 35.081 1.00 96.69 323 ILE A C 1
ATOM 2447 O O . ILE A 1 323 ? -14.982 2.092 35.494 1.00 96.69 323 ILE A O 1
ATOM 2451 N N . VAL A 1 324 ? -13.319 2.193 33.999 1.00 96.69 324 VAL A N 1
ATOM 2452 C CA . VAL A 1 324 ? -13.907 1.213 33.075 1.00 96.69 324 VAL A CA 1
ATOM 2453 C C . VAL A 1 324 ? -13.825 -0.220 33.613 1.00 96.69 324 VAL A C 1
ATOM 2455 O O . VAL A 1 324 ? -14.796 -0.977 33.525 1.00 96.69 324 VAL A O 1
ATOM 2458 N N . SER A 1 325 ? -12.700 -0.617 34.224 1.00 97.62 325 SER A N 1
ATOM 2459 C CA . SER A 1 325 ? -12.514 -2.007 34.663 1.00 97.62 325 SER A CA 1
ATOM 2460 C C . SER A 1 325 ? -13.539 -2.471 35.709 1.00 97.62 325 SER A C 1
ATOM 2462 O O . SER A 1 325 ? -13.990 -3.615 35.579 1.00 97.62 325 SER A O 1
ATOM 2464 N N . PRO A 1 326 ? -13.901 -1.687 36.746 1.00 98.06 326 PRO A N 1
ATOM 2465 C CA . PRO A 1 326 ? -14.894 -2.122 37.726 1.00 98.06 326 PRO A CA 1
ATOM 2466 C C . PRO A 1 326 ? -16.271 -2.373 37.113 1.00 98.06 326 PRO A C 1
ATOM 2468 O O . PRO A 1 326 ? -16.909 -3.358 37.479 1.00 98.06 326 PRO A O 1
ATOM 2471 N N . VAL A 1 327 ? -16.703 -1.541 36.158 1.00 96.81 327 VAL A N 1
ATOM 2472 C CA . VAL A 1 327 ? -18.012 -1.692 35.502 1.00 96.81 327 VAL A CA 1
ATOM 2473 C C . VAL A 1 327 ? -18.049 -2.941 34.628 1.00 96.81 327 VAL A C 1
ATOM 2475 O O . VAL A 1 327 ? -18.996 -3.721 34.704 1.00 96.81 327 VAL A O 1
ATOM 2478 N N . ILE A 1 328 ? -16.994 -3.201 33.852 1.00 97.75 328 ILE A N 1
ATOM 2479 C CA . ILE A 1 328 ? -16.910 -4.437 33.063 1.00 97.75 328 ILE A CA 1
ATOM 2480 C C . ILE A 1 328 ? -16.935 -5.663 33.986 1.00 97.75 328 ILE A C 1
ATOM 2482 O O . ILE A 1 328 ? -17.680 -6.611 33.738 1.00 97.75 328 ILE A O 1
ATOM 2486 N N . LYS A 1 329 ? -16.165 -5.646 35.084 1.00 97.62 329 LYS A N 1
ATOM 2487 C CA . LYS A 1 329 ? -16.096 -6.770 36.033 1.00 97.62 329 LYS A CA 1
ATOM 2488 C C . LYS A 1 329 ? -17.409 -7.002 36.780 1.00 97.62 329 LYS A C 1
ATOM 2490 O O . LYS A 1 329 ? -17.797 -8.156 36.937 1.00 97.62 329 LYS A O 1
ATOM 2495 N N . SER A 1 330 ? -18.104 -5.948 37.212 1.00 97.69 330 SER A N 1
ATOM 2496 C CA . SER A 1 330 ? -19.388 -6.078 37.918 1.00 97.69 330 SER A CA 1
ATOM 2497 C C . SER A 1 330 ? -20.492 -6.657 37.030 1.00 97.69 330 SER A C 1
ATOM 2499 O O . SER A 1 330 ? -21.407 -7.303 37.537 1.00 97.69 330 SER A O 1
ATOM 2501 N N . ASN A 1 331 ? -20.370 -6.506 35.708 1.00 98.12 331 ASN A N 1
ATOM 2502 C CA . ASN A 1 331 ? -21.260 -7.125 34.728 1.00 98.12 331 ASN A CA 1
ATOM 2503 C C . ASN A 1 331 ? -20.767 -8.498 34.211 1.00 98.12 331 ASN A C 1
ATOM 2505 O O . ASN A 1 331 ? -21.365 -9.076 33.302 1.00 98.12 331 ASN A O 1
ATOM 2509 N N . GLY A 1 332 ? -19.696 -9.049 34.797 1.00 97.69 332 GLY A N 1
ATOM 2510 C CA . GLY A 1 332 ? -19.146 -10.364 34.449 1.00 97.69 332 GLY A CA 1
ATOM 2511 C C . GLY A 1 332 ? -18.270 -10.391 33.190 1.00 97.69 332 GLY A C 1
ATOM 2512 O O . GLY A 1 332 ? -17.937 -11.473 32.713 1.00 97.69 332 GLY A O 1
ATOM 2513 N N . GLY A 1 333 ? -17.880 -9.232 32.655 1.00 97.75 333 GLY A N 1
ATOM 2514 C CA . GLY A 1 333 ? -17.134 -9.099 31.401 1.00 97.75 333 GLY A CA 1
ATOM 2515 C C . GLY A 1 333 ? -18.015 -8.726 30.206 1.00 97.75 333 GLY A C 1
ATOM 2516 O O . GLY A 1 333 ? -19.243 -8.777 30.275 1.00 97.75 333 GLY A O 1
ATOM 2517 N N . ILE A 1 334 ? -17.378 -8.355 29.093 1.00 98.00 334 ILE A N 1
ATOM 2518 C CA . ILE A 1 334 ? -18.058 -8.110 27.813 1.00 98.00 334 ILE A CA 1
ATOM 2519 C C . ILE A 1 334 ? -18.194 -9.442 27.067 1.00 98.00 334 ILE A C 1
ATOM 2521 O O . ILE A 1 334 ? -17.205 -10.137 26.825 1.00 98.00 334 ILE A O 1
ATOM 2525 N N . LYS A 1 335 ? -19.424 -9.809 26.702 1.00 97.62 335 LYS A N 1
ATOM 2526 C CA . LYS A 1 335 ? -19.729 -11.031 25.948 1.00 97.62 335 LYS A CA 1
ATOM 2527 C C . LYS A 1 335 ? -19.627 -10.797 24.444 1.00 97.62 335 LYS A C 1
ATOM 2529 O O . LYS A 1 335 ? -19.025 -11.607 23.745 1.00 97.62 335 LYS A O 1
ATOM 2534 N N . SER A 1 336 ? -20.215 -9.712 23.955 1.00 96.44 336 SER A N 1
ATOM 2535 C CA . SER A 1 336 ? -20.203 -9.354 22.537 1.00 96.44 336 SER A CA 1
ATOM 2536 C C . SER A 1 336 ? -20.389 -7.856 22.342 1.00 96.44 336 SER A C 1
ATOM 2538 O O . SER A 1 336 ? -20.956 -7.176 23.198 1.00 96.44 336 SER A O 1
ATOM 2540 N N . CYS A 1 337 ? -19.953 -7.385 21.181 1.00 95.94 337 CYS A N 1
ATOM 2541 C CA . CYS A 1 337 ? -20.112 -6.016 20.723 1.00 95.94 337 CYS A CA 1
ATOM 2542 C C . CYS A 1 337 ? -20.725 -6.041 19.325 1.00 95.94 337 CYS A C 1
ATOM 2544 O O . CYS A 1 337 ? -20.389 -6.918 18.525 1.00 95.94 337 CYS A O 1
ATOM 2546 N N . SER A 1 338 ? -21.586 -5.083 19.021 1.00 94.94 338 SER A N 1
ATOM 2547 C CA . SER A 1 338 ? -22.062 -4.839 17.662 1.00 94.94 338 SER A CA 1
ATOM 2548 C C . SER A 1 338 ? -22.198 -3.348 17.418 1.00 94.94 338 SER A C 1
ATOM 2550 O O . SER A 1 338 ? -22.356 -2.576 18.360 1.00 94.94 338 SER A O 1
ATOM 2552 N N . VAL A 1 339 ? -22.151 -2.967 16.149 1.00 94.19 339 VAL A N 1
ATOM 2553 C CA . VAL A 1 339 ? -22.373 -1.593 15.708 1.00 94.19 339 VAL A CA 1
ATOM 2554 C C . VAL A 1 339 ? -23.752 -1.508 15.069 1.00 94.19 339 VAL A C 1
ATOM 2556 O O . VAL A 1 339 ? -24.126 -2.378 14.280 1.00 94.19 339 VAL A O 1
ATOM 2559 N N . GLY A 1 340 ? -24.519 -0.506 15.480 1.00 92.50 340 GLY A N 1
ATOM 2560 C CA . GLY A 1 340 ? -25.841 -0.174 14.976 1.00 92.50 340 GLY A CA 1
ATOM 2561 C C . GLY A 1 340 ? -25.771 0.802 13.806 1.00 92.50 340 GLY A C 1
ATOM 2562 O O . GLY A 1 340 ? -25.012 0.600 12.857 1.00 92.50 340 GLY A O 1
ATOM 2563 N N . ALA A 1 341 ? -26.613 1.836 13.833 1.00 91.88 341 ALA A N 1
ATOM 2564 C CA . ALA A 1 341 ? -26.669 2.805 12.749 1.00 91.88 341 ALA A CA 1
ATOM 2565 C C . ALA A 1 341 ? -25.440 3.721 12.765 1.00 91.88 341 ALA A C 1
ATOM 2567 O O . ALA A 1 341 ? -24.967 4.138 13.819 1.00 91.88 341 ALA A O 1
ATOM 2568 N N . VAL A 1 342 ? -24.959 4.068 11.570 1.00 93.12 342 VAL A N 1
ATOM 2569 C CA . VAL A 1 342 ? -23.865 5.023 11.372 1.00 93.12 342 VAL A CA 1
ATOM 2570 C C . VAL A 1 342 ? -24.419 6.238 10.648 1.00 93.12 342 VAL A C 1
ATOM 2572 O O . VAL A 1 342 ? -24.962 6.136 9.545 1.00 93.12 342 VAL A O 1
ATOM 2575 N N . GLN A 1 343 ? -24.303 7.400 11.280 1.00 94.69 343 GLN A N 1
ATOM 2576 C CA . GLN A 1 343 ? -24.809 8.667 10.770 1.00 94.69 343 GLN A CA 1
ATOM 2577 C C . GLN A 1 343 ? -23.659 9.653 10.611 1.00 94.69 343 GLN A C 1
ATOM 2579 O O . GLN A 1 343 ? -23.009 10.046 11.577 1.00 94.69 343 GLN A O 1
ATOM 2584 N N . LYS A 1 344 ? -23.432 10.119 9.385 1.00 93.62 344 LYS A N 1
ATOM 2585 C CA . LYS A 1 344 ? -22.479 11.202 9.141 1.00 93.62 344 LYS A CA 1
ATOM 2586 C C . LYS A 1 344 ? -23.105 12.547 9.526 1.00 93.62 344 LYS A C 1
ATOM 2588 O O . LYS A 1 344 ? -24.118 12.935 8.942 1.00 93.62 344 LYS A O 1
ATOM 2593 N N . ARG A 1 345 ? -22.482 13.287 10.446 1.00 92.62 345 ARG A N 1
ATOM 2594 C CA . ARG A 1 345 ? -22.854 14.662 10.824 1.00 92.62 345 ARG A CA 1
ATOM 2595 C C . ARG A 1 345 ? -21.668 15.593 10.566 1.00 92.62 345 ARG A C 1
ATOM 2597 O O . ARG A 1 345 ? -20.742 15.660 11.360 1.00 92.62 345 ARG A O 1
ATOM 2604 N N . ALA A 1 346 ? -21.707 16.315 9.445 1.00 89.62 346 ALA A N 1
ATOM 2605 C CA . ALA A 1 346 ? -20.603 17.160 8.974 1.00 89.62 346 ALA A CA 1
ATOM 2606 C C . ALA A 1 346 ? -19.275 16.379 8.819 1.00 89.62 346 ALA A C 1
ATOM 2608 O O . ALA A 1 346 ? -19.166 15.539 7.919 1.00 89.62 346 ALA A O 1
ATOM 2609 N N . ASP A 1 347 ? -18.281 16.676 9.655 1.00 86.00 347 ASP A N 1
ATOM 2610 C CA . ASP A 1 347 ? -16.957 16.047 9.738 1.00 86.00 347 ASP A CA 1
ATOM 2611 C C . ASP A 1 347 ? -16.877 14.917 10.782 1.00 86.00 347 ASP A C 1
ATOM 2613 O O . ASP A 1 347 ? -15.860 14.231 10.868 1.00 86.00 347 ASP A O 1
ATOM 2617 N N . ARG A 1 348 ? -17.962 14.690 11.528 1.00 90.56 348 ARG A N 1
ATOM 2618 C CA . ARG A 1 348 ? -18.087 13.677 12.580 1.00 90.56 348 ARG A CA 1
ATOM 2619 C C . ARG A 1 348 ? -18.972 12.521 12.129 1.00 90.56 348 ARG A C 1
ATOM 2621 O O . ARG A 1 348 ? -19.814 12.657 11.232 1.00 90.56 348 ARG A O 1
ATOM 2628 N N . PHE A 1 349 ? -18.803 11.378 12.780 1.00 94.62 349 PHE A N 1
ATOM 2629 C CA . PHE A 1 349 ? -19.704 10.238 12.649 1.00 94.62 349 PHE A CA 1
ATOM 2630 C C . PHE A 1 349 ? -20.313 9.914 14.005 1.00 94.62 349 PHE A C 1
ATOM 2632 O O . PHE A 1 349 ? -19.588 9.772 14.979 1.00 94.62 349 PHE A O 1
ATOM 2639 N N . MET A 1 350 ? -21.636 9.793 14.046 1.00 95.69 350 MET A N 1
ATOM 2640 C CA . MET A 1 350 ? -22.348 9.216 15.181 1.00 95.69 350 MET A CA 1
ATOM 2641 C C . MET A 1 350 ? -22.567 7.740 14.888 1.00 95.69 350 MET A C 1
ATOM 2643 O O . MET A 1 350 ? -23.025 7.396 13.792 1.00 95.69 350 MET A O 1
ATOM 2647 N N . VAL A 1 351 ? -22.226 6.880 15.835 1.00 95.25 351 VAL A N 1
ATOM 2648 C CA . VAL A 1 351 ? -22.318 5.433 15.685 1.00 95.25 351 VAL A CA 1
ATOM 2649 C C . VAL A 1 351 ? -22.970 4.849 16.927 1.00 95.25 351 VAL A C 1
ATOM 2651 O O . VAL A 1 351 ? -22.497 5.081 18.032 1.00 95.25 351 VAL A O 1
ATOM 2654 N N . ASP A 1 352 ? -24.027 4.061 16.747 1.00 95.50 352 ASP A N 1
ATOM 2655 C CA . ASP A 1 352 ? -24.655 3.368 17.873 1.00 95.50 352 ASP A CA 1
ATOM 2656 C C . ASP A 1 352 ? -23.811 2.141 18.260 1.00 95.50 352 ASP A C 1
ATOM 2658 O O . ASP A 1 352 ? -23.753 1.150 17.525 1.00 95.50 352 ASP A O 1
ATOM 2662 N N . GLY A 1 353 ? -23.149 2.176 19.410 1.00 95.25 353 GLY A N 1
ATOM 2663 C CA . GLY A 1 353 ? -22.451 1.035 19.990 1.00 95.25 353 GLY A CA 1
ATOM 2664 C C . GLY A 1 353 ? -23.400 0.173 20.809 1.00 95.25 353 GLY A C 1
ATOM 2665 O O . GLY A 1 353 ? -24.138 0.677 21.645 1.00 95.25 353 GLY A O 1
ATOM 2666 N N . VAL A 1 354 ? -23.386 -1.147 20.611 1.00 96.31 354 VAL A N 1
ATOM 2667 C CA . VAL A 1 354 ? -24.161 -2.087 21.436 1.00 96.31 354 VAL A CA 1
ATOM 2668 C C . VAL A 1 354 ? -23.215 -3.048 22.141 1.00 96.31 354 VAL A C 1
ATOM 2670 O O . VAL A 1 354 ? -22.564 -3.880 21.502 1.00 96.31 354 VAL A O 1
ATOM 2673 N N . ILE A 1 355 ? -23.180 -2.983 23.471 1.00 97.00 355 ILE A N 1
ATOM 2674 C CA . ILE A 1 355 ? -22.371 -3.865 24.316 1.00 97.00 355 ILE A CA 1
ATOM 2675 C C . ILE A 1 355 ? -23.301 -4.829 25.039 1.00 97.00 355 ILE A C 1
ATOM 2677 O O . ILE A 1 355 ? -24.197 -4.424 25.772 1.00 97.00 355 ILE A O 1
ATOM 2681 N N . THR A 1 356 ? -23.079 -6.130 24.865 1.00 97.81 356 THR A N 1
ATOM 2682 C CA . THR A 1 356 ? -23.751 -7.162 25.664 1.00 97.81 356 THR A CA 1
ATOM 2683 C C . THR A 1 356 ? -22.762 -7.755 26.650 1.00 97.81 356 THR A C 1
ATOM 2685 O O . THR A 1 356 ? -21.720 -8.289 26.266 1.00 97.81 356 THR A O 1
ATOM 2688 N N . TYR A 1 357 ? -23.094 -7.684 27.931 1.00 98.25 357 TYR A N 1
ATOM 2689 C CA . TYR A 1 357 ? -22.289 -8.203 29.025 1.00 98.25 357 TYR A CA 1
ATOM 2690 C C . TYR A 1 357 ? -22.582 -9.681 29.312 1.00 98.25 357 TYR A C 1
ATOM 2692 O O . TYR A 1 357 ? -23.597 -10.245 28.893 1.00 98.25 357 TYR A O 1
ATOM 2700 N N . ALA A 1 358 ? -21.687 -10.337 30.051 1.00 98.12 358 ALA A N 1
ATOM 2701 C CA . ALA A 1 358 ? -21.822 -11.753 30.393 1.00 98.12 358 ALA A CA 1
ATOM 2702 C C . ALA A 1 358 ? -23.028 -12.047 31.301 1.00 98.12 358 ALA A C 1
ATOM 2704 O O . ALA A 1 358 ? -23.612 -13.125 31.204 1.00 98.12 358 ALA A O 1
ATOM 2705 N N . ASN A 1 359 ? -23.441 -11.087 32.135 1.00 97.62 359 ASN A N 1
ATOM 2706 C CA . ASN A 1 359 ? -24.659 -11.180 32.948 1.00 97.62 359 ASN A CA 1
ATOM 2707 C C . ASN A 1 359 ? -25.970 -11.049 32.138 1.00 97.62 359 ASN A C 1
ATOM 2709 O O . ASN A 1 359 ? -27.048 -11.090 32.725 1.00 97.62 359 ASN A O 1
ATOM 2713 N N . GLY A 1 360 ? -25.892 -10.884 30.812 1.00 97.88 360 GLY A N 1
ATOM 2714 C CA . GLY A 1 360 ? -27.043 -10.744 29.920 1.00 97.88 360 GLY A CA 1
ATOM 2715 C C . GLY A 1 360 ? -27.576 -9.317 29.780 1.00 97.88 360 GLY A C 1
ATOM 2716 O O . GLY A 1 360 ? -28.500 -9.108 28.999 1.00 97.88 360 GLY A O 1
ATOM 2717 N N . LYS A 1 361 ? -27.006 -8.336 30.492 1.00 97.69 361 LYS A N 1
ATOM 2718 C CA . LYS A 1 361 ? -27.327 -6.919 30.296 1.00 97.69 361 LYS A CA 1
ATOM 2719 C C . LYS A 1 361 ? -26.810 -6.455 28.933 1.00 97.69 361 LYS A C 1
ATOM 2721 O O . LYS A 1 361 ? -25.674 -6.762 28.573 1.00 97.69 361 LYS A O 1
ATOM 2726 N N . THR A 1 362 ? -27.611 -5.666 28.227 1.00 97.44 362 THR A N 1
ATOM 2727 C CA . THR A 1 362 ? -27.212 -4.977 26.995 1.00 97.44 362 THR A CA 1
ATOM 2728 C C . THR A 1 362 ? -27.315 -3.471 27.211 1.00 97.44 362 THR A C 1
ATOM 2730 O O . THR A 1 362 ? -28.306 -3.002 27.771 1.00 97.44 362 THR A O 1
ATOM 2733 N N . GLU A 1 363 ? -26.288 -2.732 26.805 1.00 96.00 363 GLU A N 1
ATOM 2734 C CA . GLU A 1 363 ? -26.272 -1.267 26.751 1.00 96.00 363 GLU A CA 1
ATOM 2735 C C . GLU A 1 363 ? -26.134 -0.818 25.293 1.00 96.00 363 GLU A C 1
ATOM 2737 O O . GLU A 1 363 ? -25.585 -1.545 24.457 1.00 96.00 363 GLU A O 1
ATOM 2742 N N . THR A 1 364 ? -26.720 0.335 24.981 1.00 95.75 364 THR A N 1
ATOM 2743 C CA . THR A 1 364 ? -26.668 0.959 23.660 1.00 95.75 364 THR A CA 1
ATOM 2744 C C . THR A 1 364 ? -26.376 2.428 23.860 1.00 95.75 364 THR A C 1
ATOM 2746 O O . THR A 1 364 ? -27.184 3.110 24.491 1.00 95.75 364 THR A O 1
ATOM 2749 N N . ASP A 1 365 ? -25.249 2.868 23.319 1.00 95.00 365 ASP A N 1
ATOM 2750 C CA . ASP A 1 365 ? -24.706 4.206 23.508 1.00 95.00 365 ASP A CA 1
ATOM 2751 C C . ASP A 1 365 ? -24.485 4.832 22.113 1.00 95.00 365 ASP A C 1
ATOM 2753 O O . ASP A 1 365 ? -24.126 4.135 21.161 1.00 95.00 365 ASP A O 1
ATOM 2757 N N . GLU A 1 366 ? -24.783 6.124 21.956 1.00 95.31 366 GLU A N 1
ATOM 2758 C CA . GLU A 1 366 ? -24.487 6.888 20.733 1.00 95.31 366 GLU A CA 1
ATOM 2759 C C . GLU A 1 366 ? -23.076 7.475 20.894 1.00 95.31 366 GLU A C 1
ATOM 2761 O O . GLU A 1 366 ? -22.860 8.380 21.704 1.00 95.31 366 GLU A O 1
ATOM 2766 N N . ASP A 1 367 ? -22.106 6.940 20.157 1.00 95.94 367 ASP A N 1
ATOM 2767 C CA . ASP A 1 367 ? -20.704 7.346 20.234 1.00 95.94 367 ASP A CA 1
ATOM 2768 C C . ASP A 1 367 ? -20.365 8.313 19.097 1.00 95.94 367 ASP A C 1
ATOM 2770 O O . ASP A 1 367 ? -20.755 8.114 17.942 1.00 95.94 367 ASP A O 1
ATOM 2774 N N . GLU A 1 368 ? -19.603 9.362 19.400 1.00 96.56 368 GLU A N 1
ATOM 2775 C CA . GLU A 1 368 ? -19.089 10.277 18.384 1.00 96.56 368 GLU A CA 1
ATOM 2776 C C . GLU A 1 368 ? -17.664 9.885 17.989 1.00 96.56 368 GLU A C 1
ATOM 2778 O O . GLU A 1 368 ? -16.805 9.694 18.850 1.00 96.56 368 GLU A O 1
ATOM 2783 N N . LEU A 1 369 ? -17.379 9.820 16.687 1.00 97.00 369 LEU A N 1
ATOM 2784 C CA . LEU A 1 369 ? -16.048 9.559 16.154 1.00 97.00 369 LEU A CA 1
ATOM 2785 C C . LEU A 1 369 ? -15.532 10.709 15.287 1.00 97.00 369 LEU A C 1
ATOM 2787 O O . LEU A 1 369 ? -16.249 11.268 14.450 1.00 97.00 369 LEU A O 1
ATOM 2791 N N . VAL A 1 370 ? -14.242 10.999 15.457 1.00 95.81 370 VAL A N 1
ATOM 2792 C CA . VAL A 1 370 ? -13.473 12.012 14.720 1.00 95.81 370 VAL A CA 1
ATOM 2793 C C . VAL A 1 370 ? -12.275 11.366 14.031 1.00 95.81 370 VAL A C 1
ATOM 2795 O O . VAL A 1 370 ? -11.710 10.395 14.533 1.00 95.81 370 VAL A O 1
ATOM 2798 N N . LEU A 1 371 ? -11.885 11.892 12.871 1.00 93.25 371 LEU A N 1
ATOM 2799 C CA . LEU A 1 371 ? -10.711 11.421 12.138 1.00 93.25 371 LEU A CA 1
ATOM 2800 C C . LEU A 1 371 ? -9.463 12.186 12.602 1.00 93.25 371 LEU A C 1
ATOM 2802 O O . LEU A 1 371 ? -9.319 13.369 12.301 1.00 93.25 371 LEU A O 1
ATOM 2806 N N . GLU A 1 372 ? -8.534 11.510 13.276 1.00 92.44 372 GLU A N 1
ATOM 2807 C CA . GLU A 1 372 ? -7.247 12.077 13.700 1.00 92.44 372 GLU A CA 1
ATOM 2808 C C . GLU A 1 372 ? -6.092 11.217 13.180 1.00 92.44 372 GLU A C 1
ATOM 2810 O O . GLU A 1 372 ? -6.018 10.021 13.466 1.00 92.44 372 GLU A O 1
ATOM 2815 N N . ALA A 1 373 ? -5.164 11.835 12.441 1.00 88.69 373 ALA A N 1
ATOM 2816 C CA . ALA A 1 373 ? -3.998 11.158 11.859 1.00 88.69 373 ALA A CA 1
ATOM 2817 C C . ALA A 1 373 ? -4.372 9.878 11.075 1.00 88.69 373 ALA A C 1
ATOM 2819 O O . ALA A 1 373 ? -3.790 8.816 11.287 1.00 88.69 373 ALA A O 1
ATOM 2820 N N . ASP A 1 374 ? -5.377 9.992 10.198 1.00 88.12 374 ASP A N 1
ATOM 2821 C CA . ASP A 1 374 ? -5.922 8.903 9.370 1.00 88.12 374 ASP A CA 1
ATOM 2822 C C . ASP A 1 374 ? -6.544 7.727 10.152 1.00 88.12 374 ASP A C 1
ATOM 2824 O O . ASP A 1 374 ? -6.759 6.649 9.595 1.00 88.12 374 ASP A O 1
ATOM 2828 N N . LEU A 1 375 ? -6.882 7.940 11.429 1.00 92.38 375 LEU A N 1
ATOM 2829 C CA . LEU A 1 375 ? -7.573 6.979 12.283 1.00 92.38 375 LEU A CA 1
ATOM 2830 C C . LEU A 1 375 ? -8.862 7.585 12.859 1.00 92.38 375 LEU A C 1
ATOM 2832 O O . LEU A 1 375 ? -8.830 8.658 13.458 1.00 92.38 375 LEU A O 1
ATOM 2836 N N . TRP A 1 376 ? -9.994 6.892 12.726 1.00 95.12 376 TRP A N 1
ATOM 2837 C CA . TRP A 1 376 ? -11.213 7.242 13.456 1.00 95.12 376 TRP A CA 1
ATOM 2838 C C . TRP A 1 376 ? -11.048 6.903 14.929 1.00 95.12 376 TRP A C 1
ATOM 2840 O O . TRP A 1 376 ? -10.724 5.766 15.283 1.00 95.12 376 TRP A O 1
ATOM 2850 N N . ARG A 1 377 ? -11.288 7.889 15.782 1.00 96.06 377 ARG A N 1
ATOM 2851 C CA . ARG A 1 377 ? -11.148 7.800 17.232 1.00 96.06 377 ARG A CA 1
ATOM 2852 C C . ARG A 1 377 ? -12.425 8.247 17.915 1.00 96.06 377 ARG A C 1
ATOM 2854 O O . ARG A 1 377 ? -13.119 9.118 17.399 1.00 96.06 377 ARG A O 1
ATOM 2861 N N . LEU A 1 378 ? -12.712 7.662 19.073 1.00 97.12 378 LEU A N 1
ATOM 2862 C CA . LEU A 1 378 ? -13.891 7.992 19.865 1.00 97.12 378 LEU A CA 1
ATOM 2863 C C . LEU A 1 378 ? -13.670 9.331 20.571 1.00 97.12 378 LEU A C 1
ATOM 2865 O O . LEU A 1 378 ? -12.742 9.473 21.368 1.00 97.12 378 LEU A O 1
ATOM 2869 N N . ASN A 1 379 ? -14.512 10.302 20.245 1.00 96.81 379 ASN A N 1
ATOM 2870 C CA . ASN A 1 379 ? -14.478 11.656 20.778 1.00 96.81 379 ASN A CA 1
ATOM 2871 C C . ASN A 1 379 ? -15.423 11.859 21.965 1.00 96.81 379 ASN A C 1
ATOM 2873 O O . ASN A 1 379 ? -15.217 12.761 22.771 1.00 96.81 379 ASN A O 1
ATOM 2877 N N . SER A 1 380 ? -16.449 11.022 22.080 1.00 93.56 380 SER A N 1
ATOM 2878 C CA . SER A 1 380 ? -17.329 10.955 23.240 1.00 93.56 380 SER A CA 1
ATOM 2879 C C . SER A 1 380 ? -17.880 9.539 23.403 1.00 93.56 380 SER A C 1
ATOM 2881 O O . SER A 1 380 ? -17.927 8.770 22.444 1.00 93.56 380 SER A O 1
ATOM 2883 N N . LEU A 1 381 ? -18.250 9.215 24.642 1.00 87.38 381 LEU A N 1
ATOM 2884 C CA . LEU A 1 381 ? -18.948 7.996 25.053 1.00 87.38 381 LEU A CA 1
ATOM 2885 C C . LEU A 1 381 ? -20.180 8.460 25.842 1.00 87.38 381 LEU A C 1
ATOM 2887 O O . LEU A 1 381 ? -20.007 9.293 26.740 1.00 87.38 381 LEU A O 1
ATOM 2891 N N . SER A 1 382 ? -21.385 7.999 25.496 1.00 82.19 382 SER A N 1
ATOM 2892 C CA . SER A 1 382 ? -22.650 8.462 26.111 1.00 82.19 382 SER A CA 1
ATOM 2893 C C . SER A 1 382 ? -23.211 7.559 27.210 1.00 82.19 382 SER A C 1
ATOM 2895 O O . SER A 1 382 ? -22.915 6.348 27.232 1.00 82.19 382 SER A O 1
#

Secondary structure (DSSP, 8-state):
------------------------------PPP-----------PPPPPPPP-----TTTHHHHHHHHHHHHHHHHHHHHHHHHHHSS--HHHHHHHHHHHHHTT-HHHHHTTB-HHHHHHS-HHHHHHHHTT-SEEEE---EEETTEEEEEEEEEETTEEEEEEEEEEEETTEEEEEEEHHHHHHHHHHHHHHHHHHTT-HHHHHTTB-HHHHHHS-HHHHHHHTTTEEEEEEEEEEEETTEEEEEEEEEETT-SS-EEEEEEEEE-SSSEEEEEETTS--HHHHHHHHHHHHHHT-HHHHHHTB-HHHHHHH--HHHHHHHHHHHHHHTTSEEEEEEEEEEEETTEEEEEEEEEETTS-EEEEEEEEEEETTEEEEEE--

Organism: NCBI:txid1825093

Foldseek 3Di:
DACPPPDDDDDDDDDDDDDDDDDDDDDDDDDDDDDDDDDDDDDDDDDDDDDDDDDDDPDPVVVVVVVVVVVVVVVVVVVVVCCVVVLQDDLVNLQVQLQVCLLVLNLVSNLVLADPQLCVLFPSQLSCQARSQFNGKDWDDWDDDPQKIKIWIWTAHPNDTDIWIWMWGDDPSGIGTHDTLSRNQASVLQVQLFVCLQVLVLVSNLVQADVQLCVLAPSLLSSQLSPQWNGKDKAWDHHHNAKTKIKIWTDGPPDPGIFIWIWIWGDDPRHIGTHATLRSADVFSLLQSLLVCQQVVVLVSNLSQADPQQCVVQDDSVSVCVPSVVVCVVLVGWPDKGWDDWDDDPQKIWIWIWTAHPNRDIDIWTWIWHQDSSHTGTHDTD